Protein AF-0000000073390379 (afdb_homodimer)

Nearest PDB structures (foldseek):
  3oio-assembly1_A  TM=9.315E-01  e=4.883E-08  Chromobacterium violaceum
  3w6v-assembly1_A  TM=8.983E-01  e=2.174E-06  Streptomyces griseus
  3lsg-assembly1_A  TM=8.656E-01  e=1.221E-05  Fusobacterium nucleatum subsp. nucleatum
  6swi-assembly1_A  TM=8.340E-01  e=1.724E-05  Geobacillus stearothermophilus
  4fe7-assembly1_A-2  TM=6.493E-01  e=3.064E-05  Es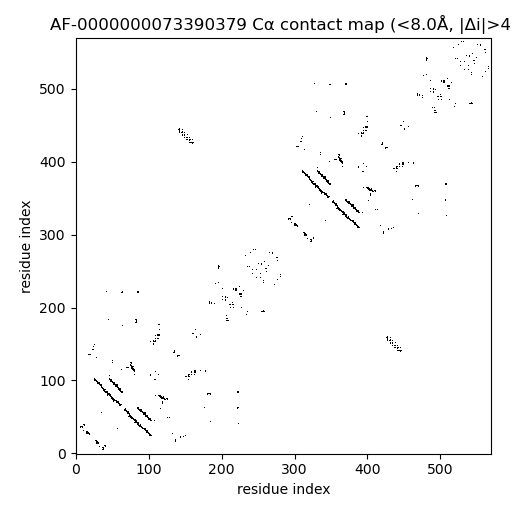cherichia coli

Secondary structure (DSSP, 8-state):
----------TTS---B---TT--S--EEEEEEPSEEEE--EE--SEEEEEEEES-EEEEEEETTEEEEEEE-TT-EEEE-TT-EEEEEEEEES-EEEEEEEE-GGG-SGGG-PPPEEEE--HHHHHHHHHHHHHHHHT-TT-HHHHHHHHHHHHHHHHHHHSTT-TTS---S-THHHHHHHHHHHHHHHHHHTTTS---HHHHHHHHTS-HHHHHHHHHHHHSS-HHHHHHHHHHHHHHHHHTSTTS-HHHHHHHHT-SSHHHHHHHHHHHHSS-HHHHHHH--/----------TTS---B---TT--S--EEEEEEPSEEEE--EE-SSEEEEEEEES-EEEEEEETTEEEEEEE-TT-EEEE-TT-EEEEEEEEES-EEEEEEEE-GGG-SGGG-PPPEEEE--HHHHHHHHHHHHHHHHT-TT-HHHHHHHHHHHHHHHHHHHSTT-TTS---S-THHHHHHHHHHHHHHHHHHTTTS---HHHHHHHHTS-HHHHHHHHHHHHSS-HHHHHHHHHHHHHHHHHTSTTS-HHHHHHHHT-SSHHHHHHHHHHHHSS-HHHHHHH--

Sequence (570 aa):
MDAPAICSATPCANPVERTPAAWPGPPMGCFRLDRSGTTHIGMVPVDTVTLWTGGACDVEMRCDGQRRSWRRTSGMVDLLPAGTVVSDVRWRGDAMECTWLHLDGALSPGRDGMPARTGVQDPHITDLLQRLQAEALAGMPLGAAYVQALALTLASYLRGRYGNGSGQGRPAASAGVPQLRGQWERLRLYIDEHIGQPISVAEMARTTGYSTHHFARLFRQSFQKSPHQYVIERRIERARQLLLDPGRSVADVAAECGFATQAHLSSAFRRRLGLTPGEFRAGRAMDAPAICSATPCANPVERTPAAWPGPPMGCFRLDRSGTTHIGMVPVDTVTLWTGGACDVEMRCDGQRRSWRRTSGMVDLLPAGTVVSDVRWRGDAMECTWLHLDGALSPGRDGMPARTGVQDPHITDLLQRLQAEALAGMPLGAAYVQALALTLASYLRGRYGNGSGQGRPAASAGVPQLRGQWERLRLYIDEHIGQPISVAEMARTTGYSTHHFARLFRQSFQKSPHQYVIERRIERARQLLLDPGRSVADVAAECGFATQAHLSSAFRRRLGLTPGEFRAGRA

Foldseek 3Di:
DDDPPQCQCQVPPVAPFQFDDPQLAFGKHKDKDDQWHWYFNFFAQFWKKKFKADAKKWKWWAKLLRIDIDIAGHQFMKTHHGLITIGGIIMHGDMMMMMMGGADDPLHLCVQPFDTDGRDHDVLLSVLSVVLVVCRNVVNPVDNVVNVVSSNVNSVCCNACRGPPNPPDDCPPDPCRSLNSVLSNQLVVVLLVQQLDDDDLCNSCVSSPHHSVVSQVSCCSRHVDGPVVVSLVVLLVQLLVVLLDVVDDLQNSCNRRHHPGSVRSQVSNCVVPVHGSVVSSVVVD/DDDPPQCQVQVPPVQPFQFDDPQLAFGKHKDKDDQWHWYFDFFAQFWKKKFKADAKKWKWWAKLLRIDIDIAGHQFMKTHHGLITIGGIIMHGDMMMMMMGGADDPLHLCVQPFDTDGRDHDVLLSVLSVVLVVCRNVVNPVDNVVNVVSSNVNSVCCNACRGPPNPPDDCPDDPCRSLNSVLSNQLVVVLLVQQLHDDDLCNSCVSSPHHSVVSQVSCCSRHVDGPVVVSLVVLLVQLLVVLLDVVDDLQNSCNRRHHPGSVRSQVSNCVVPVHGSVVSSVVVD

InterPro domains:
  IPR009057 Homedomain-like superfamily [SSF46689] (184-232)
  IPR009057 Homedomain-like superfamily [SSF46689] (234-283)
  IPR018060 AraC-like, DNA binding HTH domain [PF12833] (204-282)
  IPR018060 AraC-like, DNA binding HTH domain [PS01124] (185-283)
  IPR018060 AraC-like, DNA binding HTH domain [SM00342] (198-281)
  IPR018062 HTH domain AraC-type, conserved site [PS00041] (235-277)
  IPR037923 Transcription regulator HTH-like [SSF51215] (61-154)
  IPR050204 AraC/XylS family transcriptional regulators [PTHR46796] (50-283)

Radius of gyration: 31.74 Å; Cα contacts (8 Å, |Δi|>4): 1058; chains: 2; bounding box: 49×104×74 Å

pLDDT: mean 85.8, std 16.43, range [23.88, 98.44]

Solvent-accessible surface area (backbone atoms only — not comparable to full-atom values): 29406 Å² total; per-residue (Å²): 136,78,74,75,76,72,59,68,53,57,68,68,49,76,55,56,66,55,57,42,90,84,57,70,46,63,59,33,27,55,49,75,44,66,39,56,52,50,40,70,67,38,61,33,85,43,23,32,40,36,37,32,37,65,44,45,27,41,37,35,30,26,51,63,54,38,79,45,73,50,76,43,43,55,55,23,29,33,42,37,23,41,26,39,21,33,27,68,32,36,38,44,45,41,47,32,36,39,38,38,36,40,31,54,79,95,39,34,38,35,86,60,45,27,65,70,42,73,69,41,78,45,70,68,60,44,49,51,50,51,51,51,49,50,30,31,71,64,63,34,78,47,37,61,63,24,44,38,17,46,46,41,27,51,26,27,43,46,34,26,67,53,14,62,82,26,76,75,64,69,74,68,69,59,90,59,53,60,57,49,19,53,28,46,42,46,36,50,52,51,46,64,76,42,39,42,46,94,78,53,66,57,59,52,12,56,60,51,72,41,52,50,68,58,32,54,52,53,42,29,55,31,60,72,42,54,72,66,59,50,51,52,52,53,25,46,55,51,36,56,60,52,49,69,40,80,88,54,53,66,56,58,44,17,48,57,31,42,33,93,36,46,67,54,38,36,52,52,34,24,72,74,71,72,40,38,61,67,55,52,44,56,70,76,96,135,77,74,74,77,73,58,68,54,54,71,69,47,77,59,54,66,55,58,41,89,82,57,72,45,62,61,31,28,55,50,74,43,67,39,55,50,49,41,71,69,38,64,34,88,42,22,32,40,36,39,32,36,65,44,44,26,42,38,35,31,25,52,63,54,38,78,47,72,50,76,43,43,53,54,22,28,32,40,37,22,42,25,40,19,33,26,68,32,35,38,43,45,43,47,34,34,38,39,38,38,41,30,53,79,95,40,34,38,37,86,61,44,28,64,70,44,73,68,40,78,45,70,68,60,44,49,51,51,51,52,52,48,48,31,30,74,64,61,34,78,46,36,61,63,23,42,38,18,45,46,42,27,52,26,27,42,47,34,26,68,52,16,64,83,26,77,76,64,70,73,68,68,58,90,59,53,61,57,49,18,51,30,44,43,47,36,51,52,50,46,64,76,43,40,42,46,94,77,52,66,57,58,52,12,54,62,52,72,39,52,53,68,58,32,53,51,52,40,32,56,31,58,71,44,53,72,65,59,50,51,52,52,52,26,48,54,51,36,56,60,53,49,70,41,80,87,55,54,67,55,57,44,16,48,58,30,42,34,93,35,47,66,54,38,36,52,53,32,24,72,75,71,71,38,37,62,66,56,52,44,55,70,75,98

Organism: Paracidovorax avenae (strain ATCC 19860 / DSM 7227 / CCUG 15838 / JCM 20985 / LMG 2117 / NCPPB 1011) (NCBI:txid643561)

Structure (mmCIF, N/CA/C/O backbone):
data_AF-0000000073390379-model_v1
#
loop_
_entity.id
_entity.type
_entity.pdbx_description
1 polymer 'Transcriptional regulator, AraC family'
#
loop_
_atom_site.group_PDB
_atom_site.id
_atom_site.type_symbol
_atom_site.label_atom_id
_atom_site.label_alt_id
_atom_site.label_comp_id
_atom_site.label_asym_id
_atom_site.label_entity_id
_atom_site.label_seq_id
_atom_site.pdbx_PDB_ins_code
_atom_site.Cartn_x
_atom_site.Cartn_y
_atom_site.Cartn_z
_atom_site.occupancy
_atom_site.B_iso_or_equiv
_atom_site.auth_seq_id
_atom_site.auth_comp_id
_atom_site.auth_asym_id
_atom_site.auth_atom_id
_atom_site.pdbx_PDB_model_num
ATOM 1 N N . MET A 1 1 ? 11.898 35.719 39.75 1 23.88 1 MET A N 1
ATOM 2 C CA . MET A 1 1 ? 10.781 34.938 39.219 1 23.88 1 MET A CA 1
ATOM 3 C C . MET A 1 1 ? 10.875 34.812 37.688 1 23.88 1 MET A C 1
ATOM 5 O O . MET A 1 1 ? 10.617 35.781 36.969 1 23.88 1 MET A O 1
ATOM 9 N N . ASP A 1 2 ? 11.867 34.125 37.125 1 25.31 2 ASP A N 1
ATOM 10 C CA . ASP A 1 2 ? 12.438 34 35.781 1 25.31 2 ASP A CA 1
ATOM 11 C C . ASP A 1 2 ? 11.383 33.5 34.781 1 25.31 2 ASP A C 1
ATOM 13 O O . ASP A 1 2 ? 10.68 32.531 35.062 1 25.31 2 ASP A O 1
ATOM 17 N N . ALA A 1 3 ? 10.867 34.406 34.062 1 31.5 3 ALA A N 1
ATOM 18 C CA . ALA A 1 3 ? 9.859 34.125 33.031 1 31.5 3 ALA A CA 1
ATOM 19 C C . ALA A 1 3 ? 10.211 32.875 32.219 1 31.5 3 ALA A C 1
ATOM 21 O O . ALA A 1 3 ? 11.336 32.75 31.734 1 31.5 3 ALA A O 1
ATOM 22 N N . PRO A 1 4 ? 9.523 31.766 32.469 1 29.2 4 PRO A N 1
ATOM 23 C CA . PRO A 1 4 ? 9.883 30.547 31.75 1 29.2 4 PRO A CA 1
ATOM 24 C C . PRO A 1 4 ? 10.016 30.781 30.25 1 29.2 4 PRO A C 1
ATOM 26 O O . PRO A 1 4 ? 9.398 31.688 29.703 1 29.2 4 PRO A O 1
ATOM 29 N N . ALA A 1 5 ? 11.141 30.594 29.719 1 29.89 5 ALA A N 1
ATOM 30 C CA . ALA A 1 5 ? 11.453 30.641 28.297 1 29.89 5 ALA A CA 1
ATOM 31 C C . ALA A 1 5 ? 10.336 30 27.469 1 29.89 5 ALA A C 1
ATOM 33 O O . ALA A 1 5 ? 9.984 28.844 27.672 1 29.89 5 ALA A O 1
ATOM 34 N N . ILE A 1 6 ? 9.344 30.766 27.078 1 29.86 6 ILE A N 1
ATOM 35 C CA . ILE A 1 6 ? 8.398 30.375 26.031 1 29.86 6 ILE A CA 1
ATOM 36 C C . ILE A 1 6 ? 9.148 29.688 24.891 1 29.86 6 ILE A C 1
ATOM 38 O O . ILE A 1 6 ? 9.93 30.344 24.188 1 29.86 6 ILE A O 1
ATOM 42 N N . CYS A 1 7 ? 9.789 28.594 25.172 1 30.34 7 CYS A N 1
ATOM 43 C CA . CYS A 1 7 ? 10.266 27.891 23.984 1 30.34 7 CYS A CA 1
ATOM 44 C C . CYS A 1 7 ? 9.25 27.984 22.844 1 30.34 7 CYS A C 1
ATOM 46 O O . CYS A 1 7 ? 8.172 27.375 22.922 1 30.34 7 CYS A O 1
ATOM 48 N N . SER A 1 8 ? 9.055 29.172 22.344 1 31.66 8 SER A N 1
ATOM 49 C CA . SER A 1 8 ? 8.32 29.281 21.094 1 31.66 8 SER A CA 1
ATOM 50 C C . SER A 1 8 ? 8.727 28.203 20.109 1 31.66 8 SER A C 1
ATOM 52 O O . SER A 1 8 ? 9.508 28.438 19.188 1 31.66 8 SER A O 1
ATOM 54 N N . ALA A 1 9 ? 9.188 27.125 20.562 1 34.06 9 ALA A N 1
ATOM 55 C CA . ALA A 1 9 ? 9.328 26.109 19.531 1 34.06 9 ALA A CA 1
ATOM 56 C C . ALA A 1 9 ? 8.109 26.094 18.609 1 34.06 9 ALA A C 1
ATOM 58 O O . ALA A 1 9 ? 7.016 25.703 19.031 1 34.06 9 ALA A O 1
ATOM 59 N N . THR A 1 10 ? 7.93 27.156 17.906 1 36.16 10 THR A N 1
ATOM 60 C CA . THR A 1 10 ? 6.98 27.031 16.797 1 36.16 10 THR A CA 1
ATOM 61 C C . THR A 1 10 ? 7.047 25.641 16.188 1 36.16 10 THR A C 1
ATOM 63 O O . THR A 1 10 ? 8.055 25.281 15.578 1 36.16 10 THR A O 1
ATOM 66 N N . PRO A 1 11 ? 6.699 24.703 16.844 1 38.75 11 PRO A N 1
ATOM 67 C CA . PRO A 1 11 ? 6.668 23.406 16.188 1 38.75 11 PRO A CA 1
ATOM 68 C C . PRO A 1 11 ? 6.426 23.516 14.68 1 38.75 11 PRO A C 1
ATOM 70 O O . PRO A 1 11 ? 6.688 22.562 13.938 1 38.75 11 PRO A O 1
ATOM 73 N N . CYS A 1 12 ? 5.445 24.344 14.359 1 40.03 12 CYS A N 1
ATOM 74 C CA . CYS A 1 12 ? 5.074 24.391 12.953 1 40.03 12 CYS A CA 1
ATOM 75 C C . CYS A 1 12 ? 6.227 24.922 12.102 1 40.03 12 CYS A C 1
ATOM 77 O O . CYS A 1 12 ? 6.008 25.453 11.016 1 40.03 12 CYS A O 1
ATOM 79 N N . ALA A 1 13 ? 7.262 25.469 12.719 1 39.88 13 ALA A N 1
ATOM 80 C CA . ALA A 1 13 ? 8.234 25.688 11.656 1 39.88 13 ALA A CA 1
ATOM 81 C C . ALA A 1 13 ? 8.25 24.516 10.672 1 39.88 13 ALA A C 1
ATOM 83 O O . ALA A 1 13 ? 7.891 23.391 11.023 1 39.88 13 ALA A O 1
ATOM 84 N N . ASN A 1 14 ? 8.219 24.859 9.461 1 46.84 14 ASN A N 1
ATOM 85 C CA . ASN A 1 14 ? 8.234 23.891 8.375 1 46.84 14 ASN A CA 1
ATOM 86 C C . ASN A 1 14 ? 9.164 22.719 8.68 1 46.84 14 ASN A C 1
ATOM 88 O O . ASN A 1 14 ? 10.391 22.859 8.57 1 46.84 14 ASN A O 1
ATOM 92 N N . PRO A 1 15 ? 8.688 21.891 9.75 1 55.28 15 PRO A N 1
ATOM 93 C CA . PRO A 1 15 ? 9.633 20.781 9.961 1 55.28 15 PRO A CA 1
ATOM 94 C C . PRO A 1 15 ? 10.352 20.375 8.68 1 55.28 15 PRO A C 1
ATOM 96 O O . PRO A 1 15 ? 9.766 20.438 7.59 1 55.28 15 PRO A O 1
ATOM 99 N N . VAL A 1 16 ? 11.609 20.453 8.797 1 62.81 16 VAL A N 1
ATOM 100 C CA . VAL A 1 16 ? 12.531 20.156 7.707 1 62.81 16 VAL A CA 1
ATOM 101 C C . VAL A 1 16 ? 12.07 18.922 6.957 1 62.81 16 VAL A C 1
ATOM 103 O O . VAL A 1 16 ? 11.906 17.844 7.559 1 62.81 16 VAL A O 1
ATOM 106 N N . GLU A 1 17 ? 11.438 19.281 5.918 1 73.94 17 GLU A N 1
ATOM 107 C CA . GLU A 1 17 ? 11.211 18.156 5.008 1 73.94 17 GLU A CA 1
ATOM 108 C C . GLU A 1 17 ? 12.469 17.297 4.859 1 73.94 17 GLU A C 1
ATOM 110 O O . GLU A 1 17 ? 13.578 17.828 4.758 1 73.94 17 GLU A O 1
ATOM 115 N N . ARG A 1 18 ? 12.367 16.094 5.203 1 79.31 18 ARG A N 1
ATOM 116 C CA . ARG A 1 18 ? 13.469 15.141 5.066 1 79.31 18 ARG A CA 1
ATOM 117 C C . ARG A 1 18 ? 13.156 14.086 4.008 1 79.31 18 ARG A C 1
ATOM 119 O O . ARG A 1 18 ? 12.711 12.984 4.332 1 79.31 18 ARG A O 1
ATOM 126 N N . THR A 1 19 ? 13.211 14.539 2.752 1 82.69 19 THR A N 1
ATOM 127 C CA . THR A 1 19 ? 13.008 13.617 1.637 1 82.69 19 THR A CA 1
ATOM 128 C C . THR A 1 19 ? 14.133 13.75 0.612 1 82.69 19 THR A C 1
ATOM 130 O O . THR A 1 19 ? 14.766 14.805 0.516 1 82.69 19 THR A O 1
ATOM 133 N N . PRO A 1 20 ? 14.453 12.68 0.03 1 84.25 20 PRO A N 1
ATOM 134 C CA . PRO A 1 20 ? 15.492 12.766 -1 1 84.25 20 PRO A CA 1
ATOM 135 C C . PRO A 1 20 ? 15.062 13.617 -2.197 1 84.25 20 PRO A C 1
ATOM 137 O O . PRO A 1 20 ? 13.891 13.984 -2.314 1 84.25 20 PRO A O 1
ATOM 140 N N . ALA A 1 21 ? 16.141 13.875 -2.975 1 80.69 21 ALA A N 1
ATOM 141 C CA . ALA A 1 21 ? 15.859 14.578 -4.227 1 80.69 21 ALA A CA 1
ATOM 142 C C . ALA A 1 21 ? 14.922 13.766 -5.109 1 80.69 21 ALA A C 1
ATOM 144 O O . ALA A 1 21 ? 15 12.531 -5.145 1 80.69 21 ALA A O 1
ATOM 145 N N . ALA A 1 22 ? 13.961 14.219 -5.715 1 87.81 22 ALA A N 1
ATOM 146 C CA . ALA A 1 22 ? 13.023 13.594 -6.648 1 87.81 22 ALA A CA 1
ATOM 147 C C . ALA A 1 22 ? 12.047 12.688 -5.914 1 87.81 22 ALA A C 1
ATOM 149 O O . ALA A 1 22 ? 11.594 11.68 -6.465 1 87.81 22 ALA A O 1
ATOM 150 N N . TRP A 1 23 ? 11.938 12.906 -4.664 1 92.25 23 TRP A N 1
ATOM 151 C CA . TRP A 1 23 ? 10.969 12.164 -3.865 1 92.25 23 TRP A CA 1
ATOM 152 C C . TRP A 1 23 ? 9.602 12.164 -4.527 1 92.25 23 TRP A C 1
ATOM 154 O O . TRP A 1 23 ? 9 13.227 -4.727 1 92.25 23 TRP A O 1
ATOM 164 N N . PRO A 1 24 ? 9.117 10.953 -4.93 1 93.06 24 PRO A N 1
ATOM 165 C CA . PRO A 1 24 ? 7.824 10.891 -5.617 1 93.06 24 PRO A CA 1
ATOM 166 C C . PRO A 1 24 ? 6.648 10.758 -4.652 1 93.06 24 PRO A C 1
ATOM 168 O O . PRO A 1 24 ? 5.492 10.695 -5.086 1 93.06 24 PRO A O 1
ATOM 171 N N . GLY A 1 25 ? 6.934 10.648 -3.371 1 93.81 25 GLY A N 1
ATOM 172 C CA . GLY A 1 25 ? 5.895 10.523 -2.365 1 93.81 25 GLY A CA 1
ATOM 173 C C . GLY A 1 25 ? 5.445 11.852 -1.797 1 93.81 25 GLY A C 1
ATOM 174 O O . GLY A 1 25 ? 5.875 12.906 -2.268 1 93.81 25 GLY A O 1
ATOM 175 N N . PRO A 1 26 ? 4.547 11.773 -0.846 1 94.81 26 PRO A N 1
ATOM 176 C CA . PRO A 1 26 ? 4.102 13.016 -0.214 1 94.81 26 PRO A CA 1
ATOM 177 C C . PRO A 1 26 ? 5.199 13.688 0.608 1 94.81 26 PRO A C 1
ATOM 179 O O . PRO A 1 26 ? 6.031 13 1.208 1 94.81 26 PRO A O 1
ATOM 182 N N . PRO A 1 27 ? 5.199 15.078 0.583 1 92.31 27 PRO A N 1
ATOM 183 C CA . PRO A 1 27 ? 6.121 15.75 1.498 1 92.31 27 PRO A CA 1
ATOM 184 C C . PRO A 1 27 ? 6.02 15.227 2.93 1 92.31 27 PRO A C 1
ATOM 186 O O . PRO A 1 27 ? 4.914 14.984 3.422 1 92.31 27 PRO A O 1
ATOM 189 N N . MET A 1 28 ? 7.195 14.984 3.523 1 94.5 28 MET A N 1
ATOM 190 C CA . MET A 1 28 ? 7.211 14.453 4.883 1 94.5 28 MET A CA 1
ATOM 191 C C . MET A 1 28 ? 8.477 14.867 5.621 1 94.5 28 MET A C 1
ATOM 193 O O . MET A 1 28 ? 9.453 15.281 4.996 1 94.5 28 MET A O 1
ATOM 197 N N . GLY A 1 29 ? 8.383 14.781 6.906 1 92.19 29 GLY A N 1
ATOM 198 C CA . GLY A 1 29 ? 9.508 15.094 7.77 1 92.19 29 GLY A CA 1
ATOM 199 C C . GLY A 1 29 ? 9.312 14.609 9.195 1 92.19 29 GLY A C 1
ATOM 200 O O . GLY A 1 29 ? 8.391 13.844 9.477 1 92.19 29 GLY A O 1
ATOM 201 N N . CYS A 1 30 ? 10.297 14.844 9.977 1 91.5 30 CYS A N 1
ATOM 202 C CA . CYS A 1 30 ? 10.227 14.438 11.375 1 91.5 30 CYS A CA 1
ATOM 203 C C . CYS A 1 30 ? 10.883 15.484 12.273 1 91.5 30 CYS A C 1
ATOM 205 O O . CYS A 1 30 ? 11.711 16.281 11.812 1 91.5 30 CYS A O 1
ATOM 207 N N . PHE A 1 31 ? 10.422 15.578 13.492 1 87.81 31 PHE A N 1
ATOM 208 C CA . PHE A 1 31 ? 11.039 16.438 14.484 1 87.81 31 PHE A CA 1
ATOM 209 C C . PHE A 1 31 ? 10.852 15.875 15.891 1 87.81 31 PHE A C 1
ATOM 211 O O . PHE A 1 31 ? 10.008 15 16.094 1 87.81 31 PHE A O 1
ATOM 218 N N . ARG A 1 32 ? 11.648 16.312 16.766 1 89.12 32 ARG A N 1
ATOM 219 C CA . ARG A 1 32 ? 11.555 15.93 18.172 1 89.12 32 ARG A CA 1
ATOM 220 C C . ARG A 1 32 ? 10.852 17.016 18.984 1 89.12 32 ARG A C 1
ATOM 222 O O . ARG A 1 32 ? 11.078 18.203 18.766 1 89.12 32 ARG A O 1
ATOM 229 N N . LEU A 1 33 ? 9.984 16.562 19.797 1 87.06 33 LEU A N 1
ATOM 230 C CA . LEU A 1 33 ? 9.297 17.484 20.703 1 87.06 33 LEU A CA 1
ATOM 231 C C . LEU A 1 33 ? 9.945 17.469 22.078 1 87.06 33 LEU A C 1
ATOM 233 O O . LEU A 1 33 ? 10.305 16.422 22.594 1 87.06 33 LEU A O 1
ATOM 237 N N . ASP A 1 34 ? 10 18.656 22.609 1 86.56 34 ASP A N 1
ATOM 238 C CA . ASP A 1 34 ? 10.445 18.766 24 1 86.56 34 ASP A CA 1
ATOM 239 C C . ASP A 1 34 ? 9.453 18.094 24.938 1 86.56 34 ASP A C 1
ATOM 241 O O . ASP A 1 34 ? 8.336 17.766 24.547 1 86.56 34 ASP A O 1
ATOM 245 N N . ARG A 1 35 ? 9.844 17.906 26.172 1 92.12 35 ARG A N 1
ATOM 246 C CA . ARG A 1 35 ? 9.055 17.188 27.172 1 92.12 35 ARG A CA 1
ATOM 247 C C . ARG A 1 35 ? 7.781 17.969 27.516 1 92.12 35 ARG A C 1
ATOM 249 O O . ARG A 1 35 ? 6.809 17.375 28 1 92.12 35 ARG A O 1
ATOM 256 N N . SER A 1 36 ? 7.863 19.297 27.438 1 92.56 36 SER A N 1
ATOM 257 C CA . SER A 1 36 ? 6.684 20.125 27.641 1 92.56 36 SER A CA 1
ATOM 258 C C . SER A 1 36 ? 6.742 21.375 26.766 1 92.56 36 SER A C 1
ATOM 260 O O . SER A 1 36 ? 7.812 21.766 26.281 1 92.56 36 SER A O 1
ATOM 262 N N . GLY A 1 37 ? 5.574 21.938 26.453 1 90.38 37 GLY A N 1
ATOM 263 C CA . GLY A 1 37 ? 5.551 23.172 25.672 1 90.38 37 GLY A CA 1
ATOM 264 C C . GLY A 1 37 ? 4.152 23.578 25.234 1 90.38 37 GLY A C 1
ATOM 265 O O . GLY A 1 37 ? 3.168 22.969 25.656 1 90.38 37 GLY A O 1
ATOM 266 N N . THR A 1 38 ? 4.027 24.688 24.641 1 89.06 38 THR A N 1
ATOM 267 C CA . THR A 1 38 ? 2.809 25.203 24.047 1 89.06 38 THR A CA 1
ATOM 268 C C . THR A 1 38 ? 3.08 25.703 22.625 1 89.06 38 THR A C 1
ATOM 270 O O . THR A 1 38 ? 4.211 26.078 22.297 1 89.06 38 THR A O 1
ATOM 273 N N . THR A 1 39 ? 2.092 25.531 21.797 1 83 39 THR A N 1
ATOM 274 C CA . THR A 1 39 ? 2.24 26.062 20.438 1 83 39 THR A CA 1
ATOM 275 C C . THR A 1 39 ? 0.876 26.359 19.828 1 83 39 THR A C 1
ATOM 277 O O . THR A 1 39 ? -0.159 26.016 20.391 1 83 39 THR A O 1
ATOM 280 N N . HIS A 1 40 ? 0.913 27.219 18.797 1 80.75 40 HIS A N 1
ATOM 281 C CA . HIS A 1 40 ? -0.239 27.484 17.938 1 80.75 40 HIS A CA 1
ATOM 282 C C . HIS A 1 40 ? 0.041 27.094 16.5 1 80.75 40 HIS A C 1
ATOM 284 O O . HIS A 1 40 ? 0.91 27.688 15.844 1 80.75 40 HIS A O 1
ATOM 290 N N . ILE A 1 41 ? -0.699 26.141 15.977 1 81.25 41 ILE A N 1
ATOM 291 C CA . ILE A 1 41 ? -0.451 25.625 14.633 1 81.25 41 ILE A CA 1
ATOM 292 C C . ILE A 1 41 ? -1.249 26.438 13.617 1 81.25 41 ILE A C 1
ATOM 294 O O . ILE A 1 41 ? -0.759 26.734 12.523 1 81.25 41 ILE A O 1
ATOM 298 N N . GLY A 1 42 ? -2.404 26.891 14.039 1 85.44 42 GLY A N 1
ATOM 299 C CA . GLY A 1 42 ? -3.277 27.578 13.102 1 85.44 42 GLY A CA 1
ATOM 300 C C . GLY A 1 42 ? -3.973 26.625 12.133 1 85.44 42 GLY A C 1
ATOM 301 O O . GLY A 1 42 ? -4.32 25.5 12.492 1 85.44 42 GLY A O 1
ATOM 302 N N . MET A 1 43 ? -4.254 27.125 10.945 1 85.69 43 MET A N 1
ATOM 303 C CA . MET A 1 43 ? -4.977 26.328 9.969 1 85.69 43 MET A CA 1
ATOM 304 C C . MET A 1 43 ? -4.023 25.406 9.211 1 85.69 43 MET A C 1
ATOM 306 O O . MET A 1 43 ? -2.996 25.844 8.703 1 85.69 43 MET A O 1
ATOM 310 N N . VAL A 1 44 ? -4.359 24.172 9.148 1 87.06 44 VAL A N 1
ATOM 311 C CA . VAL A 1 44 ? -3.613 23.203 8.344 1 87.06 44 VAL A CA 1
ATOM 312 C C . VAL A 1 44 ? -3.977 23.375 6.871 1 87.06 44 VAL A C 1
ATOM 314 O O . VAL A 1 44 ? -5.133 23.188 6.488 1 87.06 44 VAL A O 1
ATOM 317 N N . PRO A 1 45 ? -3.043 23.688 6.023 1 83.06 45 PRO A N 1
ATOM 318 C CA . PRO A 1 45 ? -3.375 24.031 4.637 1 83.06 45 PRO A CA 1
ATOM 319 C C . PRO A 1 45 ? -3.588 22.797 3.76 1 83.06 45 PRO A C 1
ATOM 321 O O . PRO A 1 45 ? -4.148 22.906 2.664 1 83.06 45 PRO A O 1
ATOM 324 N N . VAL A 1 46 ? -3.078 21.672 4.141 1 87.44 46 VAL A N 1
ATOM 325 C CA . VAL A 1 46 ? -3.178 20.422 3.4 1 87.44 46 VAL A CA 1
ATOM 326 C C . VAL A 1 46 ? -3.502 19.281 4.363 1 87.44 46 VAL A C 1
ATOM 328 O O . VAL A 1 46 ? -3.25 19.375 5.566 1 87.44 46 VAL A O 1
ATOM 331 N N . ASP A 1 47 ? -4.109 18.266 3.773 1 92.44 47 ASP A N 1
ATOM 332 C CA . ASP A 1 47 ? -4.34 17.094 4.621 1 92.44 47 ASP A CA 1
ATOM 333 C C . ASP A 1 47 ? -3.039 16.625 5.27 1 92.44 47 ASP A C 1
ATOM 335 O O . ASP A 1 47 ? -2.053 16.359 4.574 1 92.44 47 ASP A O 1
ATOM 339 N N . THR A 1 48 ? -3.076 16.547 6.582 1 94 48 THR A N 1
ATOM 340 C CA . THR A 1 48 ? -1.855 16.25 7.324 1 94 48 THR A CA 1
ATOM 341 C C . THR A 1 48 ? -2.062 15.055 8.25 1 94 48 THR A C 1
ATOM 343 O O . THR A 1 48 ? -3.068 14.977 8.961 1 94 48 THR A O 1
ATOM 346 N N . VAL A 1 49 ? -1.152 14.141 8.188 1 96.69 49 VAL A N 1
ATOM 347 C CA . VAL A 1 49 ? -1.107 13.008 9.102 1 96.69 49 VAL A CA 1
ATOM 348 C C . VAL A 1 49 ? 0.154 13.078 9.961 1 96.69 49 VAL A C 1
ATOM 350 O O . VAL A 1 49 ? 1.243 13.352 9.445 1 96.69 49 VAL A O 1
ATOM 353 N N . THR A 1 50 ? 0.043 12.93 11.25 1 96.38 50 THR A N 1
ATOM 354 C CA . THR A 1 50 ? 1.203 12.906 12.133 1 96.38 50 THR A CA 1
ATOM 355 C C . THR A 1 50 ? 1.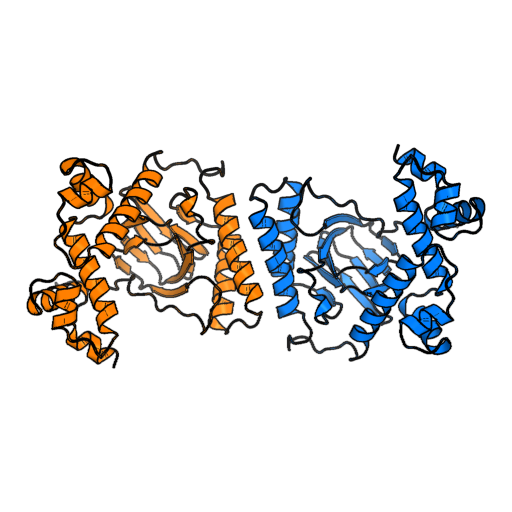259 11.594 12.914 1 96.38 50 THR A C 1
ATOM 357 O O . THR A 1 50 ? 0.227 11.086 13.352 1 96.38 50 THR A O 1
ATOM 360 N N . LEU A 1 51 ? 2.365 11.023 12.992 1 97.44 51 LEU A N 1
ATOM 361 C CA . LEU A 1 51 ? 2.65 9.852 13.805 1 97.44 51 LEU A CA 1
ATOM 362 C C . LEU A 1 51 ? 3.562 10.211 14.977 1 97.44 51 LEU A C 1
ATOM 364 O O . LEU A 1 51 ? 4.617 10.82 14.781 1 97.44 51 LEU A O 1
ATOM 368 N N . TRP A 1 52 ? 3.17 9.789 16.156 1 96.31 52 TRP A N 1
ATOM 369 C CA . TRP A 1 52 ? 3.938 10.094 17.359 1 96.31 52 TRP A CA 1
ATOM 370 C C . TRP A 1 52 ? 4.582 8.836 17.922 1 96.31 52 TRP A C 1
ATOM 372 O O . TRP A 1 52 ? 3.908 7.82 18.109 1 96.31 52 TRP A O 1
ATOM 382 N N . THR A 1 53 ? 5.848 8.898 18.078 1 95.12 53 THR A N 1
ATOM 383 C CA . THR A 1 53 ? 6.586 7.797 18.688 1 95.12 53 THR A CA 1
ATOM 384 C C . THR A 1 53 ? 7.426 8.281 19.859 1 95.12 53 THR A C 1
ATOM 386 O O . THR A 1 53 ? 7.781 9.461 19.938 1 95.12 53 THR A O 1
ATOM 389 N N . GLY A 1 54 ? 7.816 7.348 20.734 1 91.38 54 GLY A N 1
ATOM 390 C CA . GLY A 1 54 ? 8.547 7.688 21.938 1 91.38 54 GLY A CA 1
ATOM 391 C C . GLY A 1 54 ? 7.777 7.363 23.203 1 91.38 54 GLY A C 1
ATOM 392 O O . GLY A 1 54 ? 7.152 6.305 23.312 1 91.38 54 GLY A O 1
ATOM 393 N N . GLY A 1 55 ? 7.918 8.352 24.219 1 87.75 55 GLY A N 1
ATOM 394 C CA . GLY A 1 55 ? 7.227 8.156 25.484 1 87.75 55 GLY A CA 1
ATOM 395 C C . GLY A 1 55 ? 5.781 8.617 25.453 1 87.75 55 GLY A C 1
ATOM 396 O O . GLY A 1 55 ? 5.152 8.625 24.391 1 87.75 55 GLY A O 1
ATOM 397 N N . ALA A 1 56 ? 5.191 8.875 26.578 1 94.75 56 ALA A N 1
ATOM 398 C CA . ALA A 1 56 ? 3.805 9.32 26.703 1 94.75 56 ALA A CA 1
ATOM 399 C C . ALA A 1 56 ? 3.734 10.766 27.203 1 94.75 56 ALA A C 1
ATOM 401 O O . ALA A 1 56 ? 4.586 11.203 27.984 1 94.75 56 ALA A O 1
ATOM 402 N N . CYS A 1 57 ? 2.775 11.5 26.641 1 94.62 57 CYS A N 1
ATOM 403 C CA . CYS A 1 57 ? 2.58 12.867 27.109 1 94.62 57 CYS A CA 1
ATOM 404 C C . CYS A 1 57 ? 1.1 13.234 27.141 1 94.62 57 CYS A C 1
ATOM 406 O O . CYS A 1 57 ? 0.313 12.695 26.359 1 94.62 57 CYS A O 1
ATOM 408 N N . ASP A 1 58 ? 0.737 14.062 28.016 1 97.38 58 ASP A N 1
ATOM 409 C CA . ASP A 1 58 ? -0.601 14.648 28.047 1 97.38 58 ASP A CA 1
ATOM 410 C C . ASP A 1 58 ? -0.708 15.836 27.109 1 97.38 58 ASP A C 1
ATOM 412 O O . ASP A 1 58 ? 0.157 16.719 27.094 1 97.38 58 ASP A O 1
ATOM 416 N N . VAL A 1 59 ? -1.771 15.812 26.234 1 96.5 59 VAL A N 1
ATOM 417 C CA . VAL A 1 59 ? -1.934 16.859 25.234 1 96.5 59 VAL A CA 1
ATOM 418 C C . VAL A 1 59 ? -3.305 17.516 25.391 1 96.5 59 VAL A C 1
ATOM 420 O O . VAL A 1 59 ? -4.301 16.828 25.625 1 96.5 59 VAL A O 1
ATOM 423 N N . GLU A 1 60 ? -3.316 18.797 25.328 1 96.12 60 GLU A N 1
ATOM 424 C CA . GLU A 1 60 ? -4.535 19.594 25.219 1 96.12 60 GLU A CA 1
ATOM 425 C C . GLU A 1 60 ? -4.469 20.547 24.031 1 96.12 60 GLU A C 1
ATOM 427 O O . GLU A 1 60 ? -3.42 21.141 23.75 1 96.12 60 GLU A O 1
ATOM 432 N N . MET A 1 61 ? -5.582 20.609 23.328 1 93.06 61 MET A N 1
ATOM 433 C CA . MET A 1 61 ? -5.605 21.531 22.203 1 93.06 61 MET A CA 1
ATOM 434 C C . MET A 1 61 ? -7.035 21.922 21.844 1 93.06 61 MET A C 1
ATOM 436 O O . MET A 1 61 ? -7.988 21.344 22.375 1 93.06 61 MET A O 1
ATOM 440 N N . ARG A 1 62 ? -7.195 22.875 21.047 1 89.94 62 ARG A N 1
ATOM 441 C CA . ARG A 1 62 ? -8.461 23.188 20.391 1 89.94 62 ARG A CA 1
ATOM 442 C C . ARG A 1 62 ? -8.398 22.828 18.906 1 89.94 62 ARG A C 1
ATOM 444 O O . ARG A 1 62 ? -7.461 23.219 18.219 1 89.94 62 ARG A O 1
ATOM 451 N N . CYS A 1 63 ? -9.281 22.031 18.516 1 89.12 63 CYS A N 1
ATOM 452 C CA . CYS A 1 63 ? -9.414 21.641 17.109 1 89.12 63 CYS A CA 1
ATOM 453 C C . CYS A 1 63 ? -10.766 22.078 16.547 1 89.12 63 CYS A C 1
ATOM 455 O O . CYS A 1 63 ? -11.805 21.578 16.969 1 89.12 63 CYS A O 1
ATOM 457 N N . ASP A 1 64 ? -10.688 23 15.594 1 84.06 64 ASP A N 1
ATOM 458 C CA . ASP A 1 64 ? -11.914 23.562 15.039 1 84.06 64 ASP A CA 1
ATOM 459 C C . ASP A 1 64 ? -12.828 24.094 16.141 1 84.06 64 ASP A C 1
ATOM 461 O O . ASP A 1 64 ? -14.023 23.797 16.156 1 84.06 64 ASP A O 1
ATOM 465 N N . GLY A 1 65 ? -12.211 24.75 17 1 81.69 65 GLY A N 1
ATOM 466 C CA . GLY A 1 65 ? -12.938 25.422 18.062 1 81.69 65 GLY A CA 1
ATOM 467 C C . GLY A 1 65 ? -13.305 24.5 19.203 1 81.69 65 GLY A C 1
ATOM 468 O O . GLY A 1 65 ? -13.797 24.953 20.234 1 81.69 65 GLY A O 1
ATOM 469 N N . GLN A 1 66 ? -13.102 23.234 19.047 1 85.75 66 GLN A N 1
ATOM 470 C CA . GLN A 1 66 ? -13.469 22.266 20.078 1 85.75 66 GLN A CA 1
ATOM 471 C C . GLN A 1 66 ? -12.25 21.828 20.891 1 85.75 66 GLN A C 1
ATOM 473 O O . GLN A 1 66 ? -11.211 21.484 20.312 1 85.75 66 GLN A O 1
ATOM 478 N N . ARG A 1 67 ? -12.461 21.922 22.203 1 90.12 67 ARG A N 1
ATOM 479 C CA . ARG A 1 67 ? -11.375 21.516 23.078 1 90.12 67 ARG A CA 1
ATOM 480 C C . ARG A 1 67 ? -11.227 20 23.109 1 90.12 67 ARG A C 1
ATOM 482 O O . ARG A 1 67 ? -12.227 19.266 23.125 1 90.12 67 ARG A O 1
ATOM 489 N N . ARG A 1 68 ? -10.023 19.547 23.062 1 92.12 68 ARG A N 1
ATOM 490 C CA . ARG A 1 68 ? -9.672 18.125 23.125 1 92.12 68 ARG A CA 1
ATOM 491 C C . ARG A 1 68 ? -8.516 17.906 24.094 1 92.12 68 ARG A C 1
ATOM 493 O O . ARG A 1 68 ? -7.609 18.734 24.203 1 92.12 68 ARG A O 1
ATOM 500 N N . SER A 1 69 ? -8.625 16.859 24.859 1 95.5 69 SER A N 1
ATOM 501 C CA . SER A 1 69 ? -7.551 16.453 25.766 1 95.5 69 SER A CA 1
ATOM 502 C C . SER A 1 69 ? -7.395 14.93 25.781 1 95.5 69 SER A C 1
ATOM 504 O O . SER A 1 69 ? -8.391 14.203 25.797 1 95.5 69 SER A O 1
ATOM 506 N N . TRP A 1 70 ? -6.184 14.422 25.75 1 95 70 TRP A N 1
ATOM 507 C CA . TRP A 1 70 ? -5.93 12.984 25.781 1 95 70 TRP A CA 1
ATOM 508 C C . TRP A 1 70 ? -4.473 12.695 26.125 1 95 70 TRP A C 1
ATOM 510 O O . TRP A 1 70 ? -3.635 13.602 26.109 1 95 70 TRP A O 1
ATOM 520 N N . ARG A 1 71 ? -4.238 11.516 26.516 1 96.75 71 ARG A N 1
ATOM 521 C CA . ARG A 1 71 ? -2.871 11.031 26.703 1 96.75 71 ARG A CA 1
ATOM 522 C C . ARG A 1 71 ? -2.332 10.414 25.406 1 96.75 71 ARG A C 1
ATOM 524 O O . ARG A 1 71 ? -2.848 9.406 24.938 1 96.75 71 ARG A O 1
ATOM 531 N N . ARG A 1 72 ? -1.384 11.086 24.875 1 96.31 72 ARG A N 1
ATOM 532 C CA . ARG A 1 72 ? -0.755 10.609 23.641 1 96.31 72 ARG A CA 1
ATOM 533 C C . ARG A 1 72 ? 0.323 9.57 23.938 1 96.31 72 ARG A C 1
ATOM 535 O O . ARG A 1 72 ? 1.208 9.812 24.766 1 96.31 72 ARG A O 1
ATOM 542 N N . THR A 1 73 ? 0.226 8.43 23.375 1 96.94 73 THR A N 1
ATOM 543 C CA . THR A 1 73 ? 1.224 7.375 23.531 1 96.94 73 THR A CA 1
ATOM 544 C C . THR A 1 73 ? 1.828 7.008 22.172 1 96.94 73 THR A C 1
ATOM 546 O O . THR A 1 73 ? 1.328 7.43 21.125 1 96.94 73 THR A O 1
ATOM 549 N N . SER A 1 74 ? 2.928 6.176 22.266 1 96.81 74 SER A N 1
ATOM 550 C CA . SER A 1 74 ? 3.652 5.797 21.062 1 96.81 74 SER A CA 1
ATOM 551 C C . SER A 1 74 ? 2.738 5.078 20.062 1 96.81 74 SER A C 1
ATOM 553 O O . SER A 1 74 ? 1.974 4.191 20.453 1 96.81 74 SER A O 1
ATOM 555 N N . GLY A 1 75 ? 2.838 5.527 18.797 1 96.75 75 GLY A N 1
ATOM 556 C CA . GLY A 1 75 ? 2.074 4.871 17.75 1 96.75 75 GLY A CA 1
ATOM 557 C C . GLY A 1 75 ? 0.781 5.59 17.422 1 96.75 75 GLY A C 1
ATOM 558 O O . GLY A 1 75 ? 0.123 5.266 16.422 1 96.75 75 GLY A O 1
ATOM 559 N N . MET A 1 76 ? 0.424 6.566 18.188 1 97.19 76 MET A N 1
ATOM 560 C CA . MET A 1 76 ? -0.805 7.305 17.906 1 97.19 76 MET A CA 1
ATOM 561 C C . MET A 1 76 ? -0.628 8.234 16.719 1 97.19 76 MET A C 1
ATOM 563 O O . MET A 1 76 ? 0.458 8.773 16.5 1 97.19 76 MET A O 1
ATOM 567 N N . VAL A 1 77 ? -1.75 8.391 15.977 1 97.56 77 VAL A N 1
ATOM 568 C CA . VAL A 1 77 ? -1.754 9.234 14.781 1 97.56 77 VAL A CA 1
ATOM 569 C C . VAL A 1 77 ? -2.838 10.297 14.898 1 97.56 77 VAL A C 1
ATOM 571 O O . VAL A 1 77 ? -3.883 10.062 15.516 1 97.56 77 VAL A O 1
ATOM 574 N N . ASP A 1 78 ? -2.529 11.477 14.414 1 95.88 78 ASP A N 1
ATOM 575 C CA . ASP A 1 78 ? -3.547 12.508 14.227 1 95.88 78 ASP A CA 1
ATOM 576 C C . ASP A 1 78 ? -3.859 12.703 12.742 1 95.88 78 ASP A C 1
ATOM 578 O O . ASP A 1 78 ? -2.949 12.742 11.906 1 95.88 78 ASP A O 1
ATOM 582 N N . LEU A 1 79 ? -5.102 12.711 12.43 1 95.12 79 LEU A N 1
ATOM 583 C CA . LEU A 1 79 ? -5.605 12.984 11.086 1 95.12 79 LEU A CA 1
ATOM 584 C C . LEU A 1 79 ? -6.219 14.383 11.008 1 95.12 79 LEU A C 1
ATOM 586 O O . LEU A 1 79 ? -7.273 14.633 11.594 1 95.12 79 LEU A O 1
ATOM 590 N N . LEU A 1 80 ? -5.555 15.25 10.289 1 93.06 80 LEU A N 1
ATOM 591 C CA . LEU A 1 80 ? -5.992 16.641 10.211 1 93.06 80 LEU A CA 1
ATOM 592 C C . LEU A 1 80 ? -6.27 17.031 8.758 1 93.06 80 LEU A C 1
ATOM 594 O O . LEU A 1 80 ? -5.348 17.406 8.023 1 93.06 80 LEU A O 1
ATOM 598 N N . PRO A 1 81 ? -7.527 17 8.375 1 91.56 81 PRO A N 1
ATOM 599 C CA . PRO A 1 81 ? -7.855 17.438 7.016 1 91.56 81 PRO A CA 1
ATOM 600 C C . PRO A 1 81 ? -7.5 18.906 6.77 1 91.56 81 PRO A C 1
ATOM 602 O O . PRO A 1 81 ? -7.434 19.703 7.715 1 91.56 81 PRO A O 1
ATOM 605 N N . ALA A 1 82 ? -7.316 19.203 5.496 1 88.81 82 ALA A N 1
ATOM 606 C CA . ALA A 1 82 ? -7.082 20.594 5.105 1 88.81 82 ALA A CA 1
ATOM 607 C C . ALA A 1 82 ? -8.188 21.5 5.633 1 88.81 82 ALA A C 1
ATOM 609 O O . ALA A 1 82 ? -9.367 21.141 5.602 1 88.81 82 ALA A O 1
ATOM 610 N N . GLY A 1 83 ? -7.75 22.672 6.172 1 86.12 83 GLY A N 1
ATOM 611 C CA . GLY A 1 83 ? -8.711 23.641 6.684 1 86.12 83 GLY A CA 1
ATOM 612 C C . GLY A 1 83 ? -8.953 23.5 8.18 1 86.12 83 GLY A C 1
ATOM 613 O O . GLY A 1 83 ? -9.578 24.375 8.789 1 86.12 83 GLY A O 1
ATOM 614 N N . THR A 1 84 ? -8.492 22.391 8.719 1 88.69 84 THR A N 1
ATOM 615 C CA . THR A 1 84 ? -8.609 22.219 10.164 1 88.69 84 THR A CA 1
ATOM 616 C C . THR A 1 84 ? -7.832 23.297 10.906 1 88.69 84 THR A C 1
ATOM 618 O O . THR A 1 84 ? -6.684 23.594 10.555 1 88.69 84 THR A O 1
ATOM 621 N N . VAL A 1 85 ? -8.477 23.922 11.883 1 88.94 85 VAL A N 1
ATOM 622 C CA . VAL A 1 85 ? -7.812 24.938 12.695 1 88.94 85 VAL A CA 1
ATOM 623 C C . VAL A 1 85 ? -7.41 24.328 14.047 1 88.94 85 VAL A C 1
ATOM 625 O O . VAL A 1 85 ? -8.266 23.859 14.797 1 88.94 85 VAL A O 1
ATOM 628 N N . VAL A 1 86 ? -6.113 24.375 14.266 1 90.5 86 VAL A N 1
ATOM 629 C CA . VAL A 1 86 ? -5.566 23.844 15.508 1 90.5 86 VAL A CA 1
ATOM 630 C C . VAL A 1 86 ? -4.926 24.969 16.312 1 90.5 86 VAL A C 1
ATOM 632 O O . VAL A 1 86 ? -4.02 25.641 15.836 1 90.5 86 VAL A O 1
ATOM 635 N N . SER A 1 87 ? -5.422 25.188 17.531 1 87.31 87 SER A N 1
ATOM 636 C CA . SER A 1 87 ? -4.914 26.266 18.391 1 87.31 87 SER A CA 1
ATOM 637 C C . SER A 1 87 ? -4.781 25.797 19.828 1 87.31 87 SER A C 1
ATOM 639 O O . SER A 1 87 ? -5.297 24.75 20.203 1 87.31 87 SER A O 1
ATOM 641 N N . ASP A 1 88 ? -3.982 26.562 20.641 1 88.69 88 ASP A N 1
ATOM 642 C CA . ASP A 1 88 ? -3.852 26.391 22.078 1 88.69 88 ASP A CA 1
ATOM 643 C C . ASP A 1 88 ? -3.346 24.984 22.422 1 88.69 88 ASP A C 1
ATOM 645 O O . ASP A 1 88 ? -3.906 24.312 23.281 1 88.69 88 ASP A O 1
ATOM 649 N N . VAL A 1 89 ? -2.355 24.547 21.703 1 92.25 89 VAL A N 1
ATOM 650 C CA . VAL A 1 89 ? -1.788 23.234 21.953 1 92.25 89 VAL A CA 1
ATOM 651 C C . VAL A 1 89 ? -0.855 23.281 23.172 1 92.25 89 VAL A C 1
ATOM 653 O O . VAL A 1 89 ? 0.035 24.141 23.234 1 92.25 89 VAL A O 1
ATOM 656 N N . ARG A 1 90 ? -1.045 22.469 24.109 1 94.06 90 ARG A N 1
ATOM 657 C CA . ARG A 1 90 ? -0.198 22.281 25.281 1 94.06 90 ARG A CA 1
ATOM 658 C C . ARG A 1 90 ? 0.095 20.812 25.531 1 94.06 90 ARG A C 1
ATOM 660 O O . ARG A 1 90 ? -0.778 19.953 25.344 1 94.06 90 ARG A O 1
ATOM 667 N N . TRP A 1 91 ? 1.336 20.547 25.891 1 94.69 91 TRP A N 1
ATOM 668 C CA . TRP A 1 91 ? 1.674 19.172 26.188 1 94.69 91 TRP A CA 1
ATOM 669 C C . TRP A 1 91 ? 2.664 19.078 27.344 1 94.69 91 TRP A C 1
ATOM 671 O O . TRP A 1 91 ? 3.365 20.047 27.641 1 94.69 91 TRP A O 1
ATOM 681 N N . ARG A 1 92 ? 2.596 17.969 28 1 96 92 ARG A N 1
ATOM 682 C CA . ARG A 1 92 ? 3.512 17.672 29.094 1 96 92 ARG A CA 1
ATOM 683 C C . ARG A 1 92 ? 3.699 16.172 29.25 1 96 92 ARG A C 1
ATOM 685 O O . ARG A 1 92 ? 2.723 15.414 29.281 1 96 92 ARG A O 1
ATOM 692 N N . GLY A 1 93 ? 4.957 15.797 29.312 1 95.5 93 GLY A N 1
ATOM 693 C CA . GLY A 1 93 ? 5.258 14.383 29.5 1 95.5 93 GLY A CA 1
ATOM 694 C C . GLY A 1 93 ? 6.625 13.992 28.984 1 95.5 93 GLY A C 1
ATOM 695 O O . GLY A 1 93 ? 7.578 14.766 29.062 1 95.5 93 GLY A O 1
ATOM 696 N N . ASP A 1 94 ? 6.777 12.812 28.531 1 93.75 94 ASP A N 1
ATOM 697 C CA . ASP A 1 94 ? 8.047 12.312 28 1 93.75 94 ASP A CA 1
ATOM 698 C C . ASP A 1 94 ? 8.32 12.875 26.609 1 93.75 94 ASP A C 1
ATOM 700 O O . ASP A 1 94 ? 7.398 13.289 25.906 1 93.75 94 ASP A O 1
ATOM 704 N N . ALA A 1 95 ? 9.547 12.859 26.266 1 91.06 95 ALA A N 1
ATOM 705 C CA . ALA A 1 95 ? 9.945 13.305 24.938 1 91.06 95 ALA A CA 1
ATOM 706 C C . ALA A 1 95 ? 9.359 12.398 23.859 1 91.06 95 ALA A C 1
ATOM 708 O O . ALA A 1 95 ? 9.32 11.18 24.016 1 91.06 95 ALA A O 1
ATOM 709 N N . MET A 1 96 ? 8.914 13.086 22.734 1 92.75 96 MET A N 1
ATOM 710 C CA . MET A 1 96 ? 8.359 12.32 21.625 1 92.75 96 MET A CA 1
ATOM 711 C C . MET A 1 96 ? 8.914 12.812 20.297 1 92.75 96 MET A C 1
ATOM 713 O O . MET A 1 96 ? 9.445 13.922 20.203 1 92.75 96 MET A O 1
ATOM 717 N N . GLU A 1 97 ? 8.867 11.93 19.359 1 92.75 97 GLU A N 1
ATOM 718 C CA . GLU A 1 97 ? 9.18 12.266 17.984 1 92.75 97 GLU A CA 1
ATOM 719 C C . GLU A 1 97 ? 7.922 12.258 17.109 1 92.75 97 GLU A C 1
ATOM 721 O O . GLU A 1 97 ? 7.07 11.375 17.25 1 92.75 97 GLU A O 1
ATOM 726 N N . CYS A 1 98 ? 7.836 13.289 16.266 1 94.56 98 CYS A N 1
ATOM 727 C CA . CYS A 1 98 ? 6.707 13.398 15.352 1 94.56 98 CYS A CA 1
ATOM 728 C C . CYS A 1 98 ? 7.152 13.195 13.906 1 94.56 98 CYS A C 1
ATOM 730 O O . CYS A 1 98 ? 8.055 13.883 13.43 1 94.56 98 CYS A O 1
ATOM 732 N N . THR A 1 99 ? 6.605 12.203 13.266 1 95.19 99 THR A N 1
ATOM 733 C CA . THR A 1 99 ? 6.688 12.102 11.812 1 95.19 99 THR A CA 1
ATOM 734 C C . THR A 1 99 ? 5.426 12.656 11.164 1 95.19 99 THR A C 1
ATOM 736 O O . THR A 1 99 ? 4.312 12.242 11.5 1 95.19 99 THR A O 1
ATOM 739 N N . TRP A 1 100 ? 5.582 13.633 10.281 1 95.06 100 TRP A N 1
ATOM 740 C CA . TRP A 1 100 ? 4.422 14.227 9.625 1 95.06 100 TRP A CA 1
ATOM 741 C C . TRP A 1 100 ? 4.457 13.984 8.117 1 95.06 100 TRP A C 1
ATOM 743 O O . TRP A 1 100 ? 5.531 13.781 7.543 1 95.06 100 TRP A O 1
ATOM 753 N N . LEU A 1 101 ? 3.27 13.914 7.551 1 95.62 101 LEU A N 1
ATOM 754 C CA . LEU A 1 101 ? 3.102 13.734 6.113 1 95.62 101 LEU A CA 1
ATOM 755 C C . LEU A 1 101 ? 1.929 14.555 5.594 1 95.62 101 LEU A C 1
ATOM 757 O O . LEU A 1 101 ? 0.87 14.602 6.223 1 95.62 101 LEU A O 1
ATOM 761 N N . HIS A 1 102 ? 2.141 15.211 4.398 1 94.06 102 HIS A N 1
ATOM 762 C CA . HIS A 1 102 ? 1.104 16.016 3.76 1 94.06 102 HIS A CA 1
ATOM 763 C C . HIS A 1 102 ? 0.51 15.297 2.555 1 94.06 102 HIS A C 1
ATOM 765 O O . HIS A 1 102 ? 1.244 14.844 1.674 1 94.06 102 HIS A O 1
ATOM 771 N N . LEU A 1 103 ? -0.739 15.148 2.531 1 94 103 LEU A N 1
ATOM 772 C CA . LEU A 1 103 ? -1.447 14.578 1.39 1 94 103 LEU A CA 1
ATOM 773 C C . LEU A 1 103 ? -2.176 15.672 0.607 1 94 103 LEU A C 1
ATOM 775 O O . LEU A 1 103 ? -3.076 16.328 1.137 1 94 103 LEU A O 1
ATOM 779 N N . ASP A 1 104 ? -1.771 15.789 -0.615 1 87.5 104 ASP A N 1
ATOM 780 C CA . ASP A 1 104 ? -2.371 16.828 -1.436 1 87.5 104 ASP A CA 1
ATOM 781 C C . ASP A 1 104 ? -2.785 16.297 -2.801 1 87.5 104 ASP A C 1
ATOM 783 O O . ASP A 1 104 ? -2.543 15.125 -3.111 1 87.5 104 ASP A O 1
ATOM 787 N N . GLY A 1 105 ? -3.539 17.109 -3.533 1 83.94 105 GLY A N 1
ATOM 788 C CA . GLY A 1 105 ? -3.951 16.734 -4.875 1 83.94 105 GLY A CA 1
ATOM 789 C C . GLY A 1 105 ? -4.73 15.438 -4.918 1 83.94 105 GLY A C 1
ATOM 790 O O . GLY A 1 105 ? -5.715 15.273 -4.191 1 83.94 105 GLY A O 1
ATOM 791 N N . ALA A 1 106 ? -4.215 14.492 -5.711 1 81.06 106 ALA A N 1
ATOM 792 C CA . ALA A 1 106 ? -4.902 13.219 -5.914 1 81.06 106 ALA A CA 1
ATOM 793 C C . ALA A 1 106 ? -4.855 12.359 -4.652 1 81.06 106 ALA A C 1
ATOM 795 O O . ALA A 1 106 ? -5.664 11.445 -4.488 1 81.06 106 ALA A O 1
ATOM 796 N N . LEU A 1 107 ? -4.012 12.68 -3.781 1 89.94 107 LEU A N 1
ATOM 797 C CA . LEU A 1 107 ? -3.836 11.867 -2.582 1 89.94 107 LEU A CA 1
ATOM 798 C C . LEU A 1 107 ? -4.672 12.414 -1.43 1 89.94 107 LEU A C 1
ATOM 800 O O . LEU A 1 107 ? -4.73 11.805 -0.356 1 89.94 107 LEU A O 1
ATOM 804 N N . SER A 1 108 ? -5.332 13.508 -1.592 1 87.5 108 SER A N 1
ATOM 805 C CA . SER A 1 108 ? -6.051 14.164 -0.508 1 87.5 108 SER A CA 1
ATOM 806 C C . SER A 1 108 ? -7.352 13.438 -0.179 1 87.5 108 SER A C 1
ATOM 808 O O . SER A 1 108 ? -8.289 13.438 -0.98 1 87.5 108 SER A O 1
ATOM 810 N N . PRO A 1 109 ? -7.438 12.867 1.004 1 75.19 109 PRO A N 1
ATOM 811 C CA . PRO A 1 109 ? -8.711 12.266 1.422 1 75.19 109 PRO A CA 1
ATOM 812 C C . PRO A 1 109 ? -9.727 13.312 1.878 1 75.19 109 PRO A C 1
ATOM 814 O O . PRO A 1 109 ? -10.93 13.039 1.888 1 75.19 109 PRO A O 1
ATOM 817 N N . GLY A 1 110 ? -9.352 14.398 2.355 1 65 110 GLY A N 1
ATOM 818 C CA . GLY A 1 110 ? -10.156 15.43 2.99 1 65 110 GLY A CA 1
ATOM 819 C C . GLY A 1 110 ? -11.188 16.047 2.057 1 65 110 GLY A C 1
ATOM 820 O O . GLY A 1 110 ? -12.242 16.5 2.504 1 65 110 GLY A O 1
ATOM 821 N N . ARG A 1 111 ? -10.852 15.93 0.823 1 61.59 111 ARG A N 1
ATOM 822 C CA . ARG A 1 111 ? -11.828 16.484 -0.11 1 61.59 111 ARG A CA 1
ATOM 823 C C . ARG A 1 111 ? -13.148 15.727 -0.042 1 61.59 111 ARG A C 1
ATOM 825 O O . ARG A 1 111 ? -14.195 16.266 -0.405 1 61.59 111 ARG A O 1
ATOM 832 N N . ASP A 1 112 ? -13.016 14.648 0.758 1 62.16 112 ASP A N 1
ATOM 833 C CA . ASP A 1 112 ? -14.195 13.797 0.831 1 62.16 112 ASP A CA 1
ATOM 834 C C . ASP A 1 112 ? -14.922 13.977 2.164 1 62.16 112 ASP A C 1
ATOM 836 O O . ASP A 1 112 ? -15.891 13.266 2.447 1 62.16 112 ASP A O 1
ATOM 840 N N . GLY A 1 113 ? -14.406 14.969 2.934 1 74.25 113 GLY A N 1
ATOM 841 C CA . GLY A 1 113 ? -15.109 15.25 4.172 1 74.25 113 GLY A CA 1
ATOM 842 C C . GLY A 1 113 ? -14.609 14.438 5.348 1 74.25 113 GLY A C 1
ATOM 843 O O . GLY A 1 113 ? -15.375 14.094 6.25 1 74.25 113 GLY A O 1
ATOM 844 N N . MET A 1 114 ? -13.406 14.031 5.383 1 81 114 MET A N 1
ATOM 845 C CA . MET A 1 114 ? -12.852 13.289 6.512 1 81 114 MET A CA 1
ATOM 846 C C . MET A 1 114 ? -12.781 14.172 7.754 1 81 114 MET A C 1
ATOM 848 O O . MET A 1 114 ? -12.219 15.266 7.715 1 81 114 MET A O 1
ATOM 852 N N . PRO A 1 115 ? -13.344 13.742 8.812 1 87 115 PRO A N 1
ATOM 853 C CA . PRO A 1 115 ? -13.242 14.523 10.047 1 87 115 PRO A CA 1
ATOM 854 C C . PRO A 1 115 ? -11.844 14.5 10.656 1 87 115 PRO A C 1
ATOM 856 O O . PRO A 1 115 ? -11.086 13.547 10.43 1 87 115 PRO A O 1
ATOM 859 N N . ALA A 1 116 ? -11.586 15.586 11.352 1 90.88 116 ALA A N 1
ATOM 860 C CA . ALA A 1 116 ? -10.344 15.586 12.125 1 90.88 116 ALA A CA 1
ATOM 861 C C . ALA A 1 116 ? -10.398 14.562 13.25 1 90.88 116 ALA A C 1
ATOM 863 O O . ALA A 1 116 ? -11.43 14.406 13.906 1 90.88 116 ALA A O 1
ATOM 864 N N . ARG A 1 117 ? -9.367 13.812 13.438 1 92.69 117 ARG A N 1
ATOM 865 C CA . ARG A 1 117 ? -9.25 12.836 14.508 1 92.69 117 ARG A CA 1
ATOM 866 C C . ARG A 1 117 ? -7.883 12.906 15.18 1 92.69 117 ARG A C 1
ATOM 868 O O . ARG A 1 117 ? -6.863 13.086 14.508 1 92.69 117 ARG A O 1
ATOM 875 N N . THR A 1 118 ? -7.895 12.922 16.5 1 93.75 118 THR A N 1
ATOM 876 C CA . THR A 1 118 ? -6.652 12.922 17.25 1 93.75 118 THR A CA 1
ATOM 877 C C . THR A 1 118 ? -6.516 11.648 18.078 1 93.75 118 THR A C 1
ATOM 879 O O . THR A 1 118 ? -7.52 11.086 18.531 1 93.75 118 THR A O 1
ATOM 882 N N . GLY A 1 119 ? -5.277 11.203 18.234 1 94.56 119 GLY A N 1
ATOM 883 C CA . GLY A 1 119 ? -5.016 10.07 19.109 1 94.56 119 GLY A CA 1
ATOM 884 C C . GLY A 1 119 ? -5.508 8.75 18.531 1 94.56 119 GLY A C 1
ATOM 885 O O . GLY A 1 119 ? -5.934 7.867 19.281 1 94.56 119 GLY A O 1
ATOM 886 N N . VAL A 1 120 ? -5.574 8.648 17.266 1 95.44 120 VAL A N 1
ATOM 887 C CA . VAL A 1 120 ? -6.027 7.43 16.609 1 95.44 120 VAL A CA 1
ATOM 888 C C . VAL A 1 120 ? -4.953 6.352 16.719 1 95.44 120 VAL A C 1
ATOM 890 O O . VAL A 1 120 ? -3.766 6.629 16.531 1 95.44 120 VAL A O 1
ATOM 893 N N . GLN A 1 121 ? -5.375 5.203 17.125 1 96.69 121 GLN A N 1
ATOM 894 C CA . GLN A 1 121 ? -4.5 4.035 17.078 1 96.69 121 GLN A CA 1
ATOM 895 C C . GLN A 1 121 ? -4.891 3.104 15.93 1 96.69 121 GLN A C 1
ATOM 897 O O . GLN A 1 121 ? -5.922 2.432 16 1 96.69 121 GLN A O 1
ATOM 902 N N . ASP A 1 122 ? -4.102 3.086 14.984 1 97.25 122 ASP A N 1
ATOM 903 C CA . ASP A 1 122 ? -4.32 2.275 13.789 1 97.25 122 ASP A CA 1
ATOM 904 C C . ASP A 1 122 ? -3.004 1.712 13.258 1 97.25 122 ASP A C 1
ATOM 906 O O . ASP A 1 122 ? -2.246 2.416 12.586 1 97.25 122 ASP A O 1
ATOM 910 N N . PRO A 1 123 ? -2.758 0.452 13.516 1 96.62 123 PRO A N 1
ATOM 911 C CA . PRO A 1 123 ? -1.461 -0.139 13.18 1 96.62 123 PRO A CA 1
ATOM 912 C C . PRO A 1 123 ? -1.161 -0.082 11.68 1 96.62 123 PRO A C 1
ATOM 914 O O . PRO A 1 123 ? 0.006 -0.033 11.281 1 96.62 123 PRO A O 1
ATOM 917 N N . HIS A 1 124 ? -2.209 -0.138 10.844 1 97.88 124 HIS A N 1
ATOM 918 C CA . HIS A 1 124 ? -1.993 -0.082 9.398 1 97.88 124 HIS A CA 1
ATOM 919 C C . HIS A 1 124 ? -1.455 1.281 8.977 1 97.88 124 HIS A C 1
ATOM 921 O O . HIS A 1 124 ? -0.519 1.362 8.18 1 97.88 124 HIS A O 1
ATOM 927 N N . ILE A 1 125 ? -2.014 2.371 9.508 1 98.06 125 ILE A N 1
ATOM 928 C CA . ILE A 1 125 ? -1.524 3.715 9.219 1 98.06 125 ILE A CA 1
ATOM 929 C C . ILE A 1 125 ? -0.09 3.861 9.727 1 98.06 125 ILE A C 1
ATOM 931 O O . ILE A 1 125 ? 0.778 4.363 9.008 1 98.06 125 ILE A O 1
ATOM 935 N N . THR A 1 126 ? 0.106 3.389 10.938 1 97.75 126 THR A N 1
ATOM 936 C CA . THR A 1 126 ? 1.435 3.461 11.539 1 97.75 126 THR A CA 1
ATOM 937 C C . THR A 1 126 ? 2.463 2.75 10.664 1 97.75 126 THR A C 1
ATOM 939 O O . THR A 1 126 ? 3.531 3.297 10.383 1 97.75 126 THR A O 1
ATOM 942 N N . ASP A 1 127 ? 2.117 1.618 10.227 1 97.81 127 ASP A N 1
ATOM 943 C CA . ASP A 1 127 ? 3.025 0.827 9.398 1 97.81 127 ASP A CA 1
ATOM 944 C C . ASP A 1 127 ? 3.33 1.536 8.086 1 97.81 127 ASP A C 1
ATOM 946 O O . ASP A 1 127 ? 4.488 1.608 7.664 1 97.81 127 ASP A O 1
ATOM 950 N N . LEU A 1 128 ? 2.328 2.033 7.418 1 98.31 128 LEU A N 1
ATOM 951 C CA . LEU A 1 128 ? 2.508 2.729 6.148 1 98.31 128 LEU A CA 1
ATOM 952 C C . LEU A 1 128 ? 3.398 3.953 6.32 1 98.31 128 LEU A C 1
ATOM 954 O O . LEU A 1 128 ? 4.301 4.188 5.516 1 98.31 128 LEU A O 1
ATOM 958 N N . LEU A 1 129 ? 3.178 4.688 7.371 1 97.88 129 LEU A N 1
ATOM 959 C CA . LEU A 1 129 ? 3.975 5.883 7.629 1 97.88 129 LEU A CA 1
ATOM 960 C C . LEU A 1 129 ? 5.43 5.516 7.906 1 97.88 129 LEU A C 1
ATOM 962 O O . LEU A 1 129 ? 6.344 6.18 7.418 1 97.88 129 LEU A O 1
ATOM 966 N N . GLN A 1 130 ? 5.617 4.543 8.672 1 97.19 130 GLN A N 1
ATOM 967 C CA . GLN A 1 130 ? 6.973 4.121 9.016 1 97.19 130 GLN A CA 1
ATOM 968 C C . GLN A 1 130 ? 7.723 3.633 7.781 1 97.19 130 GLN A C 1
ATOM 970 O O . GLN A 1 130 ? 8.922 3.885 7.637 1 97.19 130 GLN A O 1
ATOM 975 N N . ARG A 1 131 ? 7.051 2.924 6.941 1 98 131 ARG A N 1
ATOM 976 C CA . ARG A 1 131 ? 7.684 2.447 5.719 1 98 131 ARG A CA 1
ATOM 977 C C . ARG A 1 131 ? 8.016 3.607 4.785 1 98 131 ARG A C 1
ATOM 979 O O . ARG A 1 131 ? 9.086 3.633 4.172 1 98 131 ARG A O 1
ATOM 986 N N . LEU A 1 132 ? 7.117 4.566 4.645 1 97.88 132 LEU A N 1
ATOM 987 C CA . LEU A 1 132 ? 7.395 5.758 3.852 1 97.88 132 LEU A CA 1
ATOM 988 C C . LEU A 1 132 ? 8.602 6.512 4.406 1 97.88 132 LEU A C 1
ATOM 990 O O . LEU A 1 132 ? 9.477 6.934 3.648 1 97.88 132 LEU A O 1
ATOM 994 N N . GLN A 1 133 ? 8.617 6.633 5.688 1 96.19 133 GLN A N 1
ATOM 995 C CA . GLN A 1 133 ? 9.742 7.309 6.328 1 96.19 133 GLN A CA 1
ATOM 996 C C . GLN A 1 133 ? 11.055 6.582 6.055 1 96.19 133 GLN A C 1
ATOM 998 O O . GLN A 1 133 ? 12.07 7.211 5.762 1 96.19 133 GLN A O 1
ATOM 1003 N N . ALA A 1 134 ? 11.023 5.316 6.184 1 96.38 134 ALA A N 1
ATOM 1004 C CA . ALA A 1 134 ? 12.219 4.52 5.941 1 96.38 134 ALA A CA 1
ATOM 1005 C C . ALA A 1 134 ? 12.734 4.719 4.52 1 96.38 134 ALA A C 1
ATOM 1007 O O . ALA A 1 134 ? 13.938 4.859 4.305 1 96.38 134 ALA A O 1
ATOM 1008 N N . GLU A 1 135 ? 11.836 4.684 3.543 1 96.69 135 GLU A N 1
ATOM 1009 C CA . GLU A 1 135 ? 12.219 4.922 2.154 1 96.69 135 GLU A CA 1
ATOM 1010 C C . GLU A 1 135 ? 12.812 6.316 1.979 1 96.69 135 GLU A C 1
ATOM 1012 O O . GLU A 1 135 ? 13.812 6.488 1.274 1 96.69 135 GLU A O 1
ATOM 1017 N N . ALA A 1 136 ? 12.203 7.281 2.602 1 94.56 136 ALA A N 1
ATOM 1018 C CA . ALA A 1 136 ? 12.68 8.656 2.492 1 94.56 136 ALA A CA 1
ATOM 1019 C C . ALA A 1 136 ? 14.086 8.797 3.062 1 94.56 136 ALA A C 1
ATOM 1021 O O . ALA A 1 136 ? 14.945 9.445 2.457 1 94.56 136 ALA A O 1
ATOM 1022 N N . LEU A 1 137 ? 14.312 8.219 4.156 1 92.44 137 LEU A N 1
ATOM 1023 C CA . LEU A 1 137 ? 15.578 8.359 4.859 1 92.44 137 LEU A CA 1
ATOM 1024 C C . LEU A 1 137 ? 16.688 7.582 4.145 1 92.44 137 LEU A C 1
ATOM 1026 O O . LEU A 1 137 ? 17.844 8.008 4.133 1 92.44 137 LEU A O 1
ATOM 1030 N N . ALA A 1 138 ? 16.312 6.473 3.502 1 93.5 138 ALA A N 1
ATOM 1031 C CA . ALA A 1 138 ? 17.312 5.586 2.922 1 93.5 138 ALA A CA 1
ATOM 1032 C C . ALA A 1 138 ? 17.5 5.863 1.435 1 93.5 138 ALA A C 1
ATOM 1034 O O . ALA A 1 138 ? 18.281 5.191 0.763 1 93.5 138 ALA A O 1
ATOM 1035 N N . GLY A 1 139 ? 16.781 6.785 0.885 1 92.62 139 GLY A N 1
ATOM 1036 C CA . GLY A 1 139 ? 16.938 7.129 -0.519 1 92.62 139 GLY A CA 1
ATOM 1037 C C . GLY A 1 139 ? 16.172 6.215 -1.451 1 92.62 139 GLY A C 1
ATOM 1038 O O . GLY A 1 139 ? 16.656 5.859 -2.527 1 92.62 139 GLY A O 1
ATOM 1039 N N . MET A 1 140 ? 15.078 5.637 -0.997 1 94.31 140 MET A N 1
ATOM 1040 C CA . MET A 1 140 ? 14.133 4.836 -1.765 1 94.31 140 MET A CA 1
ATOM 1041 C C . MET A 1 140 ? 14.781 3.553 -2.27 1 94.31 140 MET A C 1
ATOM 1043 O O . MET A 1 140 ? 14.727 3.252 -3.463 1 94.31 140 MET A O 1
ATOM 1047 N N . PRO A 1 141 ? 15.344 2.771 -1.448 1 93.75 141 PRO A N 1
ATOM 1048 C CA . PRO A 1 141 ? 16.031 1.549 -1.865 1 93.75 141 PRO A CA 1
ATOM 1049 C C . PRO A 1 141 ? 15.125 0.586 -2.623 1 93.75 141 PRO A C 1
ATOM 1051 O O . PRO A 1 141 ? 15.602 -0.219 -3.426 1 93.75 141 PRO A O 1
ATOM 1054 N N . LEU A 1 142 ? 13.781 0.7 -2.396 1 94.81 142 LEU A N 1
ATOM 1055 C CA . LEU A 1 142 ? 12.859 -0.224 -3.055 1 94.81 142 LEU A CA 1
ATOM 1056 C C . LEU A 1 142 ? 12.211 0.428 -4.27 1 94.81 142 LEU A C 1
ATOM 1058 O O . LEU A 1 142 ? 11.344 -0.167 -4.91 1 94.81 142 LEU A O 1
ATOM 1062 N N . GLY A 1 143 ? 12.547 1.708 -4.52 1 93.56 143 GLY A N 1
ATOM 1063 C CA . GLY A 1 143 ? 12.195 2.348 -5.777 1 93.56 143 GLY A CA 1
ATOM 1064 C C . GLY A 1 143 ? 11.039 3.314 -5.652 1 93.56 143 GLY A C 1
ATOM 1065 O O . GLY A 1 143 ? 10.242 3.221 -4.715 1 93.56 143 GLY A O 1
ATOM 1066 N N . ALA A 1 144 ? 10.875 4.148 -6.664 1 95.62 144 ALA A N 1
ATOM 1067 C CA . ALA A 1 144 ? 9.859 5.203 -6.699 1 95.62 144 ALA A CA 1
ATOM 1068 C C . ALA A 1 144 ? 8.453 4.609 -6.742 1 95.62 144 ALA A C 1
ATOM 1070 O O . ALA A 1 144 ? 7.531 5.148 -6.129 1 95.62 144 ALA A O 1
ATOM 1071 N N . ALA A 1 145 ? 8.336 3.539 -7.453 1 94.75 145 ALA A N 1
ATOM 1072 C CA . ALA A 1 145 ? 7.023 2.918 -7.609 1 94.75 145 ALA A CA 1
ATOM 1073 C C . ALA A 1 145 ? 6.484 2.428 -6.27 1 94.75 145 ALA A C 1
ATOM 1075 O O . ALA A 1 145 ? 5.289 2.543 -5.992 1 94.75 145 ALA A O 1
ATOM 1076 N N . TYR A 1 146 ? 7.359 1.87 -5.441 1 96.94 146 TYR A N 1
ATOM 1077 C CA . TYR A 1 146 ? 6.945 1.396 -4.125 1 96.94 146 TYR A CA 1
ATOM 1078 C C . TYR A 1 146 ? 6.508 2.557 -3.24 1 96.94 146 TYR A C 1
ATOM 1080 O O . TYR A 1 146 ? 5.488 2.471 -2.553 1 96.94 146 TYR A O 1
ATOM 1088 N N . VAL A 1 147 ? 7.238 3.646 -3.289 1 97.69 147 VAL A N 1
ATOM 1089 C CA . VAL A 1 147 ? 6.902 4.84 -2.518 1 97.69 147 VAL A CA 1
ATOM 1090 C C . VAL A 1 147 ? 5.531 5.359 -2.939 1 97.69 147 VAL A C 1
ATOM 1092 O O . VAL A 1 147 ? 4.68 5.648 -2.094 1 97.69 147 VAL A O 1
ATOM 1095 N N . GLN A 1 148 ? 5.332 5.445 -4.191 1 97.12 148 GLN A N 1
ATOM 1096 C CA . GLN A 1 148 ? 4.062 5.934 -4.715 1 97.12 148 GLN A CA 1
ATOM 1097 C C . GLN A 1 148 ? 2.912 5.008 -4.328 1 97.12 148 GLN A C 1
ATOM 1099 O O . GLN A 1 148 ? 1.823 5.473 -3.984 1 97.12 148 GLN A O 1
ATOM 1104 N N . ALA A 1 149 ? 3.174 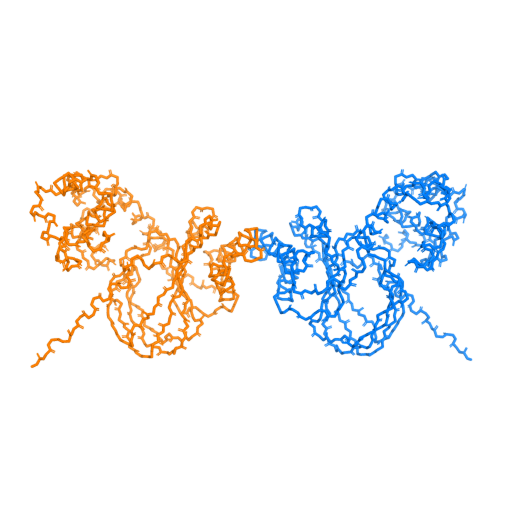3.764 -4.406 1 97.75 149 ALA A N 1
ATOM 1105 C CA . ALA A 1 149 ? 2.15 2.789 -4.039 1 97.75 149 ALA A CA 1
ATOM 1106 C C . ALA A 1 149 ? 1.795 2.896 -2.557 1 97.75 149 ALA A C 1
ATOM 1108 O O . ALA A 1 149 ? 0.62 2.83 -2.188 1 97.75 149 ALA A O 1
ATOM 1109 N N . LEU A 1 150 ? 2.805 3.018 -1.719 1 98.44 150 LEU A N 1
ATOM 1110 C CA . LEU A 1 150 ? 2.566 3.211 -0.292 1 98.44 150 LEU A CA 1
ATOM 1111 C C . LEU A 1 150 ? 1.701 4.445 -0.049 1 98.44 150 LEU A C 1
ATOM 1113 O O . LEU A 1 150 ? 0.756 4.398 0.741 1 98.44 150 LEU A O 1
ATOM 1117 N N . ALA A 1 151 ? 2.02 5.523 -0.746 1 97.81 151 ALA A N 1
ATOM 1118 C CA . ALA A 1 151 ? 1.28 6.777 -0.601 1 97.81 151 ALA A CA 1
ATOM 1119 C C . ALA A 1 151 ? -0.176 6.605 -1.022 1 97.81 151 ALA A C 1
ATOM 1121 O O . ALA A 1 151 ? -1.087 7.066 -0.33 1 97.81 151 ALA A O 1
ATOM 1122 N N . LEU A 1 152 ? -0.354 5.977 -2.076 1 97.25 152 LEU A N 1
ATOM 1123 C CA . LEU A 1 152 ? -1.703 5.738 -2.574 1 97.25 152 LEU A CA 1
ATOM 1124 C C . LEU A 1 152 ? -2.48 4.832 -1.625 1 97.25 152 LEU A C 1
ATOM 1126 O O . LEU A 1 152 ? -3.68 5.035 -1.412 1 97.25 152 LEU A O 1
ATOM 1130 N N . THR A 1 153 ? -1.798 3.816 -1.137 1 98.38 153 THR A N 1
ATOM 1131 C CA . THR A 1 153 ? -2.43 2.924 -0.171 1 98.38 153 THR A CA 1
ATOM 1132 C C . THR A 1 153 ? -2.889 3.697 1.061 1 98.38 153 THR A C 1
ATOM 1134 O O . THR A 1 153 ? -4.027 3.547 1.507 1 98.38 153 THR A O 1
ATOM 1137 N N . LEU A 1 154 ? -2.029 4.543 1.558 1 98.12 154 LEU A N 1
ATOM 1138 C CA . LEU A 1 154 ? -2.375 5.359 2.717 1 98.12 154 LEU A CA 1
ATOM 1139 C C . LEU A 1 154 ? -3.576 6.25 2.416 1 98.12 154 LEU A C 1
ATOM 1141 O O . LEU A 1 154 ? -4.551 6.262 3.172 1 98.12 154 LEU A O 1
ATOM 1145 N N . ALA A 1 155 ? -3.529 6.992 1.312 1 96.19 155 ALA A N 1
ATOM 1146 C CA . ALA A 1 155 ? -4.582 7.93 0.939 1 96.19 155 ALA A CA 1
ATOM 1147 C C . ALA A 1 155 ? -5.922 7.219 0.776 1 96.19 155 ALA A C 1
ATOM 1149 O O . ALA A 1 155 ? -6.941 7.676 1.295 1 96.19 155 ALA A O 1
ATOM 1150 N N . SER A 1 156 ? -5.934 6.105 0.091 1 95.44 156 SER A N 1
ATOM 1151 C CA . SER A 1 156 ? -7.176 5.391 -0.173 1 95.44 156 SER A CA 1
ATOM 1152 C C . SER A 1 156 ? -7.715 4.727 1.092 1 95.44 156 SER A C 1
ATOM 1154 O O . SER A 1 156 ? -8.93 4.656 1.294 1 95.44 156 SER A O 1
ATOM 1156 N N . TYR A 1 157 ? -6.812 4.219 1.939 1 96.75 157 TYR A N 1
ATOM 1157 C CA . TYR A 1 157 ? -7.223 3.641 3.213 1 96.75 157 TYR A CA 1
ATOM 1158 C C . TYR A 1 157 ? -7.906 4.684 4.09 1 96.75 157 TYR A C 1
ATOM 1160 O O . TYR A 1 157 ? -8.961 4.422 4.672 1 96.75 157 TYR A O 1
ATOM 1168 N N . LEU A 1 158 ? -7.281 5.875 4.18 1 95.5 158 LEU A N 1
ATOM 1169 C CA . LEU A 1 158 ? -7.855 6.957 4.973 1 95.5 158 LEU A CA 1
ATOM 1170 C C . LEU A 1 158 ? -9.242 7.336 4.457 1 95.5 158 LEU A C 1
ATOM 1172 O O . LEU A 1 158 ? -10.164 7.555 5.242 1 95.5 158 LEU A O 1
ATOM 1176 N N . ARG A 1 159 ? -9.398 7.391 3.176 1 92.12 159 ARG A N 1
ATOM 1177 C CA . ARG A 1 159 ? -10.688 7.719 2.572 1 92.12 159 ARG A CA 1
ATOM 1178 C C . ARG A 1 159 ? -11.742 6.672 2.926 1 92.12 159 ARG A C 1
ATOM 1180 O O . ARG A 1 159 ? -12.867 7.02 3.277 1 92.12 159 ARG A O 1
ATOM 1187 N N . GLY A 1 160 ? -11.328 5.457 2.771 1 91.81 160 GLY A N 1
ATOM 1188 C CA . GLY A 1 160 ? -12.273 4.375 3.002 1 91.81 160 GLY A CA 1
ATOM 1189 C C . GLY A 1 160 ? -12.617 4.188 4.469 1 91.81 160 GLY A C 1
ATOM 1190 O O . GLY A 1 160 ? -13.789 3.998 4.816 1 91.81 160 GLY A O 1
ATOM 1191 N N . ARG A 1 161 ? -11.656 4.219 5.332 1 93.12 161 ARG A N 1
ATOM 1192 C CA . ARG A 1 161 ? -11.836 3.857 6.734 1 93.12 161 ARG A CA 1
ATOM 1193 C C . ARG A 1 161 ? -12.305 5.055 7.555 1 93.12 161 ARG A C 1
ATOM 1195 O O . ARG A 1 161 ? -13.062 4.895 8.516 1 93.12 161 ARG A O 1
ATOM 1202 N N . TYR A 1 162 ? -11.859 6.305 7.184 1 91.12 162 TYR A N 1
ATOM 1203 C CA . TYR A 1 162 ? -12.086 7.449 8.062 1 91.12 162 TYR A CA 1
ATOM 1204 C C . TYR A 1 162 ? -12.883 8.539 7.348 1 91.12 162 TYR A C 1
ATOM 1206 O O . TYR A 1 162 ? -13.203 9.57 7.938 1 91.12 162 TYR A O 1
ATOM 1214 N N . GLY A 1 163 ? -13.172 8.25 6.098 1 85.44 163 GLY A N 1
ATOM 1215 C CA . GLY A 1 163 ? -13.961 9.227 5.363 1 85.44 163 GLY A CA 1
ATOM 1216 C C . GLY A 1 163 ? -15.414 9.266 5.801 1 85.44 163 GLY A C 1
ATOM 1217 O O . GLY A 1 163 ? -15.836 8.477 6.645 1 85.44 163 GLY A O 1
ATOM 1218 N N . ASN A 1 164 ? -16.281 10.312 5.512 1 71.69 164 ASN A N 1
ATOM 1219 C CA . ASN A 1 164 ? -17.641 10.586 5.953 1 71.69 164 ASN A CA 1
ATOM 1220 C C . ASN A 1 164 ? -18.547 9.367 5.785 1 71.69 164 ASN A C 1
ATOM 1222 O O . ASN A 1 164 ? -19.438 9.133 6.594 1 71.69 164 ASN A O 1
ATOM 1226 N N . GLY A 1 165 ? -18.422 8.625 4.746 1 62.41 165 GLY A N 1
ATOM 1227 C CA . GLY A 1 165 ? -19.328 7.508 4.535 1 62.41 165 GLY A CA 1
ATOM 1228 C C . GLY A 1 165 ? -18.922 6.258 5.297 1 62.41 165 GLY A C 1
ATOM 1229 O O . GLY A 1 165 ? -19.641 5.25 5.262 1 62.41 165 GLY A O 1
ATOM 1230 N N . SER A 1 166 ? -17.875 6.32 5.992 1 61.22 166 SER A N 1
ATOM 1231 C CA . SER A 1 166 ? -17.438 5.098 6.66 1 61.22 166 SER A CA 1
ATOM 1232 C C . SER A 1 166 ? -18.141 4.914 7.996 1 61.22 166 SER A C 1
ATOM 1234 O O . SER A 1 166 ? -18.406 5.887 8.711 1 61.22 166 SER A O 1
ATOM 1236 N N . GLY A 1 167 ? -19.391 4.371 8.047 1 51.91 167 GLY A N 1
ATOM 1237 C CA . GLY A 1 167 ? -20.297 4.066 9.133 1 51.91 167 GLY A CA 1
ATOM 1238 C C . GLY A 1 167 ? -19.625 4.023 10.484 1 51.91 167 GLY A C 1
ATOM 1239 O O . GLY A 1 167 ? -20.281 3.844 11.516 1 51.91 167 GLY A O 1
ATOM 1240 N N . GLN A 1 168 ? -18.484 3.697 10.539 1 47.91 168 GLN A N 1
ATOM 1241 C CA . GLN A 1 168 ? -18.047 3.312 11.875 1 47.91 168 GLN A CA 1
ATOM 1242 C C . GLN A 1 168 ? -18.047 4.512 12.82 1 47.91 168 GLN A C 1
ATOM 1244 O O . GLN A 1 168 ? -18.25 4.367 14.023 1 47.91 168 GLN A O 1
ATOM 1249 N N . GLY A 1 169 ? -17.375 5.547 12.547 1 44.5 169 GLY A N 1
ATOM 1250 C CA . GLY A 1 169 ? -17.312 6.566 13.578 1 44.5 169 GLY A CA 1
ATOM 1251 C C . GLY A 1 169 ? -18.422 7.594 13.477 1 44.5 169 GLY A C 1
ATOM 1252 O O . GLY A 1 169 ? -18.906 7.883 12.375 1 44.5 169 GLY A O 1
ATOM 1253 N N . ARG A 1 170 ? -19.312 7.559 14.469 1 41.84 170 ARG A N 1
ATOM 1254 C CA . ARG A 1 170 ? -20.344 8.578 14.633 1 41.84 170 ARG A CA 1
ATOM 1255 C C . ARG A 1 170 ? -19.844 9.945 14.195 1 41.84 170 ARG A C 1
ATOM 1257 O O . ARG A 1 170 ? -18.766 10.383 14.625 1 41.84 170 ARG A O 1
ATOM 1264 N N . PRO A 1 171 ? -20.297 10.352 13.07 1 43.22 171 PRO A N 1
ATOM 1265 C CA . PRO A 1 171 ? -20 11.766 12.844 1 43.22 171 PRO A CA 1
ATOM 1266 C C . PRO A 1 171 ? -20.031 12.586 14.133 1 43.22 171 PRO A C 1
ATOM 1268 O O . PRO A 1 171 ? -21.078 12.742 14.75 1 43.22 171 PRO A O 1
ATOM 1271 N N . ALA A 1 172 ? -19.281 12.211 14.922 1 40.12 172 ALA A N 1
ATOM 1272 C CA . ALA A 1 172 ? -19.453 13.172 16.016 1 40.12 172 ALA A CA 1
ATOM 1273 C C . ALA A 1 172 ? -19.641 14.586 15.469 1 40.12 172 ALA A C 1
ATOM 1275 O O . ALA A 1 172 ? -20.094 15.477 16.203 1 40.12 172 ALA A O 1
ATOM 1276 N N . ALA A 1 173 ? -18.609 14.977 14.609 1 46.34 173 ALA A N 1
ATOM 1277 C CA . ALA A 1 173 ? -18.625 16.422 14.477 1 46.34 173 ALA A CA 1
ATOM 1278 C C . ALA A 1 173 ? -19.875 16.891 13.719 1 46.34 173 ALA A C 1
ATOM 1280 O O . ALA A 1 173 ? -20.359 16.203 12.82 1 46.34 173 ALA A O 1
ATOM 1281 N N . SER A 1 174 ? -20.562 17.875 14.203 1 47.41 174 SER A N 1
ATOM 1282 C CA . SER A 1 174 ? -21.688 18.656 13.703 1 47.41 174 SER A CA 1
ATOM 1283 C C . SER A 1 174 ? -21.594 18.875 12.203 1 47.41 174 SER A C 1
ATOM 1285 O O . SER A 1 174 ? -20.5 19.094 11.672 1 47.41 174 SER A O 1
ATOM 1287 N N . ALA A 1 175 ? -22.5 18.297 11.391 1 49.47 175 ALA A N 1
ATOM 1288 C CA . ALA A 1 175 ? -22.75 18.547 9.969 1 49.47 175 ALA A CA 1
ATOM 1289 C C . ALA A 1 175 ? -22.062 19.844 9.516 1 49.47 175 ALA A C 1
ATOM 1291 O O . ALA A 1 175 ? -21.672 19.969 8.359 1 49.47 175 ALA A O 1
ATOM 1292 N N . GLY A 1 176 ? -21.656 20.719 10.461 1 59.78 176 GLY A N 1
ATOM 1293 C CA . GLY A 1 176 ? -21.219 22.062 10.133 1 59.78 176 GLY A CA 1
ATOM 1294 C C . GLY A 1 176 ? -19.703 22.172 10.008 1 59.78 176 GLY A C 1
ATOM 1295 O O . GLY A 1 176 ? -19.203 23.109 9.383 1 59.78 176 GLY A O 1
ATOM 1296 N N . VAL A 1 177 ? -18.938 21.125 10.414 1 64.69 177 VAL A N 1
ATOM 1297 C CA . VAL A 1 177 ? -17.5 21.297 10.555 1 64.69 177 VAL A CA 1
ATOM 1298 C C . VAL A 1 177 ? -16.828 21.156 9.195 1 64.69 177 VAL A C 1
ATOM 1300 O O . VAL A 1 177 ? -15.992 21.984 8.82 1 64.69 177 VAL A O 1
ATOM 1303 N N . PRO A 1 178 ? -17.234 20.219 8.32 1 65.06 178 PRO A N 1
ATOM 1304 C CA . PRO A 1 178 ? -16.609 20.125 7.008 1 65.06 178 PRO A CA 1
ATOM 1305 C C . PRO A 1 178 ? -16.859 21.359 6.141 1 65.06 178 PRO A C 1
ATOM 1307 O O . PRO A 1 178 ? -15.977 21.797 5.41 1 65.06 178 PRO A O 1
ATOM 1310 N N . GLN A 1 179 ? -18 21.844 6.289 1 73.88 179 GLN A N 1
ATOM 1311 C CA . GLN A 1 179 ? -18.328 23.047 5.531 1 73.88 179 GLN A CA 1
ATOM 1312 C C . GLN A 1 179 ? -17.469 24.219 5.98 1 73.88 179 GLN A C 1
ATOM 1314 O O . GLN A 1 179 ? -16.969 24.984 5.148 1 73.88 179 GLN A O 1
ATOM 1319 N N . LEU A 1 180 ? -17.328 24.297 7.23 1 81.88 180 LEU A N 1
ATOM 1320 C CA . LEU A 1 180 ? -16.531 25.391 7.793 1 81.88 180 LEU A CA 1
ATOM 1321 C C . LEU A 1 180 ? -15.078 25.281 7.348 1 81.88 180 LEU A C 1
ATOM 1323 O O . LEU A 1 180 ? -14.445 26.297 7.043 1 81.88 180 LEU A O 1
ATOM 1327 N N . ARG A 1 181 ? -14.57 24.109 7.199 1 84 181 ARG A N 1
ATOM 1328 C CA . ARG A 1 181 ? -13.188 23.906 6.77 1 84 181 ARG A CA 1
ATOM 1329 C C . ARG A 1 181 ? -13 24.359 5.324 1 84 181 ARG A C 1
ATOM 1331 O O . ARG A 1 181 ? -11.984 24.969 4.988 1 84 181 ARG A O 1
ATOM 1338 N N . GLY A 1 182 ? -13.984 24 4.594 1 84.06 182 GLY A N 1
ATOM 1339 C CA . GLY A 1 182 ? -13.945 24.469 3.217 1 84.06 182 GLY A CA 1
ATOM 1340 C C . GLY A 1 182 ? -13.938 25.969 3.096 1 84.06 182 GLY A C 1
ATOM 1341 O O . GLY A 1 182 ? -13.25 26.531 2.24 1 84.06 182 GLY A O 1
ATOM 1342 N N . GLN A 1 183 ? -14.664 26.531 3.898 1 87.25 183 GLN A N 1
ATOM 1343 C CA . GLN A 1 183 ? -14.734 27.984 3.912 1 87.25 183 GLN A CA 1
ATOM 1344 C C . GLN A 1 183 ? -13.406 28.594 4.344 1 87.25 183 GLN A C 1
ATOM 1346 O O . GLN A 1 183 ? -12.945 29.578 3.76 1 87.25 183 GLN A O 1
ATOM 1351 N N . TRP A 1 184 ? -12.781 27.984 5.305 1 88.5 184 TRP A N 1
ATOM 1352 C CA . TRP A 1 184 ? -11.484 28.484 5.766 1 88.5 184 TRP A CA 1
ATOM 1353 C C . TRP A 1 184 ? -10.422 28.312 4.684 1 88.5 184 TRP A C 1
ATOM 1355 O O . TRP A 1 184 ? -9.562 29.172 4.516 1 88.5 184 TRP A O 1
ATOM 1365 N N . GLU A 1 185 ? -10.531 27.234 3.967 1 87.25 185 GLU A N 1
ATOM 1366 C CA . GLU A 1 185 ? -9.594 27.031 2.869 1 87.25 185 GLU A CA 1
ATOM 1367 C C . GLU A 1 185 ? -9.758 28.078 1.784 1 87.25 185 GLU A C 1
ATOM 1369 O O . GLU A 1 185 ? -8.773 28.594 1.249 1 87.25 185 GLU A O 1
ATOM 1374 N N . ARG A 1 186 ? -10.961 28.359 1.505 1 89.06 186 ARG A N 1
ATOM 1375 C CA . ARG A 1 186 ? -11.242 29.406 0.529 1 89.06 186 ARG A CA 1
ATOM 1376 C C . ARG A 1 186 ? -10.695 30.75 1 1 89.06 186 ARG A C 1
ATOM 1378 O O . ARG A 1 186 ? -10.148 31.516 0.207 1 89.06 186 ARG A O 1
ATOM 1385 N N . LEU A 1 187 ? -10.93 30.969 2.229 1 93 187 LEU A N 1
ATOM 1386 C CA . LEU A 1 187 ? -10.438 32.219 2.816 1 93 187 LEU A CA 1
ATOM 1387 C C . LEU A 1 187 ? -8.914 32.281 2.699 1 93 187 LEU A C 1
ATOM 1389 O O . LEU A 1 187 ? -8.383 33.344 2.291 1 93 187 LEU A O 1
ATOM 1393 N N . ARG A 1 188 ? -8.273 31.25 3.047 1 90.69 188 ARG A N 1
ATOM 1394 C CA . ARG A 1 188 ? -6.812 31.219 2.965 1 90.69 188 ARG A CA 1
ATOM 1395 C C . ARG A 1 188 ? -6.34 31.5 1.541 1 90.69 188 ARG A C 1
ATOM 1397 O O . ARG A 1 188 ? -5.426 32.281 1.33 1 90.69 188 ARG A O 1
ATOM 1404 N N . LEU A 1 189 ? -6.922 30.828 0.585 1 89.88 189 LEU A N 1
ATOM 1405 C CA . LEU A 1 189 ? -6.555 31.016 -0.814 1 89.88 189 LEU A CA 1
ATOM 1406 C C . LEU A 1 189 ? -6.758 32.469 -1.244 1 89.88 189 LEU A C 1
ATOM 1408 O O . LEU A 1 189 ? -5.918 33.031 -1.946 1 89.88 189 LEU A O 1
ATOM 1412 N N . TYR A 1 190 ? -7.84 33 -0.801 1 94.19 190 TYR A N 1
ATOM 1413 C CA . TYR A 1 190 ? -8.133 34.406 -1.114 1 94.19 190 TYR A CA 1
ATOM 1414 C C . TYR A 1 190 ? -7.062 35.344 -0.546 1 94.19 190 TYR A C 1
ATOM 1416 O O . TYR A 1 190 ? -6.559 36.219 -1.247 1 94.19 190 TYR A O 1
ATOM 1424 N N . ILE A 1 191 ? -6.734 35.125 0.681 1 94.44 191 ILE A N 1
ATOM 1425 C CA . ILE A 1 191 ? -5.746 35.938 1.356 1 94.44 191 ILE A CA 1
ATOM 1426 C C . ILE A 1 191 ? -4.395 35.812 0.653 1 94.44 191 ILE A C 1
ATOM 1428 O O . ILE A 1 191 ? -3.73 36.812 0.381 1 94.44 191 ILE A O 1
ATOM 1432 N N . ASP A 1 192 ? -4.055 34.625 0.307 1 92.31 192 ASP A N 1
ATOM 1433 C CA . ASP A 1 192 ? -2.773 34.375 -0.347 1 92.31 192 ASP A CA 1
ATOM 1434 C C . ASP A 1 192 ? -2.723 35.062 -1.716 1 92.31 192 ASP A C 1
ATOM 1436 O O . ASP A 1 192 ? -1.692 35.594 -2.104 1 92.31 192 ASP A O 1
ATOM 1440 N N . GLU A 1 193 ? -3.811 35 -2.412 1 93.81 193 GLU A N 1
ATOM 1441 C CA . GLU A 1 193 ? -3.902 35.594 -3.738 1 93.81 193 GLU A CA 1
ATOM 1442 C C . GLU A 1 193 ? -3.822 37.125 -3.656 1 93.81 193 GLU A C 1
ATOM 1444 O O . GLU A 1 193 ? -3.375 37.781 -4.598 1 93.81 193 GLU A O 1
ATOM 1449 N N . HIS A 1 194 ? -4.199 37.719 -2.564 1 95.69 194 HIS A N 1
ATOM 1450 C CA . HIS A 1 194 ? -4.281 39.156 -2.428 1 95.69 194 HIS A CA 1
ATOM 1451 C C . HIS A 1 194 ? -3.355 39.656 -1.323 1 95.69 194 HIS A C 1
ATOM 1453 O O . HIS A 1 194 ? -3.627 40.688 -0.699 1 95.69 194 HIS A O 1
ATOM 1459 N N . ILE A 1 195 ? -2.346 38.906 -1.043 1 94.62 195 ILE A N 1
ATOM 1460 C CA . ILE A 1 195 ? -1.521 39.062 0.147 1 94.62 195 ILE A CA 1
ATOM 1461 C C . ILE A 1 195 ? -0.875 40.469 0.126 1 94.62 195 ILE A C 1
ATOM 1463 O O . ILE A 1 195 ? -0.63 41.062 1.18 1 94.62 195 ILE A O 1
ATOM 1467 N N . GLY A 1 196 ? -0.648 41.031 -1.018 1 94.62 196 GLY A N 1
ATOM 1468 C CA . GLY A 1 196 ? 0.036 42.281 -1.167 1 94.62 196 GLY A CA 1
ATOM 1469 C C . GLY A 1 196 ? -0.903 43.469 -1.121 1 94.62 196 GLY A C 1
ATOM 1470 O O . GLY A 1 196 ? -0.46 44.625 -1.18 1 94.62 196 GLY A O 1
ATOM 1471 N N . GLN A 1 197 ? -2.164 43.312 -1.036 1 94.25 197 GLN A N 1
ATOM 1472 C CA . GLN A 1 197 ? -3.188 44.344 -1.07 1 94.25 197 GLN A CA 1
ATOM 1473 C C . GLN A 1 197 ? -3.889 44.469 0.279 1 94.25 197 GLN A C 1
ATOM 1475 O O . GLN A 1 197 ? -3.785 43.562 1.125 1 94.25 197 GLN A O 1
ATOM 1480 N N . PRO A 1 198 ? -4.461 45.656 0.478 1 94 198 PRO A N 1
ATOM 1481 C CA . PRO A 1 198 ? -5.316 45.719 1.666 1 94 198 PRO A CA 1
ATOM 1482 C C . PRO A 1 198 ? -6.477 44.719 1.622 1 94 198 PRO A C 1
ATOM 1484 O O . PRO A 1 198 ? -7.105 44.562 0.575 1 94 198 PRO A O 1
ATOM 1487 N N . ILE A 1 199 ? -6.676 44 2.699 1 95.56 199 ILE A N 1
ATOM 1488 C CA . ILE A 1 199 ? -7.754 43.031 2.824 1 95.56 199 ILE A CA 1
ATOM 1489 C C . ILE A 1 199 ? -8.633 43.375 4.02 1 95.56 199 ILE A C 1
ATOM 1491 O O . ILE A 1 199 ? -8.172 43.344 5.164 1 95.56 199 ILE A O 1
ATOM 1495 N N . SER A 1 200 ? -9.891 43.656 3.807 1 95.44 200 SER A N 1
ATOM 1496 C CA . SER A 1 200 ? -10.797 44.031 4.891 1 95.44 200 SER A CA 1
ATOM 1497 C C . SER A 1 200 ? -11.516 42.812 5.457 1 95.44 200 SER A C 1
ATOM 1499 O O . SER A 1 200 ? -11.609 41.781 4.789 1 95.44 200 SER A O 1
ATOM 1501 N N . VAL A 1 201 ? -11.984 42.969 6.648 1 96.12 201 VAL A N 1
ATOM 1502 C CA . VAL A 1 201 ? -12.75 41.906 7.293 1 96.12 201 VAL A CA 1
ATOM 1503 C C . VAL A 1 201 ? -14.023 41.625 6.496 1 96.12 201 VAL A C 1
ATOM 1505 O O . VAL A 1 201 ? -14.453 40.469 6.387 1 96.12 201 VAL A O 1
ATOM 1508 N N . ALA A 1 202 ? -14.531 42.688 5.949 1 95.81 202 ALA A N 1
ATOM 1509 C CA . ALA A 1 202 ? -15.742 42.531 5.152 1 95.81 202 ALA A CA 1
ATOM 1510 C C . ALA A 1 202 ? -15.5 41.656 3.922 1 95.81 202 ALA A C 1
ATOM 1512 O O . ALA A 1 202 ? -16.328 40.844 3.564 1 95.81 202 ALA A O 1
ATOM 1513 N N . GLU A 1 203 ? -14.422 41.938 3.273 1 95.44 203 GLU A N 1
ATOM 1514 C CA . GLU A 1 203 ? -14.055 41.125 2.119 1 95.44 203 GLU A CA 1
ATOM 1515 C C . GLU A 1 203 ? -13.828 39.656 2.518 1 95.44 203 GLU A C 1
ATOM 1517 O O . GLU A 1 203 ? -14.266 38.75 1.818 1 95.44 203 GLU A O 1
ATOM 1522 N N . MET A 1 204 ? -13.156 39.469 3.609 1 96.31 204 MET A N 1
ATOM 1523 C CA . MET A 1 204 ? -12.906 38.125 4.121 1 96.31 204 MET A CA 1
ATOM 1524 C C . MET A 1 204 ? -14.219 37.406 4.445 1 96.31 204 MET A C 1
ATOM 1526 O O . MET A 1 204 ? -14.391 36.219 4.113 1 96.31 204 MET A O 1
ATOM 1530 N N . ALA A 1 205 ? -15.117 38.125 5.031 1 95.62 205 ALA A N 1
ATOM 1531 C CA . ALA A 1 205 ? -16.422 37.594 5.367 1 95.62 205 ALA A CA 1
ATOM 1532 C C . ALA A 1 205 ? -17.172 37.125 4.117 1 95.62 205 ALA A C 1
ATOM 1534 O O . ALA A 1 205 ? -17.766 36.062 4.086 1 95.62 205 ALA A O 1
ATOM 1535 N N . ARG A 1 206 ? -17.094 37.938 3.111 1 94.69 206 ARG A N 1
ATOM 1536 C CA . ARG A 1 206 ? -17.766 37.625 1.853 1 94.69 206 ARG A CA 1
ATOM 1537 C C . ARG A 1 206 ? -17.219 36.344 1.242 1 94.69 206 ARG A C 1
ATOM 1539 O O . ARG A 1 206 ? -17.984 35.531 0.694 1 94.69 206 ARG A O 1
ATOM 1546 N N . THR A 1 207 ? -15.969 36.156 1.379 1 93.06 207 THR A N 1
ATOM 1547 C CA . THR A 1 207 ? -15.32 34.969 0.815 1 93.06 207 THR A CA 1
ATOM 1548 C C . THR A 1 207 ? -15.836 33.719 1.477 1 93.06 207 THR A C 1
ATOM 1550 O O . THR A 1 207 ? -15.867 32.656 0.853 1 93.06 207 THR A O 1
ATOM 1553 N N . THR A 1 208 ? -16.281 33.812 2.711 1 92.12 208 THR A N 1
ATOM 1554 C CA . THR A 1 208 ? -16.719 32.625 3.459 1 92.12 208 THR A CA 1
ATOM 1555 C C . THR A 1 208 ? -18.234 32.531 3.475 1 92.12 208 THR A C 1
ATOM 1557 O O . THR A 1 208 ? -18.797 31.578 4.004 1 92.12 208 THR A O 1
ATOM 1560 N N . GLY A 1 209 ? -18.922 33.531 2.986 1 91.38 209 GLY A N 1
ATOM 1561 C CA . GLY A 1 209 ? -20.375 33.531 2.885 1 91.38 209 GLY A CA 1
ATOM 1562 C C . GLY A 1 209 ? -21.062 33.938 4.172 1 91.38 209 GLY A C 1
ATOM 1563 O O . GLY A 1 209 ? -22.234 33.594 4.391 1 91.38 209 GLY A O 1
ATOM 1564 N N . TYR A 1 210 ? -20.406 34.562 5.031 1 91.19 210 TYR A N 1
ATOM 1565 C CA . TYR A 1 210 ? -20.969 35 6.309 1 91.19 210 TYR A CA 1
ATOM 1566 C C . TYR A 1 210 ? -21.078 36.5 6.379 1 91.19 210 TYR A C 1
ATOM 1568 O O . TYR A 1 210 ? -20.453 37.219 5.586 1 91.19 210 TYR A O 1
ATOM 1576 N N . SER A 1 211 ? -21.922 36.969 7.309 1 94.56 211 SER A N 1
ATOM 1577 C CA . SER A 1 211 ? -21.875 38.375 7.664 1 94.56 211 SER A CA 1
ATOM 1578 C C . SER A 1 211 ? -20.578 38.75 8.367 1 94.56 211 SER A C 1
ATOM 1580 O O . SER A 1 211 ? -19.906 37.875 8.922 1 94.56 211 SER A O 1
ATOM 1582 N N . THR A 1 212 ? -20.234 40.031 8.297 1 94.81 212 THR A N 1
ATOM 1583 C CA . THR A 1 212 ? -18.984 40.469 8.898 1 94.81 212 THR A CA 1
ATOM 1584 C C . THR A 1 212 ? -18.938 40.156 10.383 1 94.81 212 THR A C 1
ATOM 1586 O O . THR A 1 212 ? -17.922 39.688 10.898 1 94.81 212 THR A O 1
ATOM 1589 N N . HIS A 1 213 ? -20.094 40.312 11.047 1 93.5 213 HIS A N 1
ATOM 1590 C CA . HIS A 1 213 ? -20.172 40.031 12.477 1 93.5 213 HIS A CA 1
ATOM 1591 C C . HIS A 1 213 ? -20.031 38.562 12.773 1 93.5 213 HIS A C 1
ATOM 1593 O O . HIS A 1 213 ? -19.266 38.156 13.648 1 93.5 213 HIS A O 1
ATOM 1599 N N . HIS A 1 214 ? -20.781 37.781 12.039 1 93.25 214 HIS A N 1
ATOM 1600 C CA . HIS A 1 214 ? -20.734 36.312 12.234 1 93.25 214 HIS A CA 1
ATOM 1601 C C . HIS A 1 214 ? -19.359 35.781 11.883 1 93.25 214 HIS A C 1
ATOM 1603 O O . HIS A 1 214 ? -18.828 34.906 12.594 1 93.25 214 HIS A O 1
ATOM 1609 N N . PHE A 1 215 ? -18.781 36.281 10.852 1 94.06 215 PHE A N 1
ATOM 1610 C CA . PHE A 1 215 ? -17.438 35.875 10.43 1 94.06 215 PHE A CA 1
ATOM 1611 C C . PHE A 1 215 ? -16.422 36.156 11.523 1 94.06 215 PHE A C 1
ATOM 1613 O O . PHE A 1 215 ? -15.656 35.281 11.914 1 94.06 215 PHE A O 1
ATOM 1620 N N . ALA A 1 216 ? -16.391 37.312 12.023 1 93.06 216 ALA A N 1
ATOM 1621 C CA . ALA A 1 216 ? -15.406 37.719 13.031 1 93.06 216 ALA A CA 1
ATOM 1622 C C . ALA A 1 216 ? -15.5 36.844 14.273 1 93.06 216 ALA A C 1
ATOM 1624 O O . ALA A 1 216 ? -14.477 36.438 14.836 1 93.06 216 ALA A O 1
ATOM 1625 N N . ARG A 1 217 ? -16.734 36.562 14.656 1 91 217 ARG A N 1
ATOM 1626 C CA . ARG A 1 217 ? -16.953 35.75 15.836 1 91 217 ARG A CA 1
ATOM 1627 C C . ARG A 1 217 ? -16.438 34.312 15.609 1 91 217 ARG A C 1
ATOM 1629 O O . ARG A 1 217 ? -15.672 33.781 16.422 1 91 217 ARG A O 1
ATOM 1636 N N . LEU A 1 218 ? -16.891 33.781 14.516 1 88.56 218 LEU A N 1
ATOM 1637 C CA . LEU A 1 218 ? -16.516 32.406 14.188 1 88.56 218 LEU A CA 1
ATOM 1638 C C . LEU A 1 218 ? -15.008 32.281 14.016 1 88.56 218 LEU A C 1
ATOM 1640 O O . LEU A 1 218 ? -14.406 31.281 14.414 1 88.56 218 LEU A O 1
ATOM 1644 N N . PHE A 1 219 ? -14.469 33.312 13.383 1 91.38 219 PHE A N 1
ATOM 1645 C CA . PHE A 1 219 ? -13.031 33.312 13.141 1 91.38 219 PHE A CA 1
ATOM 1646 C C . PHE A 1 219 ? -12.266 33.312 14.461 1 91.38 219 PHE A C 1
ATOM 1648 O O . PHE A 1 219 ? -11.352 32.5 14.648 1 91.38 219 PHE A O 1
ATOM 1655 N N . ARG A 1 220 ? -12.625 34.156 15.32 1 89.62 220 ARG A N 1
ATOM 1656 C CA . ARG A 1 220 ? -11.961 34.219 16.625 1 89.62 220 ARG A CA 1
ATOM 1657 C C . ARG A 1 220 ? -12.109 32.906 17.391 1 89.62 220 ARG A C 1
ATOM 1659 O O . ARG A 1 220 ? -11.18 32.469 18.047 1 89.62 220 ARG A O 1
ATOM 1666 N N . GLN A 1 221 ? -13.258 32.375 17.297 1 85.12 221 GLN A N 1
ATOM 1667 C CA . GLN A 1 221 ? -13.508 31.125 17.969 1 85.12 221 GLN A CA 1
ATOM 1668 C C . GLN A 1 221 ? -12.609 30.016 17.406 1 85.12 221 GLN A C 1
ATOM 1670 O O . GLN A 1 221 ? -12.109 29.188 18.172 1 85.12 221 GLN A O 1
ATOM 1675 N N . SER A 1 222 ? -12.414 30.047 16.156 1 84.88 222 SER A N 1
ATOM 1676 C CA . SER A 1 222 ? -11.695 28.969 15.477 1 84.88 222 SER A CA 1
ATOM 1677 C C . SER A 1 222 ? -10.188 29.203 15.539 1 84.88 222 SER A C 1
ATOM 1679 O O . SER A 1 222 ? -9.43 28.266 15.797 1 84.88 222 SER A O 1
ATOM 1681 N N . PHE A 1 223 ? -9.766 30.438 15.305 1 87.44 223 PHE A N 1
ATOM 1682 C CA . PHE A 1 223 ? -8.352 30.719 15.102 1 87.44 223 PHE A CA 1
ATOM 1683 C C . PHE A 1 223 ? -7.73 31.297 16.359 1 87.44 223 PHE A C 1
ATOM 1685 O O . PHE A 1 223 ? -6.504 31.375 16.484 1 87.44 223 PHE A O 1
ATOM 1692 N N . GLN A 1 224 ? -8.531 31.781 17.281 1 85.56 224 GLN A N 1
ATOM 1693 C CA . GLN A 1 224 ? -8.102 32.375 18.531 1 85.56 224 GLN A CA 1
ATOM 1694 C C . GLN A 1 224 ? -7.262 33.625 18.297 1 85.56 224 GLN A C 1
ATOM 1696 O O . GLN A 1 224 ? -6.301 33.875 19.031 1 85.56 224 GLN A O 1
ATOM 1701 N N . LYS A 1 225 ? -7.512 34.281 17.266 1 87.81 225 LYS A N 1
ATOM 1702 C CA . LYS A 1 225 ? -6.926 35.562 16.875 1 87.81 225 LYS A CA 1
ATOM 1703 C C . LYS A 1 225 ? -7.844 36.312 15.938 1 87.81 225 LYS A C 1
ATOM 1705 O O . LYS A 1 225 ? -8.844 35.781 15.461 1 87.81 225 LYS A O 1
ATOM 1710 N N . SER A 1 226 ? -7.484 37.562 15.742 1 92.62 226 SER A N 1
ATOM 1711 C CA . SER A 1 226 ? -8.312 38.344 14.844 1 92.62 226 SER A CA 1
ATOM 1712 C C . SER A 1 226 ? -7.969 38.094 13.383 1 92.62 226 SER A C 1
ATOM 1714 O O . SER A 1 226 ? -6.859 37.656 13.078 1 92.62 226 SER A O 1
ATOM 1716 N N . PRO A 1 227 ? -8.914 38.375 12.477 1 94.25 227 PRO A N 1
ATOM 1717 C CA . PRO A 1 227 ? -8.625 38.25 11.047 1 94.25 227 PRO A CA 1
ATOM 1718 C C . PRO A 1 227 ? -7.41 39.062 10.609 1 94.25 227 PRO A C 1
ATOM 1720 O O . PRO A 1 227 ? -6.594 38.562 9.82 1 94.25 227 PRO A O 1
ATOM 1723 N N . HIS A 1 228 ? -7.285 40.188 11.164 1 93 228 HIS A N 1
ATOM 1724 C CA . HIS A 1 228 ? -6.16 41.031 10.812 1 93 228 HIS A CA 1
ATOM 1725 C C . HIS A 1 228 ? -4.836 40.406 11.227 1 93 228 HIS A C 1
ATOM 1727 O O . HIS A 1 228 ? -3.873 40.406 10.453 1 93 228 HIS A O 1
ATOM 1733 N N . GLN A 1 229 ? -4.824 39.969 12.438 1 92.12 229 GLN A N 1
ATOM 1734 C CA . GLN A 1 229 ? -3.619 39.281 12.914 1 92.12 229 GLN A CA 1
ATOM 1735 C C . GLN A 1 229 ? -3.264 38.094 12.039 1 92.12 229 GLN A C 1
ATOM 1737 O O . GLN A 1 229 ? -2.086 37.844 11.766 1 92.12 229 GLN A O 1
ATOM 1742 N N . TYR A 1 230 ? -4.277 37.375 11.641 1 92.75 230 TYR A N 1
ATOM 1743 C CA . TYR A 1 230 ? -4.066 36.25 10.766 1 92.75 230 TYR A CA 1
ATOM 1744 C C . TYR A 1 230 ? -3.434 36.688 9.445 1 92.75 230 TYR A C 1
ATOM 1746 O O . TYR A 1 230 ? -2.492 36.031 8.961 1 92.75 230 TYR A O 1
ATOM 1754 N N . VAL A 1 231 ? -3.865 37.688 8.812 1 94.94 231 VAL A N 1
ATOM 1755 C CA . VAL A 1 231 ? -3.338 38.188 7.555 1 94.94 231 VAL A CA 1
ATOM 1756 C C . VAL A 1 231 ? -1.874 38.594 7.73 1 94.94 231 VAL A C 1
ATOM 1758 O O . VAL A 1 231 ? -1.036 38.281 6.879 1 94.94 231 VAL A O 1
ATOM 1761 N N . ILE A 1 232 ? -1.576 39.25 8.805 1 93.38 232 ILE A N 1
ATOM 1762 C CA . ILE A 1 232 ? -0.205 39.656 9.07 1 93.38 232 ILE A CA 1
ATOM 1763 C C . ILE A 1 232 ? 0.705 38.438 9.148 1 93.38 232 ILE A C 1
ATOM 1765 O O . ILE A 1 232 ? 1.802 38.438 8.586 1 93.38 232 ILE A O 1
ATOM 1769 N N . GLU A 1 233 ? 0.229 37.469 9.836 1 90.56 233 GLU A N 1
ATOM 1770 C CA . GLU A 1 233 ? 1.011 36.25 9.953 1 90.56 233 GLU A CA 1
ATOM 1771 C C . GLU A 1 233 ? 1.245 35.594 8.594 1 90.56 233 GLU A C 1
ATOM 1773 O O . GLU A 1 233 ? 2.338 35.094 8.312 1 90.56 233 GLU A O 1
ATOM 1778 N N . ARG A 1 234 ? 0.215 35.594 7.77 1 91.81 234 ARG A N 1
ATOM 1779 C CA . ARG A 1 234 ? 0.357 35.062 6.414 1 91.81 234 ARG A CA 1
ATOM 1780 C C . ARG A 1 234 ? 1.37 35.875 5.617 1 91.81 234 ARG A C 1
ATOM 1782 O O . ARG A 1 234 ? 2.152 35.312 4.844 1 91.81 234 ARG A O 1
ATOM 1789 N N . ARG A 1 235 ? 1.374 37.156 5.793 1 94.69 235 ARG A N 1
ATOM 1790 C CA . ARG A 1 235 ? 2.314 38.031 5.117 1 94.69 235 ARG A CA 1
ATOM 1791 C C . ARG A 1 235 ? 3.748 37.75 5.547 1 94.69 235 ARG A C 1
ATOM 1793 O O . ARG A 1 235 ? 4.66 37.719 4.719 1 94.69 235 ARG A O 1
ATOM 1800 N N . ILE A 1 236 ? 3.887 37.5 6.801 1 91.06 236 ILE A N 1
ATOM 1801 C CA . ILE A 1 236 ? 5.211 37.188 7.332 1 91.06 236 ILE A CA 1
ATOM 1802 C C . ILE A 1 236 ? 5.711 35.875 6.738 1 91.06 236 ILE A C 1
ATOM 1804 O O . ILE A 1 236 ? 6.879 35.75 6.359 1 91.06 236 ILE A O 1
ATOM 1808 N N . GLU A 1 237 ? 4.824 34.938 6.691 1 87.69 237 GLU A N 1
ATOM 1809 C CA . GLU A 1 237 ? 5.203 33.625 6.109 1 87.69 237 GLU A CA 1
ATOM 1810 C C . GLU A 1 237 ? 5.613 33.781 4.648 1 87.69 237 GLU A C 1
ATOM 1812 O O . GLU A 1 237 ? 6.59 33.188 4.207 1 87.69 237 GLU A O 1
ATOM 1817 N N . ARG A 1 238 ? 4.938 34.531 3.939 1 91.31 238 ARG A N 1
ATOM 1818 C CA . ARG A 1 238 ? 5.285 34.812 2.551 1 91.31 238 ARG A CA 1
ATOM 1819 C C . ARG A 1 238 ? 6.621 35.531 2.459 1 91.31 238 ARG A C 1
ATOM 1821 O O . ARG A 1 238 ? 7.438 35.25 1.585 1 91.31 238 ARG A O 1
ATOM 1828 N N . ALA A 1 239 ? 6.801 36.406 3.312 1 92.44 239 ALA A N 1
ATOM 1829 C CA . ALA A 1 239 ? 8.062 37.156 3.344 1 92.44 239 ALA A CA 1
ATOM 1830 C C . ALA A 1 239 ? 9.242 36.219 3.592 1 92.44 239 ALA A C 1
ATOM 1832 O O . ALA A 1 239 ? 10.281 36.312 2.943 1 92.44 239 ALA A O 1
ATOM 1833 N N . ARG A 1 240 ? 9.023 35.375 4.469 1 87.5 240 ARG A N 1
ATOM 1834 C CA . ARG A 1 240 ? 10.055 34.375 4.77 1 87.5 240 ARG A CA 1
ATOM 1835 C C . ARG A 1 240 ? 10.461 33.625 3.514 1 87.5 240 ARG A C 1
ATOM 1837 O O . ARG A 1 240 ? 11.648 33.406 3.271 1 87.5 240 ARG A O 1
ATOM 1844 N N . GLN A 1 241 ? 9.516 33.25 2.76 1 85.75 241 GLN A N 1
ATOM 1845 C CA . GLN A 1 241 ? 9.758 32.5 1.535 1 85.75 241 GLN A CA 1
ATOM 1846 C C . GLN A 1 241 ? 10.523 33.344 0.514 1 85.75 241 GLN A C 1
ATOM 1848 O O . GLN A 1 241 ? 11.461 32.844 -0.118 1 85.75 241 GLN A O 1
ATOM 1853 N N . LEU A 1 242 ? 10.125 34.469 0.441 1 90.25 242 LEU A N 1
ATOM 1854 C CA . LEU A 1 242 ? 10.711 35.375 -0.557 1 90.25 242 LEU A CA 1
ATOM 1855 C C . LEU A 1 242 ? 12.133 35.75 -0.167 1 90.25 242 LEU A C 1
ATOM 1857 O O . LEU A 1 242 ? 12.977 36 -1.034 1 90.25 242 LEU A O 1
ATOM 1861 N N . LEU A 1 243 ? 12.383 35.75 1.068 1 89.62 243 LEU A N 1
ATOM 1862 C CA . LEU A 1 243 ? 13.68 36.188 1.573 1 89.62 243 LEU A CA 1
ATOM 1863 C C . LEU A 1 243 ? 14.742 35.125 1.327 1 89.62 243 LEU A C 1
ATOM 1865 O O . LEU A 1 243 ? 15.938 35.406 1.429 1 89.62 243 LEU A O 1
ATOM 1869 N N . LEU A 1 244 ? 14.25 34 1.001 1 83.38 244 LEU A N 1
ATOM 1870 C CA . LEU A 1 244 ? 15.188 32.938 0.663 1 83.38 244 LEU A CA 1
ATOM 1871 C C . LEU A 1 244 ? 15.891 33.219 -0.658 1 83.38 244 LEU A C 1
ATOM 1873 O O . LEU A 1 244 ? 16.953 32.688 -0.931 1 83.38 244 LEU A O 1
ATOM 1877 N N . ASP A 1 245 ? 15.289 34 -1.453 1 85.44 245 ASP A N 1
ATOM 1878 C CA . ASP A 1 245 ? 15.914 34.5 -2.672 1 85.44 245 ASP A CA 1
ATOM 1879 C C . ASP A 1 245 ? 16.812 35.688 -2.375 1 85.44 245 ASP A C 1
ATOM 1881 O O . ASP A 1 245 ? 16.312 36.781 -2.076 1 85.44 245 ASP A O 1
ATOM 1885 N N . PRO A 1 246 ? 18.062 35.5 -2.502 1 83.44 246 PRO A N 1
ATOM 1886 C CA . PRO A 1 246 ? 19 36.562 -2.137 1 83.44 246 PRO A CA 1
ATOM 1887 C C . PRO A 1 246 ? 18.891 37.781 -3.066 1 83.44 246 PRO A C 1
ATOM 1889 O O . PRO A 1 246 ? 19.344 38.875 -2.711 1 83.44 246 PRO A O 1
ATOM 1892 N N . GLY A 1 247 ? 18.391 37.625 -4.121 1 88.19 247 GLY A N 1
ATOM 1893 C CA . GLY A 1 247 ? 18.297 38.719 -5.086 1 88.19 247 GLY A CA 1
ATOM 1894 C C . GLY A 1 247 ? 17.203 39.719 -4.758 1 88.19 247 GLY A C 1
ATOM 1895 O O . GLY A 1 247 ? 17.141 40.781 -5.367 1 88.19 247 GLY A O 1
ATOM 1896 N N . ARG A 1 248 ? 16.422 39.469 -3.793 1 91.69 248 ARG A N 1
ATOM 1897 C CA . ARG A 1 248 ? 15.305 40.344 -3.457 1 91.69 248 ARG A CA 1
ATOM 1898 C C . ARG A 1 248 ? 15.648 41.25 -2.258 1 91.69 248 ARG A C 1
ATOM 1900 O O . ARG A 1 248 ? 16.156 40.75 -1.244 1 91.69 248 ARG A O 1
ATOM 1907 N N . SER A 1 249 ? 15.438 42.531 -2.41 1 92.69 249 SER A N 1
ATOM 1908 C CA . SER A 1 249 ? 15.656 43.406 -1.272 1 92.69 249 SER A CA 1
ATOM 1909 C C . SER A 1 249 ? 14.547 43.281 -0.236 1 92.69 249 SER A C 1
ATOM 1911 O O . SER A 1 249 ? 13.43 42.875 -0.567 1 92.69 249 SER A O 1
ATOM 1913 N N . VAL A 1 250 ? 14.828 43.656 0.941 1 93.06 250 VAL A N 1
ATOM 1914 C CA . VAL A 1 250 ? 13.844 43.594 2.016 1 93.06 250 VAL A CA 1
ATOM 1915 C C . VAL A 1 250 ? 12.695 44.562 1.719 1 93.06 250 VAL A C 1
ATOM 1917 O O . VAL A 1 250 ? 11.539 44.25 2.031 1 93.06 250 VAL A O 1
ATOM 1920 N N . ALA A 1 251 ? 13.008 45.625 1.152 1 93.81 251 ALA A N 1
ATOM 1921 C CA . ALA A 1 251 ? 11.992 46.625 0.797 1 93.81 251 ALA A CA 1
ATOM 1922 C C . ALA A 1 251 ? 11.023 46.062 -0.239 1 93.81 251 ALA A C 1
ATOM 1924 O O . ALA A 1 251 ? 9.812 46.281 -0.141 1 93.81 251 ALA A O 1
ATOM 1925 N N . ASP A 1 252 ? 11.555 45.438 -1.191 1 94.69 252 ASP A N 1
ATOM 1926 C CA . ASP A 1 252 ? 10.719 44.812 -2.223 1 94.69 252 ASP A CA 1
ATOM 1927 C C . ASP A 1 252 ? 9.805 43.75 -1.628 1 94.69 252 ASP A C 1
ATOM 1929 O O . ASP A 1 252 ? 8.633 43.656 -1.992 1 94.69 252 ASP A O 1
ATOM 1933 N N . VAL A 1 253 ? 10.383 42.938 -0.764 1 95.81 253 VAL A N 1
ATOM 1934 C CA . VAL A 1 253 ? 9.625 41.875 -0.109 1 95.81 253 VAL A CA 1
ATOM 1935 C C . VAL A 1 253 ? 8.5 42.5 0.728 1 95.81 253 VAL A C 1
ATOM 1937 O O . VAL A 1 253 ? 7.375 42 0.722 1 95.81 253 VAL A O 1
ATOM 1940 N N . ALA A 1 254 ? 8.805 43.562 1.405 1 95.69 254 ALA A N 1
ATOM 1941 C CA . ALA A 1 254 ? 7.793 44.25 2.211 1 95.69 254 ALA A CA 1
ATOM 1942 C C . ALA A 1 254 ? 6.617 44.688 1.351 1 95.69 254 ALA A C 1
ATOM 1944 O O . ALA A 1 254 ? 5.457 44.438 1.688 1 95.69 254 ALA A O 1
ATOM 1945 N N . ALA A 1 255 ? 6.953 45.312 0.263 1 94.5 255 ALA A N 1
ATOM 1946 C CA . ALA A 1 255 ? 5.93 45.844 -0.644 1 94.5 255 ALA A CA 1
ATOM 1947 C C . ALA A 1 255 ? 5.094 44.719 -1.227 1 94.5 255 ALA A C 1
ATOM 1949 O O . ALA A 1 255 ? 3.865 44.812 -1.285 1 94.5 255 ALA A O 1
ATOM 1950 N N . GLU A 1 256 ? 5.707 43.719 -1.576 1 95.25 256 GLU A N 1
ATOM 1951 C CA . GLU A 1 256 ? 5.027 42.562 -2.197 1 95.25 256 GLU A CA 1
ATOM 1952 C C . GLU A 1 256 ? 4.117 41.875 -1.201 1 95.25 256 GLU A C 1
ATOM 1954 O O . GLU A 1 256 ? 3.086 41.312 -1.584 1 95.25 256 GLU A O 1
ATOM 1959 N N . CYS A 1 257 ? 4.516 41.875 0.009 1 96.19 257 CYS A N 1
ATOM 1960 C CA . CYS A 1 257 ? 3.766 41.156 1.029 1 96.19 257 CYS A CA 1
ATOM 1961 C C . CYS A 1 257 ? 2.695 42.062 1.651 1 96.19 257 CYS A C 1
ATOM 1963 O O . CYS A 1 257 ? 1.933 41.625 2.51 1 96.19 257 CYS A O 1
ATOM 1965 N N . GLY A 1 258 ? 2.641 43.312 1.279 1 95.06 258 GLY A N 1
ATOM 1966 C CA . GLY A 1 258 ? 1.551 44.188 1.693 1 95.06 258 GLY A CA 1
ATOM 1967 C C . GLY A 1 258 ? 1.88 45.031 2.924 1 95.06 258 GLY A C 1
ATOM 1968 O O . GLY A 1 258 ? 0.98 45.531 3.596 1 95.06 258 GLY A O 1
ATOM 1969 N N . PHE A 1 259 ? 3.113 45.125 3.27 1 95.56 259 PHE A N 1
ATOM 1970 C CA . PHE A 1 259 ? 3.51 46 4.352 1 95.56 259 PHE A CA 1
ATOM 1971 C C . PHE A 1 259 ? 3.703 47.438 3.832 1 95.56 259 PHE A C 1
ATOM 1973 O O . PHE A 1 259 ? 4.211 47.625 2.729 1 95.56 259 PHE A O 1
ATOM 1980 N N . ALA A 1 260 ? 3.301 48.344 4.676 1 92.44 260 ALA A N 1
ATOM 1981 C CA . ALA A 1 260 ? 3.395 49.75 4.273 1 92.44 260 ALA A CA 1
ATOM 1982 C C . ALA A 1 260 ? 4.852 50.188 4.145 1 92.44 260 ALA A C 1
ATOM 1984 O O . ALA A 1 260 ? 5.18 51.031 3.316 1 92.44 260 ALA A O 1
ATOM 1985 N N . THR A 1 261 ? 5.73 49.656 5.016 1 93.5 261 THR A N 1
ATOM 1986 C CA . THR A 1 261 ? 7.145 50 5.008 1 93.5 261 THR A CA 1
ATOM 1987 C C . THR A 1 261 ? 8.008 48.812 5.379 1 93.5 261 THR A C 1
ATOM 1989 O O . THR A 1 261 ? 7.508 47.812 5.918 1 93.5 261 THR A O 1
ATOM 1992 N N . GLN A 1 262 ? 9.266 48.906 5.004 1 94.06 262 GLN A N 1
ATOM 1993 C CA . GLN A 1 262 ? 10.234 47.906 5.41 1 94.06 262 GLN A CA 1
ATOM 1994 C C . GLN A 1 262 ? 10.312 47.781 6.93 1 94.06 262 GLN A C 1
ATOM 1996 O O . GLN A 1 262 ? 10.469 46.688 7.469 1 94.06 262 GLN A O 1
ATOM 2001 N N . ALA A 1 263 ? 10.18 48.906 7.551 1 94.25 263 ALA A N 1
ATOM 2002 C CA . ALA A 1 263 ? 10.219 48.938 9.008 1 94.25 263 ALA A CA 1
ATOM 2003 C C . ALA A 1 263 ? 9.078 48.125 9.609 1 94.25 263 ALA A C 1
ATOM 2005 O O . ALA A 1 263 ? 9.258 47.438 10.609 1 94.25 263 ALA A O 1
ATOM 2006 N N . HIS A 1 264 ? 7.977 48.25 9.008 1 94.88 264 HIS A N 1
ATOM 2007 C CA . HIS A 1 264 ? 6.812 47.5 9.484 1 94.88 264 HIS A CA 1
ATOM 2008 C C . HIS A 1 264 ? 7.031 46 9.344 1 94.88 264 HIS A C 1
ATOM 2010 O O . HIS A 1 264 ? 6.703 45.25 10.258 1 94.88 264 HIS A O 1
ATOM 2016 N N . LEU A 1 265 ? 7.527 45.594 8.219 1 95.44 265 LEU A N 1
ATOM 2017 C CA . LEU A 1 265 ? 7.863 44.188 8.039 1 95.44 265 LEU A CA 1
ATOM 2018 C C . LEU A 1 265 ? 8.875 43.75 9.078 1 95.44 265 LEU A C 1
ATOM 2020 O O . LEU A 1 265 ? 8.695 42.688 9.711 1 95.44 265 LEU A O 1
ATOM 2024 N N . SER A 1 266 ? 9.867 44.438 9.242 1 94 266 SER A N 1
ATOM 2025 C CA . SER A 1 266 ? 10.945 44.094 10.156 1 94 266 SER A CA 1
ATOM 2026 C C . SER A 1 266 ? 10.422 43.906 11.578 1 94 266 SER A C 1
ATOM 2028 O O . SER A 1 266 ? 10.789 42.938 12.266 1 94 266 SER A O 1
ATOM 2030 N N . SER A 1 267 ? 9.602 44.812 11.984 1 94.75 267 SER A N 1
ATOM 2031 C CA . SER A 1 267 ? 9.031 44.75 13.328 1 94.75 267 SER A CA 1
ATOM 2032 C C . SER A 1 267 ? 8.141 43.531 13.484 1 94.75 267 SER A C 1
ATOM 2034 O O . SER A 1 267 ? 8.227 42.812 14.484 1 94.75 267 SER A O 1
ATOM 2036 N N . ALA A 1 268 ? 7.289 43.375 12.562 1 92.94 268 ALA A N 1
ATOM 2037 C CA . ALA A 1 268 ? 6.371 42.219 12.609 1 92.94 268 ALA A CA 1
ATOM 2038 C C . ALA A 1 268 ? 7.129 40.906 12.555 1 92.94 268 ALA A C 1
ATOM 2040 O O . ALA A 1 268 ? 6.785 39.969 13.258 1 92.94 268 ALA A O 1
ATOM 2041 N N . PHE A 1 269 ? 8.109 40.875 11.711 1 92.19 269 PHE A N 1
ATOM 2042 C CA . PHE A 1 269 ? 8.961 39.688 11.531 1 92.19 269 PHE A CA 1
ATOM 2043 C C . PHE A 1 269 ? 9.68 39.344 12.828 1 92.19 269 PHE A C 1
ATOM 2045 O O . PHE A 1 269 ? 9.68 38.188 13.25 1 92.19 269 PHE A O 1
ATOM 2052 N N . ARG A 1 270 ? 10.172 40.281 13.453 1 90.38 270 ARG A N 1
ATOM 2053 C CA . ARG A 1 270 ? 10.883 40.062 14.711 1 90.38 270 ARG A CA 1
ATOM 2054 C C . ARG A 1 270 ? 9.922 39.625 15.812 1 90.38 270 ARG A C 1
ATOM 2056 O O . ARG A 1 270 ? 10.258 38.75 16.609 1 90.38 270 ARG A O 1
ATOM 2063 N N . ARG A 1 271 ? 8.859 40.25 15.836 1 88.5 271 ARG A N 1
ATOM 2064 C CA . ARG A 1 271 ? 7.859 39.906 16.844 1 88.5 271 ARG A CA 1
ATOM 2065 C C . ARG A 1 271 ? 7.418 38.438 16.688 1 88.5 271 ARG A C 1
ATOM 2067 O O . ARG A 1 271 ? 7.25 37.75 17.688 1 88.5 271 ARG A O 1
ATOM 2074 N N . ARG A 1 272 ? 7.25 38.031 15.469 1 83.38 272 ARG A N 1
ATOM 2075 C CA . ARG A 1 272 ? 6.715 36.688 15.195 1 83.38 272 ARG A CA 1
ATOM 2076 C C . ARG A 1 272 ? 7.812 35.656 15.242 1 83.38 272 ARG A C 1
ATOM 2078 O O . ARG A 1 272 ? 7.598 34.531 15.727 1 83.38 272 ARG A O 1
ATOM 2085 N N . LEU A 1 273 ? 9.039 35.906 14.711 1 82.12 273 LEU A N 1
ATOM 2086 C CA . LEU A 1 273 ? 10.047 34.906 14.492 1 82.12 273 LEU A CA 1
ATOM 2087 C C . LEU A 1 273 ? 11.258 35.125 15.398 1 82.12 273 LEU A C 1
ATOM 2089 O O . LEU A 1 273 ? 12.141 34.281 15.477 1 82.12 273 LEU A O 1
ATOM 2093 N N . GLY A 1 274 ? 11.344 36.219 16.016 1 82.38 274 GLY A N 1
ATOM 2094 C CA . GLY A 1 274 ? 12.422 36.5 16.953 1 82.38 274 GLY A CA 1
ATOM 2095 C C . GLY A 1 274 ? 13.656 37.062 16.266 1 82.38 274 GLY A C 1
ATOM 2096 O O . GLY A 1 274 ? 14.633 37.406 16.938 1 82.38 274 GLY A O 1
ATOM 2097 N N . LEU A 1 275 ? 13.625 37.094 14.984 1 85.06 275 LEU A N 1
ATOM 2098 C CA . LEU A 1 275 ? 14.75 37.625 14.227 1 85.06 275 LEU A CA 1
ATOM 2099 C C . LEU A 1 275 ? 14.273 38.625 13.172 1 85.06 275 LEU A C 1
ATOM 2101 O O . LEU A 1 275 ? 13.117 38.562 12.742 1 85.06 275 LEU A O 1
ATOM 2105 N N . THR A 1 276 ? 15.195 39.438 12.797 1 88.19 276 THR A N 1
ATOM 2106 C CA . THR A 1 276 ? 14.883 40.344 11.711 1 88.19 276 THR A CA 1
ATOM 2107 C C . THR A 1 276 ? 15.031 39.656 10.359 1 88.19 276 THR A C 1
ATOM 2109 O O . THR A 1 276 ? 15.68 38.625 10.258 1 88.19 276 THR A O 1
ATOM 2112 N N . PRO A 1 277 ? 14.375 40.281 9.336 1 89.25 277 PRO A N 1
ATOM 2113 C CA . PRO A 1 277 ? 14.57 39.719 8 1 89.25 277 PRO A CA 1
ATOM 2114 C C . PRO A 1 277 ? 16.047 39.594 7.609 1 89.25 277 PRO A C 1
ATOM 2116 O O . PRO A 1 277 ? 16.453 38.625 7.012 1 89.25 277 PRO A O 1
ATOM 2119 N N . GLY A 1 278 ? 16.75 40.562 7.93 1 84.44 278 GLY A N 1
ATOM 2120 C CA . GLY A 1 278 ? 18.188 40.531 7.656 1 84.44 278 GLY A CA 1
ATOM 2121 C C . GLY A 1 278 ? 18.906 39.406 8.352 1 84.44 278 GLY A C 1
ATOM 2122 O O . GLY A 1 278 ? 19.719 38.719 7.734 1 84.44 278 GLY A O 1
ATOM 2123 N N . GLU A 1 279 ? 18.672 39.25 9.617 1 83.69 279 GLU A N 1
ATOM 2124 C CA . GLU A 1 279 ? 19.266 38.156 10.391 1 83.69 279 GLU A CA 1
ATOM 2125 C C . GLU A 1 279 ? 18.875 36.812 9.82 1 83.69 279 GLU A C 1
ATOM 2127 O O . GLU A 1 279 ? 19.688 35.875 9.773 1 83.69 279 GLU A O 1
ATOM 2132 N N . PHE A 1 280 ? 17.594 36.75 9.43 1 84.69 280 PHE A N 1
ATOM 2133 C CA . PHE A 1 280 ? 17.094 35.531 8.836 1 84.69 280 PHE A CA 1
ATOM 2134 C C . PHE A 1 280 ? 17.859 35.188 7.566 1 84.69 280 PHE A C 1
ATOM 2136 O O . PHE A 1 280 ? 18.266 34.031 7.367 1 84.69 280 PHE A O 1
ATOM 2143 N N . ARG A 1 281 ? 18.094 36.062 6.754 1 81.44 281 ARG A N 1
ATOM 2144 C CA . ARG A 1 281 ? 18.828 35.875 5.504 1 81.44 281 ARG A CA 1
ATOM 2145 C C . ARG A 1 281 ? 20.281 35.5 5.77 1 81.44 281 ARG A C 1
ATOM 2147 O O . ARG A 1 281 ? 20.859 34.656 5.086 1 81.44 281 ARG A O 1
ATOM 2154 N N . ALA A 1 282 ? 20.781 36.156 6.801 1 75.62 282 ALA A N 1
ATOM 2155 C CA . ALA A 1 282 ? 22.188 35.938 7.125 1 75.62 282 ALA A CA 1
ATOM 2156 C C . ALA A 1 282 ? 22.406 34.531 7.699 1 75.62 282 ALA A C 1
ATOM 2158 O O . ALA A 1 282 ? 23.469 33.938 7.523 1 75.62 282 ALA A O 1
ATOM 2159 N N . GLY A 1 283 ? 21.5 34.062 8.508 1 64.81 283 GLY A N 1
ATOM 2160 C CA . GLY A 1 283 ? 21.625 32.719 9.07 1 64.81 283 GLY A CA 1
ATOM 2161 C C . GLY A 1 283 ? 21.469 31.625 8.039 1 64.81 283 GLY A C 1
ATOM 2162 O O . GLY A 1 283 ? 21.922 30.484 8.258 1 64.81 283 GLY A O 1
ATOM 2163 N N . ARG A 1 284 ? 20.844 31.766 6.992 1 57.31 284 ARG A N 1
ATOM 2164 C CA . ARG A 1 284 ? 20.656 30.781 5.926 1 57.31 284 ARG A CA 1
ATOM 2165 C C . ARG A 1 284 ? 21.719 30.953 4.844 1 57.31 284 ARG A C 1
ATOM 2167 O O . ARG A 1 284 ? 21.766 30.172 3.883 1 57.31 284 ARG A O 1
ATOM 2174 N N . ALA A 1 285 ? 22.484 32.062 4.977 1 43.5 285 ALA A N 1
ATOM 2175 C CA . ALA A 1 285 ? 23.672 32.125 4.133 1 43.5 285 ALA A CA 1
ATOM 2176 C C . ALA A 1 285 ? 24.766 31.188 4.641 1 43.5 285 ALA A C 1
ATOM 2178 O O . ALA A 1 285 ? 24.906 31 5.852 1 43.5 285 ALA A O 1
ATOM 2179 N N . MET B 1 1 ? -4.184 -54.75 1.632 1 24.53 1 MET B N 1
ATOM 2180 C CA . MET B 1 1 ? -3.176 -53.719 1.486 1 24.53 1 MET B CA 1
ATOM 2181 C C . MET B 1 1 ? -3.723 -52.531 0.684 1 24.53 1 MET B C 1
ATOM 2183 O O . MET B 1 1 ? -3.885 -52.625 -0.534 1 24.53 1 MET B O 1
ATOM 2187 N N . ASP B 1 2 ? -4.703 -51.781 1.191 1 25.62 2 ASP B N 1
ATOM 2188 C CA . ASP B 1 2 ? -5.621 -50.781 0.665 1 25.62 2 ASP B CA 1
ATOM 2189 C C . ASP B 1 2 ? -4.855 -49.594 0.069 1 25.62 2 ASP B C 1
ATOM 2191 O O . ASP B 1 2 ? -3.951 -49.062 0.706 1 25.62 2 ASP B O 1
ATOM 2195 N N . ALA B 1 3 ? -4.727 -49.594 -1.205 1 31.72 3 ALA B N 1
ATOM 2196 C CA . ALA B 1 3 ? -4.051 -48.562 -1.962 1 31.72 3 ALA B CA 1
ATOM 2197 C C . ALA B 1 3 ? -4.426 -47.156 -1.434 1 31.72 3 ALA B C 1
ATOM 2199 O O . ALA B 1 3 ? -5.609 -46.875 -1.255 1 31.72 3 ALA B O 1
ATOM 2200 N N . PRO B 1 4 ? -3.508 -46.531 -0.701 1 29.39 4 PRO B N 1
ATOM 2201 C CA . PRO B 1 4 ? -3.859 -45.219 -0.155 1 29.39 4 PRO B CA 1
ATOM 2202 C C . PRO B 1 4 ? -4.477 -44.281 -1.198 1 29.39 4 PRO B C 1
ATOM 2204 O O . PRO B 1 4 ? -4.215 -44.438 -2.395 1 29.39 4 PRO B O 1
ATOM 2207 N N . ALA B 1 5 ? -5.668 -43.938 -1.047 1 30.06 5 ALA B N 1
ATOM 2208 C CA . ALA B 1 5 ? -6.41 -42.969 -1.846 1 30.06 5 ALA B CA 1
ATOM 2209 C C . ALA B 1 5 ? -5.516 -41.812 -2.252 1 30.06 5 ALA B C 1
ATOM 2211 O O . ALA B 1 5 ? -4.941 -41.125 -1.396 1 30.06 5 ALA B O 1
ATOM 2212 N N . ILE B 1 6 ? -4.801 -41.906 -3.357 1 30.05 6 ILE B N 1
ATOM 2213 C CA . ILE B 1 6 ? -4.18 -40.75 -4.012 1 30.05 6 ILE B CA 1
ATOM 2214 C C . ILE B 1 6 ? -5.145 -39.594 -4.008 1 30.05 6 ILE B C 1
ATOM 2216 O O . ILE B 1 6 ? -6.184 -39.625 -4.672 1 30.05 6 ILE B O 1
ATOM 2220 N N . CYS B 1 7 ? -5.516 -39.125 -2.857 1 30.66 7 CYS B N 1
ATOM 2221 C CA . CYS B 1 7 ? -6.23 -37.875 -2.945 1 30.66 7 CYS B CA 1
ATOM 2222 C C . CYS B 1 7 ? -5.605 -36.969 -3.998 1 30.66 7 CYS B C 1
ATOM 2224 O O . CYS B 1 7 ? -4.496 -36.469 -3.812 1 30.66 7 CYS B O 1
ATOM 2226 N N . SER B 1 8 ? -5.727 -37.375 -5.242 1 31.8 8 SER B N 1
ATOM 2227 C CA . SER B 1 8 ? -5.398 -36.438 -6.312 1 31.8 8 SER B CA 1
ATOM 2228 C C . SER B 1 8 ? -5.938 -35.031 -6.016 1 31.8 8 SER B C 1
ATOM 2230 O O . SER B 1 8 ? -6.969 -34.625 -6.559 1 31.8 8 SER B O 1
ATOM 2232 N N . ALA B 1 9 ? -6.09 -34.719 -4.82 1 34.41 9 ALA B N 1
ATOM 2233 C CA . ALA B 1 9 ? -6.398 -33.281 -4.699 1 34.41 9 ALA B CA 1
ATOM 2234 C C . ALA B 1 9 ? -5.496 -32.438 -5.602 1 34.41 9 ALA B C 1
ATOM 2236 O O . ALA B 1 9 ? -4.293 -32.344 -5.359 1 34.41 9 ALA B O 1
ATOM 2237 N N . THR B 1 10 ? -5.664 -32.625 -6.887 1 36.22 10 THR B N 1
ATOM 2238 C CA . THR B 1 10 ? -5.039 -31.625 -7.754 1 36.22 10 THR B CA 1
ATOM 2239 C C . THR B 1 10 ? -5.082 -30.25 -7.105 1 36.22 10 THR B C 1
ATOM 2241 O O . THR B 1 10 ? -6.156 -29.672 -6.938 1 36.22 10 THR B O 1
ATOM 2244 N N . PRO B 1 11 ? -4.395 -30.047 -6.133 1 38.72 11 PRO B N 1
ATOM 2245 C CA . PRO B 1 11 ? -4.375 -28.672 -5.625 1 38.72 11 PRO B CA 1
ATOM 2246 C C . PRO B 1 11 ? -4.637 -27.641 -6.719 1 38.72 11 PRO B C 1
ATOM 2248 O O . PRO B 1 11 ? -4.906 -26.469 -6.418 1 38.72 11 PRO B O 1
ATOM 2251 N N . CYS B 1 12 ? -4.016 -27.875 -7.871 1 39.53 12 CYS B N 1
ATOM 2252 C CA . CYS B 1 12 ? -4.188 -26.906 -8.945 1 39.53 12 CYS B CA 1
ATOM 2253 C C . CYS B 1 12 ? -5.641 -26.844 -9.398 1 39.53 12 CYS B C 1
ATOM 2255 O O . CYS B 1 12 ? -5.926 -26.469 -10.539 1 39.53 12 CYS B O 1
ATOM 2257 N N . ALA B 1 13 ? -6.473 -27.781 -8.969 1 39.75 13 ALA B N 1
ATOM 2258 C CA . ALA B 1 13 ? -7.777 -27.344 -9.445 1 39.75 13 ALA B CA 1
ATOM 2259 C C . ALA B 1 13 ? -7.926 -25.828 -9.32 1 39.75 13 ALA B C 1
ATOM 2261 O O . ALA B 1 13 ? -7.234 -25.188 -8.516 1 39.75 13 ALA B O 1
ATOM 2262 N N . ASN B 1 14 ? -8.469 -25.25 -10.344 1 46.34 14 ASN B N 1
ATOM 2263 C CA . ASN B 1 14 ? -8.664 -23.797 -10.43 1 46.34 14 ASN B CA 1
ATOM 2264 C C . ASN B 1 14 ? -9.102 -23.219 -9.094 1 46.34 14 ASN B C 1
ATOM 2266 O O . ASN B 1 14 ? -10.258 -23.375 -8.695 1 46.34 14 ASN B O 1
ATOM 2270 N N . PRO B 1 15 ? -8.07 -23.281 -8.07 1 54.84 15 PRO B N 1
ATOM 2271 C CA . PRO B 1 15 ? -8.578 -22.688 -6.824 1 54.84 15 PRO B CA 1
ATOM 2272 C C . PRO B 1 15 ? -9.609 -21.594 -7.066 1 54.84 15 PRO B C 1
ATOM 2274 O O . PRO B 1 15 ? -9.453 -20.781 -7.988 1 54.84 15 PRO B O 1
ATOM 2277 N N . VAL B 1 16 ? -10.766 -21.938 -6.637 1 63.31 16 VAL B N 1
ATOM 2278 C CA . VAL B 1 16 ? -11.922 -21.062 -6.793 1 63.31 16 VAL B CA 1
ATOM 2279 C C . VAL B 1 16 ? -11.531 -19.625 -6.477 1 63.31 16 VAL B C 1
ATOM 2281 O O . VAL B 1 16 ? -11.047 -19.328 -5.383 1 63.31 16 VAL B O 1
ATOM 2284 N N . GLU B 1 17 ? -11.281 -19.016 -7.559 1 74 17 GLU B N 1
ATOM 2285 C CA . GLU B 1 17 ? -11.18 -17.578 -7.367 1 74 17 GLU B CA 1
ATOM 2286 C C . GLU B 1 17 ? -12.305 -17.047 -6.477 1 74 17 GLU B C 1
ATOM 2288 O O . GLU B 1 17 ? -13.453 -17.469 -6.617 1 74 17 GLU B O 1
ATOM 2293 N N . ARG B 1 18 ? -11.953 -16.484 -5.395 1 79.62 18 ARG B N 1
ATOM 2294 C CA . ARG B 1 18 ? -12.922 -15.898 -4.473 1 79.62 18 ARG B CA 1
ATOM 2295 C C . ARG B 1 18 ? -12.789 -14.383 -4.445 1 79.62 18 ARG B C 1
ATOM 2297 O O . ARG B 1 18 ? -12.125 -13.82 -3.572 1 79.62 18 ARG B O 1
ATOM 2304 N N . THR B 1 19 ? -13.25 -13.766 -5.551 1 83 19 THR B N 1
ATOM 2305 C CA . THR B 1 19 ? -13.25 -12.305 -5.625 1 83 19 THR B CA 1
ATOM 2306 C C . THR B 1 19 ? -14.617 -11.789 -6.039 1 83 19 THR B C 1
ATOM 2308 O O . THR B 1 19 ? -15.391 -12.5 -6.688 1 83 19 THR B O 1
ATOM 2311 N N . PRO B 1 20 ? -14.961 -10.68 -5.523 1 84.5 20 PRO B N 1
ATOM 2312 C CA . PRO B 1 20 ? -16.25 -10.117 -5.926 1 84.5 20 PRO B CA 1
ATOM 2313 C C . PRO B 1 20 ? -16.297 -9.742 -7.402 1 84.5 20 PRO B C 1
ATOM 2315 O O . PRO B 1 20 ? -15.266 -9.75 -8.078 1 84.5 20 PRO B O 1
ATOM 2318 N N . ALA B 1 21 ? -17.578 -9.469 -7.77 1 80.81 21 ALA B N 1
ATOM 2319 C CA . ALA B 1 21 ? -17.75 -8.969 -9.133 1 80.81 21 ALA B CA 1
ATOM 2320 C C . ALA B 1 21 ? -17 -7.66 -9.344 1 80.81 21 ALA B C 1
ATOM 2322 O O . ALA B 1 21 ? -16.922 -6.828 -8.438 1 80.81 21 ALA B O 1
ATOM 2323 N N . ALA B 1 22 ? -16.312 -7.398 -10.312 1 87.94 22 ALA B N 1
ATOM 2324 C CA . ALA B 1 22 ? -15.609 -6.18 -10.695 1 87.94 22 ALA B CA 1
ATOM 2325 C C . ALA B 1 22 ? -14.352 -5.992 -9.852 1 87.94 22 ALA B C 1
ATOM 2327 O O . ALA B 1 22 ? -13.945 -4.859 -9.562 1 87.94 22 ALA B O 1
ATOM 2328 N N . TRP B 1 23 ? -13.914 -7.039 -9.281 1 92.38 23 TRP B N 1
ATOM 2329 C CA . TRP B 1 23 ? -12.68 -7.012 -8.516 1 92.38 23 TRP B CA 1
ATOM 2330 C C . TRP B 1 23 ? -11.555 -6.355 -9.312 1 92.38 23 TRP B C 1
ATOM 2332 O O . TRP B 1 23 ? -11.188 -6.836 -10.383 1 92.38 23 TRP B O 1
ATOM 2342 N N . PRO B 1 24 ? -11.047 -5.199 -8.805 1 93 24 PRO B N 1
ATOM 2343 C CA . PRO B 1 24 ? -10 -4.488 -9.547 1 93 24 PRO B CA 1
ATOM 2344 C C . PRO B 1 24 ? -8.594 -4.965 -9.188 1 93 24 PRO B C 1
ATOM 2346 O O . PRO B 1 24 ? -7.609 -4.457 -9.727 1 93 24 PRO B O 1
ATOM 2349 N N . GLY B 1 25 ? -8.5 -5.879 -8.227 1 93.88 25 GLY B N 1
ATOM 2350 C CA . GLY B 1 25 ? -7.215 -6.402 -7.805 1 93.88 25 GLY B CA 1
ATOM 2351 C C . GLY B 1 25 ? -6.801 -7.652 -8.562 1 93.88 25 GLY B C 1
ATOM 2352 O O . GLY B 1 25 ? -7.48 -8.07 -9.5 1 93.88 25 GLY B O 1
ATOM 2353 N N . PRO B 1 26 ? -5.668 -8.18 -8.172 1 94.81 26 PRO B N 1
ATOM 2354 C CA . PRO B 1 26 ? -5.227 -9.414 -8.82 1 94.81 26 PRO B CA 1
ATOM 2355 C C . PRO B 1 26 ? -6.129 -10.602 -8.5 1 94.81 26 PRO B C 1
ATOM 2357 O O . PRO B 1 26 ? -6.668 -10.695 -7.391 1 94.81 26 PRO B O 1
ATOM 2360 N N . PRO B 1 27 ? -6.316 -11.5 -9.531 1 92.5 27 PRO B N 1
ATOM 2361 C CA . PRO B 1 27 ? -7.031 -12.742 -9.203 1 92.5 27 PRO B CA 1
ATOM 2362 C C . PRO B 1 27 ? -6.465 -13.438 -7.965 1 92.5 27 PRO B C 1
ATOM 2364 O O . PRO B 1 27 ? -5.246 -13.5 -7.789 1 92.5 27 PRO B O 1
ATOM 2367 N N . MET B 1 28 ? -7.383 -13.867 -7.09 1 94.62 28 MET B N 1
ATOM 2368 C CA . MET B 1 28 ? -6.945 -14.516 -5.855 1 94.62 28 MET B CA 1
ATOM 2369 C C . MET B 1 28 ? -8 -15.492 -5.348 1 94.62 28 MET B C 1
ATOM 2371 O O . MET B 1 28 ? -9.156 -15.43 -5.762 1 94.62 28 MET B O 1
ATOM 2375 N N . GLY B 1 29 ? -7.543 -16.359 -4.52 1 92.38 29 GLY B N 1
ATOM 2376 C CA . GLY B 1 29 ? -8.414 -17.344 -3.9 1 92.38 29 GLY B CA 1
ATOM 2377 C C . GLY B 1 29 ? -7.77 -18.062 -2.721 1 92.38 29 GLY B C 1
ATOM 2378 O O . GLY B 1 29 ? -6.703 -17.641 -2.25 1 92.38 29 GLY B O 1
ATOM 2379 N N . CYS B 1 30 ? -8.523 -18.891 -2.125 1 91.62 30 CYS B N 1
ATOM 2380 C CA . CYS B 1 30 ? -8.016 -19.656 -0.986 1 91.62 30 CYS B CA 1
ATOM 2381 C C . CYS B 1 30 ? -8.531 -21.094 -1.011 1 91.62 30 CYS B C 1
ATOM 2383 O O . CYS B 1 30 ? -9.555 -21.375 -1.63 1 91.62 30 CYS B O 1
ATOM 2385 N N . PHE B 1 31 ? -7.754 -22 -0.47 1 88 31 PHE B N 1
ATOM 2386 C CA . PHE B 1 31 ? -8.18 -23.375 -0.313 1 88 31 PHE B CA 1
ATOM 2387 C C . PHE B 1 31 ? -7.535 -24.016 0.914 1 88 31 PHE B C 1
ATOM 2389 O O . PHE B 1 31 ? -6.562 -23.484 1.452 1 88 31 PHE B O 1
ATOM 2396 N N . ARG B 1 32 ? -8.094 -25.047 1.358 1 89.5 32 ARG B N 1
ATOM 2397 C CA . ARG B 1 32 ? -7.559 -25.812 2.479 1 89.5 32 ARG B CA 1
ATOM 2398 C C . ARG B 1 32 ? -6.809 -27.047 1.987 1 89.5 32 ARG B C 1
ATOM 2400 O O . ARG B 1 32 ? -7.242 -27.703 1.043 1 89.5 32 ARG B O 1
ATOM 2407 N N . LEU B 1 33 ? -5.703 -27.234 2.592 1 87.19 33 LEU B N 1
ATOM 2408 C CA . LEU B 1 33 ? -4.918 -28.422 2.273 1 87.19 33 LEU B CA 1
ATOM 2409 C C . LEU B 1 33 ? -5.145 -29.516 3.309 1 87.19 33 LEU B C 1
ATOM 2411 O O . LEU B 1 33 ? -5.211 -29.234 4.508 1 87.19 33 LEU B O 1
ATOM 2415 N N . ASP B 1 34 ? -5.199 -30.703 2.777 1 86.81 34 ASP B N 1
ATOM 2416 C CA . ASP B 1 34 ? -5.25 -31.844 3.684 1 86.81 34 ASP B CA 1
ATOM 2417 C C . ASP B 1 34 ? -3.953 -31.984 4.48 1 86.81 34 ASP B C 1
ATOM 2419 O O . ASP B 1 34 ? -2.961 -31.312 4.172 1 86.81 34 ASP B O 1
ATOM 2423 N N . ARG B 1 35 ? -3.961 -32.812 5.504 1 92.31 35 ARG B N 1
ATOM 2424 C CA . ARG B 1 35 ? -2.836 -32.969 6.422 1 92.31 35 ARG B CA 1
ATOM 2425 C C . ARG B 1 35 ? -1.629 -33.562 5.715 1 92.31 35 ARG B C 1
ATOM 2427 O O . ARG B 1 35 ? -0.493 -33.406 6.168 1 92.31 35 ARG B O 1
ATOM 2434 N N . SER B 1 36 ? -1.885 -34.406 4.699 1 92.75 36 SER B N 1
ATOM 2435 C CA . SER B 1 36 ? -0.816 -34.969 3.871 1 92.75 36 SER B CA 1
ATOM 2436 C C . SER B 1 36 ? -1.28 -35.156 2.432 1 92.75 36 SER B C 1
ATOM 2438 O O . SER B 1 36 ? -2.482 -35.188 2.162 1 92.75 36 SER B O 1
ATOM 2440 N N . GLY B 1 37 ? -0.332 -35.156 1.499 1 90.56 37 GLY B N 1
ATOM 2441 C CA . GLY B 1 37 ? -0.69 -35.375 0.11 1 90.56 37 GLY B CA 1
ATOM 2442 C C . GLY B 1 37 ? 0.465 -35.156 -0.85 1 90.56 37 GLY B C 1
ATOM 2443 O O . GLY B 1 37 ? 1.598 -34.938 -0.423 1 90.56 37 GLY B O 1
ATOM 2444 N N . THR B 1 38 ? 0.276 -35.438 -2.07 1 89.38 38 THR B N 1
ATOM 2445 C CA . THR B 1 38 ? 1.197 -35.188 -3.174 1 89.38 38 THR B CA 1
ATOM 2446 C C . THR B 1 38 ? 0.478 -34.531 -4.336 1 89.38 38 THR B C 1
ATOM 2448 O O . THR B 1 38 ? -0.736 -34.656 -4.492 1 89.38 38 THR B O 1
ATOM 2451 N N . THR B 1 39 ? 1.202 -33.656 -5 1 83.25 39 THR B N 1
ATOM 2452 C CA . THR B 1 39 ? 0.616 -33.031 -6.18 1 83.25 39 THR B CA 1
ATOM 2453 C C . THR B 1 39 ? 1.702 -32.625 -7.164 1 83.25 39 THR B C 1
ATOM 2455 O O . THR B 1 39 ? 2.891 -32.688 -6.844 1 83.25 39 THR B O 1
ATOM 2458 N N . HIS B 1 40 ? 1.286 -32.438 -8.422 1 81.12 40 HIS B N 1
ATOM 2459 C CA . HIS B 1 40 ? 2.107 -31.844 -9.469 1 81.12 40 HIS B CA 1
ATOM 2460 C C . HIS B 1 40 ? 1.489 -30.547 -10 1 81.12 40 HIS B C 1
ATOM 2462 O O . HIS B 1 40 ? 0.402 -30.578 -10.586 1 81.12 40 HIS B O 1
ATOM 2468 N N . ILE B 1 41 ? 2.168 -29.453 -9.836 1 81.56 41 ILE B N 1
ATOM 2469 C CA . ILE B 1 41 ? 1.623 -28.156 -10.219 1 81.56 41 ILE B CA 1
ATOM 2470 C C . ILE B 1 41 ? 1.997 -27.844 -11.664 1 81.56 41 ILE B C 1
ATOM 2472 O O . ILE B 1 41 ? 1.188 -27.297 -12.414 1 81.56 41 ILE B O 1
ATOM 2476 N N . GLY B 1 42 ? 3.145 -28.297 -12.055 1 85.88 42 GLY B N 1
ATOM 2477 C CA . GLY B 1 42 ? 3.631 -27.953 -13.383 1 85.88 42 GLY B CA 1
ATOM 2478 C C . GLY B 1 42 ? 4.141 -26.531 -13.484 1 85.88 42 GLY B C 1
ATOM 2479 O O . GLY B 1 42 ? 4.719 -26 -12.531 1 85.88 42 GLY B O 1
ATOM 2480 N N . MET B 1 43 ? 4.027 -25.953 -14.672 1 86 43 MET B N 1
ATOM 2481 C CA . MET B 1 43 ? 4.547 -24.594 -14.883 1 86 43 MET B CA 1
ATOM 2482 C C . MET B 1 43 ? 3.549 -23.547 -14.406 1 86 43 MET B C 1
ATOM 2484 O O . MET B 1 43 ? 2.369 -23.594 -14.758 1 86 43 MET B O 1
ATOM 2488 N N . VAL B 1 44 ? 3.996 -22.656 -13.625 1 87.38 44 VAL B N 1
ATOM 2489 C CA . VAL B 1 44 ? 3.182 -21.516 -13.211 1 87.38 44 VAL B CA 1
ATOM 2490 C C . VAL B 1 44 ? 3.096 -20.5 -14.344 1 87.38 44 VAL B C 1
ATOM 2492 O O . VAL B 1 44 ? 4.113 -19.938 -14.766 1 87.38 44 VAL B O 1
ATOM 2495 N N . PRO B 1 45 ? 1.93 -20.203 -14.836 1 83.31 45 PRO B N 1
ATOM 2496 C CA . PRO B 1 45 ? 1.815 -19.359 -16.031 1 83.31 45 PRO B CA 1
ATOM 2497 C C . PRO B 1 45 ? 1.934 -17.875 -15.734 1 83.31 45 PRO B C 1
ATOM 2499 O O . PRO B 1 45 ? 2.148 -17.062 -16.641 1 83.31 45 PRO B O 1
ATOM 2502 N N . VAL B 1 46 ? 1.697 -17.453 -14.523 1 87.62 46 VAL B N 1
ATOM 2503 C CA . VAL B 1 46 ? 1.751 -16.078 -14.078 1 87.62 46 VAL B CA 1
ATOM 2504 C C . VAL B 1 46 ? 2.475 -15.984 -12.734 1 87.62 46 VAL B C 1
ATOM 2506 O O . VAL B 1 46 ? 2.561 -16.969 -12 1 87.62 46 VAL B O 1
ATOM 2509 N N . ASP B 1 47 ? 3.016 -14.805 -12.516 1 92.56 47 ASP B N 1
ATOM 2510 C CA . ASP B 1 47 ? 3.623 -14.633 -11.203 1 92.56 47 ASP B CA 1
ATOM 2511 C C . ASP B 1 47 ? 2.627 -14.953 -10.094 1 92.56 47 ASP B C 1
ATOM 2513 O O . ASP B 1 47 ? 1.526 -14.398 -10.055 1 92.56 47 ASP B O 1
ATOM 2517 N N . THR B 1 48 ? 3.043 -15.859 -9.234 1 94.19 48 THR B N 1
ATOM 2518 C CA . THR B 1 48 ? 2.125 -16.359 -8.219 1 94.19 48 THR B CA 1
ATOM 2519 C C . THR B 1 48 ? 2.734 -16.219 -6.824 1 94.19 48 THR B C 1
ATOM 2521 O O . THR B 1 48 ? 3.9 -16.562 -6.613 1 94.19 48 THR B O 1
ATOM 2524 N N . VAL B 1 49 ? 1.968 -15.688 -5.941 1 96.75 49 VAL B N 1
ATOM 2525 C CA . VAL B 1 49 ? 2.326 -15.609 -4.531 1 96.75 49 VAL B CA 1
ATOM 2526 C C . VAL B 1 49 ? 1.355 -16.453 -3.703 1 96.75 49 VAL B C 1
ATOM 2528 O O . VAL B 1 49 ? 0.142 -16.391 -3.912 1 96.75 49 VAL B O 1
ATOM 2531 N N . THR B 1 50 ? 1.838 -17.266 -2.824 1 96.5 50 THR B N 1
ATOM 2532 C CA . THR B 1 50 ? 0.985 -18.047 -1.934 1 96.5 50 THR B CA 1
ATOM 2533 C C . THR B 1 50 ? 1.318 -17.766 -0.473 1 96.5 50 THR B C 1
ATOM 2535 O O . THR B 1 50 ? 2.49 -17.609 -0.115 1 96.5 50 THR B O 1
ATOM 2538 N N . LEU B 1 51 ? 0.362 -17.578 0.302 1 97.56 51 LEU B N 1
ATOM 2539 C CA . LEU B 1 51 ? 0.47 -17.438 1.75 1 97.56 51 LEU B CA 1
ATOM 2540 C C . LEU B 1 51 ? -0.116 -18.656 2.461 1 97.56 51 LEU B C 1
ATOM 2542 O O . LEU B 1 51 ? -1.251 -19.062 2.188 1 97.56 51 LEU B O 1
ATOM 2546 N N . TRP B 1 52 ? 0.644 -19.188 3.391 1 96.44 52 TRP B N 1
ATOM 2547 C CA . TRP B 1 52 ? 0.213 -20.375 4.129 1 96.44 52 TRP B CA 1
ATOM 2548 C C . TRP B 1 52 ? -0.084 -20.031 5.582 1 96.44 52 TRP B C 1
ATOM 2550 O O . TRP B 1 52 ? 0.735 -19.406 6.258 1 96.44 52 TRP B O 1
ATOM 2560 N N . THR B 1 53 ? -1.257 -20.344 5.996 1 95.19 53 THR B N 1
ATOM 2561 C CA . THR B 1 53 ? -1.649 -20.141 7.383 1 95.19 53 THR B CA 1
ATOM 2562 C C . THR B 1 53 ? -2.191 -21.422 7.996 1 95.19 53 THR B C 1
ATOM 2564 O O . THR B 1 53 ? -2.676 -22.297 7.281 1 95.19 53 THR B O 1
ATOM 2567 N N . GLY B 1 54 ? -2.176 -21.453 9.352 1 91.19 54 GLY B N 1
ATOM 2568 C CA . GLY B 1 54 ? -2.588 -22.656 10.062 1 91.19 54 GLY B CA 1
ATOM 2569 C C . GLY B 1 54 ? -1.476 -23.25 10.898 1 91.19 54 GLY B C 1
ATOM 2570 O O . GLY B 1 54 ? -0.784 -22.547 11.633 1 91.19 54 GLY B O 1
ATOM 2571 N N . GLY B 1 55 ? -1.398 -24.672 10.758 1 88.56 55 GLY B N 1
ATOM 2572 C CA . GLY B 1 55 ? -0.374 -25.391 11.508 1 88.56 55 GLY B CA 1
ATOM 2573 C C . GLY B 1 55 ? 0.965 -25.438 10.797 1 88.56 55 GLY B C 1
ATOM 2574 O O . GLY B 1 55 ? 1.39 -24.438 10.203 1 88.56 55 GLY B O 1
ATOM 2575 N N . ALA B 1 56 ? 1.706 -26.484 11 1 95 56 ALA B N 1
ATOM 2576 C CA . ALA B 1 56 ? 3.01 -26.688 10.375 1 95 56 ALA B CA 1
ATOM 2577 C C . ALA B 1 56 ? 3.051 -28.016 9.617 1 95 56 ALA B C 1
ATOM 2579 O O . ALA B 1 56 ? 2.406 -28.984 10.016 1 95 56 ALA B O 1
ATOM 2580 N N . CYS B 1 57 ? 3.721 -27.984 8.469 1 94.75 57 CYS B N 1
ATOM 2581 C CA . CYS B 1 57 ? 3.869 -29.219 7.719 1 94.75 57 CYS B CA 1
ATOM 2582 C C . CYS B 1 57 ? 5.234 -29.297 7.043 1 94.75 57 CYS B C 1
ATOM 2584 O O . CYS B 1 57 ? 5.832 -28.25 6.738 1 94.75 57 CYS B O 1
ATOM 2586 N N . ASP B 1 58 ? 5.73 -30.453 6.859 1 97.38 58 ASP B N 1
ATOM 2587 C CA . ASP B 1 58 ? 6.938 -30.703 6.078 1 97.38 58 ASP B CA 1
ATOM 2588 C C . ASP B 1 58 ? 6.613 -30.781 4.586 1 97.38 58 ASP B C 1
ATOM 2590 O O . ASP B 1 58 ? 5.68 -31.469 4.184 1 97.38 58 ASP B O 1
ATOM 2594 N N . VAL B 1 59 ? 7.383 -29.984 3.771 1 96.62 59 VAL B N 1
ATOM 2595 C CA . VAL B 1 59 ? 7.121 -29.938 2.338 1 96.62 59 VAL B CA 1
ATOM 2596 C C . VAL B 1 59 ? 8.383 -30.312 1.565 1 96.62 59 VAL B C 1
ATOM 2598 O O . VAL B 1 59 ? 9.484 -29.906 1.928 1 96.62 59 VAL B O 1
ATOM 2601 N N . GLU B 1 60 ? 8.227 -31.125 0.597 1 96.12 60 GLU B N 1
ATOM 2602 C CA . GLU B 1 60 ? 9.25 -31.422 -0.401 1 96.12 60 GLU B CA 1
ATOM 2603 C C . GLU B 1 60 ? 8.727 -31.188 -1.814 1 96.12 60 GLU B C 1
ATOM 2605 O O . GLU B 1 60 ? 7.574 -31.5 -2.119 1 96.12 60 GLU B O 1
ATOM 2610 N N . MET B 1 61 ? 9.578 -30.578 -2.605 1 93.19 61 MET B N 1
ATOM 2611 C CA . MET B 1 61 ? 9.164 -30.359 -3.988 1 93.19 61 MET B CA 1
ATOM 2612 C C . MET B 1 61 ? 10.375 -30.172 -4.895 1 93.19 61 MET B C 1
ATOM 2614 O O . MET B 1 61 ? 11.5 -30.047 -4.414 1 93.19 61 MET B O 1
ATOM 2618 N N . ARG B 1 62 ? 10.188 -30.188 -6.125 1 90.19 62 ARG B N 1
ATOM 2619 C CA . ARG B 1 62 ? 11.164 -29.75 -7.117 1 90.19 62 ARG B CA 1
ATOM 2620 C C . ARG B 1 62 ? 10.742 -28.438 -7.762 1 90.19 62 ARG B C 1
ATOM 2622 O O . ARG B 1 62 ? 9.602 -28.297 -8.203 1 90.19 62 ARG B O 1
ATOM 2629 N N . CYS B 1 63 ? 11.57 -27.5 -7.66 1 89.19 63 CYS B N 1
ATOM 2630 C CA . CYS B 1 63 ? 11.352 -26.203 -8.281 1 89.19 63 CYS B CA 1
ATOM 2631 C C . CYS B 1 63 ? 12.43 -25.906 -9.32 1 89.19 63 CYS B C 1
ATOM 2633 O O . CYS B 1 63 ? 13.602 -25.75 -8.977 1 89.19 63 CYS B O 1
ATOM 2635 N N . ASP B 1 64 ? 11.969 -25.828 -10.57 1 84.12 64 ASP B N 1
ATOM 2636 C CA . ASP B 1 64 ? 12.914 -25.641 -11.672 1 84.12 64 ASP B CA 1
ATOM 2637 C C . ASP B 1 64 ? 14.016 -26.688 -11.641 1 84.12 64 ASP B C 1
ATOM 2639 O O . ASP B 1 64 ? 15.203 -26.359 -11.75 1 84.12 64 ASP B O 1
ATOM 2643 N N . GLY B 1 65 ? 13.578 -27.828 -11.414 1 81.88 65 GLY B N 1
ATOM 2644 C CA . GLY B 1 65 ? 14.477 -28.969 -11.469 1 81.88 65 GLY B CA 1
ATOM 2645 C C . GLY B 1 65 ? 15.266 -29.156 -10.188 1 81.88 65 GLY B C 1
ATOM 2646 O O . GLY B 1 65 ? 15.961 -30.172 -10.023 1 81.88 65 GLY B O 1
ATOM 2647 N N . GLN B 1 66 ? 15.195 -28.219 -9.289 1 85.94 66 GLN B N 1
ATOM 2648 C CA . GLN B 1 66 ? 15.961 -28.281 -8.047 1 85.94 66 GLN B CA 1
ATOM 2649 C C . GLN B 1 66 ? 15.078 -28.75 -6.891 1 85.94 66 GLN B C 1
ATOM 2651 O O . GLN B 1 66 ? 13.984 -28.234 -6.688 1 85.94 66 GLN B O 1
ATOM 2656 N N . ARG B 1 67 ? 15.633 -29.75 -6.207 1 90.12 67 ARG B N 1
ATOM 2657 C CA . ARG B 1 67 ? 14.891 -30.266 -5.055 1 90.12 67 ARG B CA 1
ATOM 2658 C C . ARG B 1 67 ? 14.961 -29.297 -3.883 1 90.12 67 ARG B C 1
ATOM 2660 O O . ARG B 1 67 ? 16.016 -28.703 -3.615 1 90.12 67 ARG B O 1
ATOM 2667 N N . ARG B 1 68 ? 13.852 -29.109 -3.242 1 92.06 68 ARG B N 1
ATOM 2668 C CA . ARG B 1 68 ? 13.727 -28.266 -2.057 1 92.06 68 ARG B CA 1
ATOM 2669 C C . ARG B 1 68 ? 12.93 -28.969 -0.967 1 92.06 68 ARG B C 1
ATOM 2671 O O . ARG B 1 68 ? 11.992 -29.703 -1.262 1 92.06 68 ARG B O 1
ATOM 2678 N N . SER B 1 69 ? 13.375 -28.828 0.244 1 95.5 69 SER B N 1
ATOM 2679 C CA . SER B 1 69 ? 12.664 -29.359 1.401 1 95.5 69 SER B CA 1
ATOM 2680 C C . SER B 1 69 ? 12.719 -28.391 2.578 1 95.5 69 SER B C 1
ATOM 2682 O O . SER B 1 69 ? 13.766 -27.781 2.848 1 95.5 69 SER B O 1
ATOM 2684 N N . TRP B 1 70 ? 11.625 -28.156 3.268 1 95 70 TRP B N 1
ATOM 2685 C CA . TRP B 1 70 ? 11.578 -27.266 4.418 1 95 70 TRP B CA 1
ATOM 2686 C C . TRP B 1 70 ? 10.32 -27.5 5.25 1 95 70 TRP B C 1
ATOM 2688 O O . TRP B 1 70 ? 9.406 -28.203 4.809 1 95 70 TRP B O 1
ATOM 2698 N N . ARG B 1 71 ? 10.359 -27.031 6.438 1 96.81 71 ARG B N 1
ATOM 2699 C CA . ARG B 1 71 ? 9.172 -27.016 7.285 1 96.81 71 ARG B CA 1
ATOM 2700 C C . ARG B 1 71 ? 8.383 -25.734 7.09 1 96.81 71 ARG B C 1
ATOM 2702 O O . ARG B 1 71 ? 8.867 -24.641 7.398 1 96.81 71 ARG B O 1
ATOM 2709 N N . ARG B 1 72 ? 7.242 -25.891 6.52 1 96.44 72 ARG B N 1
ATOM 2710 C CA . ARG B 1 72 ? 6.359 -24.75 6.289 1 96.44 72 ARG B CA 1
ATOM 2711 C C . ARG B 1 72 ? 5.551 -24.422 7.539 1 96.44 72 ARG B C 1
ATOM 2713 O O . ARG B 1 72 ? 4.918 -25.312 8.125 1 96.44 72 ARG B O 1
ATOM 2720 N N . THR B 1 73 ? 5.629 -23.234 8.016 1 96.94 73 THR B N 1
ATOM 2721 C CA . THR B 1 73 ? 4.855 -22.766 9.164 1 96.94 73 THR B CA 1
ATOM 2722 C C . THR B 1 73 ? 3.951 -21.609 8.766 1 96.94 73 THR B C 1
ATOM 2724 O O . THR B 1 73 ? 4.086 -21.047 7.68 1 96.94 73 THR B O 1
ATOM 2727 N N . SER B 1 74 ? 3.029 -21.266 9.734 1 96.88 74 SER B N 1
ATOM 2728 C CA . SER B 1 74 ? 2.055 -20.219 9.469 1 96.88 74 SER B CA 1
ATOM 2729 C C . SER B 1 74 ? 2.742 -18.891 9.141 1 96.88 74 SER B C 1
ATOM 2731 O O . SER B 1 74 ? 3.689 -18.5 9.82 1 96.88 74 SER B O 1
ATOM 2733 N N . GLY B 1 75 ? 2.252 -18.266 8.055 1 96.81 75 GLY B N 1
ATOM 2734 C CA . GLY B 1 75 ? 2.775 -16.953 7.68 1 96.81 75 GLY B CA 1
ATOM 2735 C C . GLY B 1 75 ? 3.816 -17.031 6.578 1 96.81 75 GLY B C 1
ATOM 2736 O O . GLY B 1 75 ? 4.211 -16 6.023 1 96.81 75 GLY B O 1
ATOM 2737 N N . MET B 1 76 ? 4.242 -18.203 6.238 1 97.19 76 MET B N 1
ATOM 2738 C CA . MET B 1 76 ? 5.238 -18.328 5.176 1 97.19 76 MET B CA 1
ATOM 2739 C C . MET B 1 76 ? 4.613 -18.094 3.809 1 97.19 76 MET B C 1
ATOM 2741 O O . MET B 1 76 ? 3.447 -18.422 3.586 1 97.19 76 MET B O 1
ATOM 2745 N N . VAL B 1 77 ? 5.449 -17.516 2.92 1 97.56 77 VAL B N 1
ATOM 2746 C CA . VAL B 1 77 ? 5.008 -17.188 1.566 1 97.56 77 VAL B CA 1
ATOM 2747 C C . VAL B 1 77 ? 5.938 -17.859 0.551 1 97.56 77 VAL B C 1
ATOM 2749 O O . VAL B 1 77 ? 7.133 -18.016 0.806 1 97.56 77 VAL B O 1
ATOM 2752 N N . ASP B 1 78 ? 5.363 -18.312 -0.532 1 96 78 ASP B N 1
ATOM 2753 C CA . ASP B 1 78 ? 6.141 -18.734 -1.693 1 96 78 ASP B CA 1
ATOM 2754 C C . ASP B 1 78 ? 6 -17.734 -2.838 1 96 78 ASP B C 1
ATOM 2756 O O . ASP B 1 78 ? 4.898 -17.266 -3.125 1 96 78 ASP B O 1
ATOM 2760 N N . LEU B 1 79 ? 7.09 -17.359 -3.385 1 95.12 79 LEU B N 1
ATOM 2761 C CA . LEU B 1 79 ? 7.16 -16.484 -4.551 1 95.12 79 LEU B CA 1
ATOM 2762 C C . LEU B 1 79 ? 7.547 -17.266 -5.797 1 95.12 79 LEU B C 1
ATOM 2764 O O . LEU B 1 79 ? 8.688 -17.734 -5.922 1 95.12 79 LEU B O 1
ATOM 2768 N N . LEU B 1 80 ? 6.605 -17.406 -6.695 1 93.19 80 LEU B N 1
ATOM 2769 C CA . LEU B 1 80 ? 6.82 -18.219 -7.891 1 93.19 80 LEU B CA 1
ATOM 2770 C C . LEU B 1 80 ? 6.625 -17.391 -9.156 1 93.19 80 LEU B C 1
ATOM 2772 O O . LEU B 1 80 ? 5.5 -17.203 -9.617 1 93.19 80 LEU B O 1
ATOM 2776 N N . PRO B 1 81 ? 7.727 -16.922 -9.719 1 91.56 81 PRO B N 1
ATOM 2777 C CA . PRO B 1 81 ? 7.602 -16.172 -10.969 1 91.56 81 PRO B CA 1
ATOM 2778 C C . PRO B 1 81 ? 7.008 -17.016 -12.102 1 91.56 81 PRO B C 1
ATOM 2780 O O . PRO B 1 81 ? 7.109 -18.234 -12.078 1 91.56 81 PRO B O 1
ATOM 2783 N N . ALA B 1 82 ? 6.43 -16.297 -13.055 1 89 82 ALA B N 1
ATOM 2784 C CA . ALA B 1 82 ? 5.922 -16.969 -14.25 1 89 82 ALA B CA 1
ATOM 2785 C C . ALA B 1 82 ? 7.004 -17.812 -14.906 1 89 82 ALA B C 1
ATOM 2787 O O . ALA B 1 82 ? 8.156 -17.406 -15 1 89 82 ALA B O 1
ATOM 2788 N N . GLY B 1 83 ? 6.586 -19.047 -15.32 1 86.31 83 GLY B N 1
ATOM 2789 C CA . GLY B 1 83 ? 7.516 -19.938 -15.977 1 86.31 83 GLY B CA 1
ATOM 2790 C C . GLY B 1 83 ? 8.188 -20.906 -15.031 1 86.31 83 GLY B C 1
ATOM 2791 O O . GLY B 1 83 ? 8.836 -21.859 -15.461 1 86.31 83 GLY B O 1
ATOM 2792 N N . THR B 1 84 ? 8.047 -20.641 -13.742 1 88.94 84 THR B N 1
ATOM 2793 C CA . THR B 1 84 ? 8.586 -21.578 -12.758 1 88.94 84 THR B CA 1
ATOM 2794 C C . THR B 1 84 ? 7.906 -22.938 -12.883 1 88.94 84 THR B C 1
ATOM 2796 O O . THR B 1 84 ? 6.684 -23.016 -12.992 1 88.94 84 THR B O 1
ATOM 2799 N N . VAL B 1 85 ? 8.711 -23.984 -12.922 1 89.12 85 VAL B N 1
ATOM 2800 C CA . VAL B 1 85 ? 8.172 -25.328 -12.977 1 89.12 85 VAL B CA 1
ATOM 2801 C C . VAL B 1 85 ? 8.25 -25.984 -11.594 1 89.12 85 VAL B C 1
ATOM 2803 O O . VAL B 1 85 ? 9.328 -26.109 -11.023 1 89.12 85 VAL B O 1
ATOM 2806 N N . VAL B 1 86 ? 7.07 -26.328 -11.109 1 90.75 86 VAL B N 1
ATOM 2807 C CA . VAL B 1 86 ? 6.969 -26.969 -9.797 1 90.75 86 VAL B CA 1
ATOM 2808 C C . VAL B 1 86 ? 6.438 -28.391 -9.945 1 90.75 86 VAL B C 1
ATOM 2810 O O . VAL B 1 86 ? 5.352 -28.594 -10.492 1 90.75 86 VAL B O 1
ATOM 2813 N N . SER B 1 87 ? 7.211 -29.359 -9.5 1 87.56 87 SER B N 1
ATOM 2814 C CA . SER B 1 87 ? 6.82 -30.766 -9.617 1 87.56 87 SER B CA 1
ATOM 2815 C C . SER B 1 87 ? 7.16 -31.547 -8.352 1 87.56 87 SER B C 1
ATOM 2817 O O . SER B 1 87 ? 7.891 -31.047 -7.492 1 87.56 87 SER B O 1
ATOM 2819 N N . ASP B 1 88 ? 6.52 -32.75 -8.195 1 88.88 88 ASP B N 1
ATOM 2820 C CA . ASP B 1 88 ? 6.816 -33.719 -7.141 1 88.88 88 ASP B CA 1
ATOM 2821 C C . ASP B 1 88 ? 6.617 -33.094 -5.762 1 88.88 88 ASP B C 1
ATOM 2823 O O . ASP B 1 88 ? 7.477 -33.219 -4.887 1 88.88 88 ASP B O 1
ATOM 2827 N N . VAL B 1 89 ? 5.539 -32.406 -5.594 1 92.38 89 VAL B N 1
ATOM 2828 C CA . VAL B 1 89 ? 5.242 -31.781 -4.309 1 92.38 89 VAL B CA 1
ATOM 2829 C C . VAL B 1 89 ? 4.684 -32.812 -3.342 1 92.38 89 VAL B C 1
ATOM 2831 O O . VAL B 1 89 ? 3.744 -33.531 -3.674 1 92.38 89 VAL B O 1
ATOM 2834 N N . ARG B 1 90 ? 5.234 -32.938 -2.213 1 94.31 90 ARG B N 1
ATOM 2835 C CA . ARG B 1 90 ? 4.777 -33.781 -1.116 1 94.31 90 ARG B CA 1
ATOM 2836 C C . ARG B 1 90 ? 4.762 -33.031 0.201 1 94.31 90 ARG B C 1
ATOM 2838 O O . ARG B 1 90 ? 5.652 -32.219 0.465 1 94.31 90 ARG B O 1
ATOM 2845 N N . TRP B 1 91 ? 3.721 -33.281 0.961 1 94.81 91 TRP B N 1
ATOM 2846 C CA . TRP B 1 91 ? 3.666 -32.625 2.262 1 94.81 91 TRP B CA 1
ATOM 2847 C C . TRP B 1 91 ? 3.055 -33.531 3.312 1 94.81 91 TRP B C 1
ATOM 2849 O O . TRP B 1 91 ? 2.34 -34.469 2.979 1 94.81 91 TRP B O 1
ATOM 2859 N N . ARG B 1 92 ? 3.436 -33.281 4.512 1 96.06 92 ARG B N 1
ATOM 2860 C CA . ARG B 1 92 ? 2.906 -34 5.668 1 96.06 92 ARG B CA 1
ATOM 2861 C C . ARG B 1 92 ? 2.969 -33.156 6.926 1 96.06 92 ARG B C 1
ATOM 2863 O O . ARG B 1 92 ? 4.008 -32.562 7.23 1 96.06 92 ARG B O 1
ATOM 2870 N N . GLY B 1 93 ? 1.843 -33.094 7.586 1 95.75 93 GLY B N 1
ATOM 2871 C CA . GLY B 1 93 ? 1.793 -32.312 8.828 1 95.75 93 GLY B CA 1
ATOM 2872 C C . GLY B 1 93 ? 0.398 -31.844 9.18 1 95.75 93 GLY B C 1
ATOM 2873 O O . GLY B 1 93 ? -0.587 -32.531 8.914 1 95.75 93 GLY B O 1
ATOM 2874 N N . ASP B 1 94 ? 0.277 -30.734 9.812 1 93.94 94 ASP B N 1
ATOM 2875 C CA . ASP B 1 94 ? -1.01 -30.172 10.211 1 93.94 94 ASP B CA 1
ATOM 2876 C C . ASP B 1 94 ? -1.74 -29.562 9.008 1 93.94 94 ASP B C 1
ATOM 2878 O O . ASP B 1 94 ? -1.114 -29.203 8.008 1 93.94 94 ASP B O 1
ATOM 2882 N N . ALA B 1 95 ? -3 -29.484 9.148 1 91.25 95 ALA B N 1
ATOM 2883 C CA . ALA B 1 95 ? -3.807 -28.844 8.109 1 91.25 95 ALA B CA 1
ATOM 2884 C C . ALA B 1 95 ? -3.447 -27.375 7.957 1 91.25 95 ALA B C 1
ATOM 2886 O O . ALA B 1 95 ? -3.211 -26.688 8.945 1 91.25 95 ALA B O 1
ATOM 2887 N N . MET B 1 96 ? -3.404 -26.938 6.645 1 92.94 96 MET B N 1
ATOM 2888 C CA . MET B 1 96 ? -3.092 -25.531 6.379 1 92.94 96 MET B CA 1
ATOM 2889 C C . MET B 1 96 ? -4.043 -24.953 5.34 1 92.94 96 MET B C 1
ATOM 2891 O O . MET B 1 96 ? -4.691 -25.703 4.602 1 92.94 96 MET B O 1
ATOM 2895 N N . GLU B 1 97 ? -4.164 -23.688 5.402 1 92.94 97 GLU B N 1
ATOM 2896 C CA . GLU B 1 97 ? -4.887 -22.938 4.391 1 92.94 97 GLU B CA 1
ATOM 2897 C C . GLU B 1 97 ? -3.932 -22.141 3.506 1 92.94 97 GLU B C 1
ATOM 2899 O O . GLU B 1 97 ? -2.967 -21.547 3.998 1 92.94 97 GLU B O 1
ATOM 2904 N N . CYS B 1 98 ? -4.215 -22.203 2.201 1 94.62 98 CYS B N 1
ATOM 2905 C CA . CYS B 1 98 ? -3.406 -21.453 1.239 1 94.62 98 CYS B CA 1
ATOM 2906 C C . CYS B 1 98 ? -4.207 -20.312 0.619 1 94.62 98 CYS B C 1
ATOM 2908 O O . CYS B 1 98 ? -5.285 -20.547 0.067 1 94.62 98 CYS B O 1
ATOM 2910 N N . THR B 1 99 ? -3.742 -19.125 0.797 1 95.31 99 THR B N 1
ATOM 2911 C CA . THR B 1 99 ? -4.215 -17.984 0.001 1 95.31 99 THR B CA 1
ATOM 2912 C C . THR B 1 99 ? -3.27 -17.719 -1.162 1 95.31 99 THR B C 1
ATOM 2914 O O . THR B 1 99 ? -2.064 -17.547 -0.962 1 95.31 99 THR B O 1
ATOM 2917 N N . TRP B 1 100 ? -3.787 -17.734 -2.389 1 95.19 100 TRP B N 1
ATOM 2918 C CA . TRP B 1 100 ? -2.939 -17.5 -3.555 1 95.19 100 TRP B CA 1
ATOM 2919 C C . TRP B 1 100 ? -3.363 -16.234 -4.289 1 95.19 100 TRP B C 1
ATOM 2921 O O . TRP B 1 100 ? -4.52 -15.82 -4.199 1 95.19 100 TRP B O 1
ATOM 2931 N N . LEU B 1 101 ? -2.385 -15.633 -4.926 1 95.69 101 LEU B N 1
ATOM 2932 C CA . LEU B 1 101 ? -2.604 -14.43 -5.723 1 95.69 101 LEU B CA 1
ATOM 2933 C C . LEU B 1 101 ? -1.738 -14.445 -6.977 1 95.69 101 LEU B C 1
ATOM 2935 O O . LEU B 1 101 ? -0.562 -14.805 -6.922 1 95.69 101 LEU B O 1
ATOM 2939 N N . HIS B 1 102 ? -2.359 -14.023 -8.133 1 94.12 102 HIS B N 1
ATOM 2940 C CA . HIS B 1 102 ? -1.653 -13.961 -9.414 1 94.12 102 HIS B CA 1
ATOM 2941 C C . HIS B 1 102 ? -1.332 -12.523 -9.789 1 94.12 102 HIS B C 1
ATOM 2943 O O . HIS B 1 102 ? -2.217 -11.664 -9.789 1 94.12 102 HIS B O 1
ATOM 2949 N N . LEU B 1 103 ? -0.134 -12.242 -10.047 1 94 103 LEU B N 1
ATOM 2950 C CA . LEU B 1 103 ? 0.294 -10.93 -10.531 1 94 103 LEU B CA 1
ATOM 2951 C C . LEU B 1 103 ? 0.63 -10.992 -12.023 1 94 103 LEU B C 1
ATOM 2953 O O . LEU B 1 103 ? 1.55 -11.703 -12.422 1 94 103 LEU B O 1
ATOM 2957 N N . ASP B 1 104 ? -0.1 -10.219 -12.75 1 87.5 104 ASP B N 1
ATOM 2958 C CA . ASP B 1 104 ? 0.111 -10.234 -14.195 1 87.5 104 ASP B CA 1
ATOM 2959 C C . ASP B 1 104 ? 0.19 -8.82 -14.758 1 87.5 104 ASP B C 1
ATOM 2961 O O . ASP B 1 104 ? 0.018 -7.844 -14.016 1 87.5 104 ASP B O 1
ATOM 2965 N N . GLY B 1 105 ? 0.595 -8.727 -16.016 1 84.12 105 GLY B N 1
ATOM 2966 C CA . GLY B 1 105 ? 0.658 -7.438 -16.672 1 84.12 105 GLY B CA 1
ATOM 2967 C C . GLY B 1 105 ? 1.551 -6.441 -15.961 1 84.12 105 GLY B C 1
ATOM 2968 O O . GLY B 1 105 ? 2.711 -6.738 -15.672 1 84.12 105 GLY B O 1
ATOM 2969 N N . ALA B 1 106 ? 0.958 -5.297 -15.625 1 81.25 106 ALA B N 1
ATOM 2970 C CA . ALA B 1 106 ? 1.715 -4.211 -15.008 1 81.25 106 ALA B CA 1
ATOM 2971 C C . ALA B 1 106 ? 2.133 -4.574 -13.586 1 81.25 106 ALA B C 1
ATOM 2973 O O . ALA B 1 106 ? 3.066 -3.984 -13.031 1 81.25 106 ALA B O 1
ATOM 2974 N N . LEU B 1 107 ? 1.538 -5.543 -13.047 1 90.06 107 LEU B N 1
ATOM 2975 C CA . LEU B 1 107 ? 1.81 -5.91 -11.656 1 90.06 107 LEU B CA 1
ATOM 2976 C C . LEU B 1 107 ? 2.857 -7.016 -11.586 1 90.06 107 LEU B C 1
ATOM 2978 O O . LEU B 1 107 ? 3.291 -7.391 -10.492 1 90.06 107 LEU B O 1
ATOM 2982 N N . SER B 1 108 ? 3.301 -7.531 -12.672 1 87.69 108 SER B N 1
ATOM 2983 C CA . SER B 1 108 ? 4.199 -8.68 -12.688 1 87.69 108 SER B CA 1
ATOM 2984 C C . SER B 1 108 ? 5.621 -8.273 -12.312 1 87.69 108 SER B C 1
ATOM 2986 O O . SER B 1 108 ? 6.293 -7.566 -13.07 1 87.69 108 SER B O 1
ATOM 2988 N N . PRO B 1 109 ? 6.113 -8.75 -11.188 1 75.25 109 PRO B N 1
ATOM 2989 C CA . PRO B 1 109 ? 7.52 -8.508 -10.852 1 75.25 109 PRO B CA 1
ATOM 2990 C C . PRO B 1 109 ? 8.477 -9.414 -11.617 1 75.25 109 PRO B C 1
ATOM 2992 O O . PRO B 1 109 ? 9.664 -9.094 -11.75 1 75.25 109 PRO B O 1
ATOM 2995 N N . GLY B 1 110 ? 8.117 -10.539 -12.016 1 65 110 GLY B N 1
ATOM 2996 C CA . GLY B 1 110 ? 8.922 -11.594 -12.609 1 65 110 GLY B CA 1
ATOM 2997 C C . GLY B 1 110 ? 9.562 -11.188 -13.922 1 65 110 GLY B C 1
ATOM 2998 O O . GLY B 1 110 ? 10.633 -11.688 -14.273 1 65 110 GLY B O 1
ATOM 2999 N N . ARG B 1 111 ? 8.922 -10.227 -14.508 1 61.59 111 ARG B N 1
ATOM 3000 C CA . ARG B 1 111 ? 9.516 -9.789 -15.773 1 61.59 111 ARG B CA 1
ATOM 3001 C C . ARG B 1 111 ? 10.891 -9.172 -15.539 1 61.59 111 ARG B C 1
ATOM 3003 O O . ARG B 1 111 ? 11.719 -9.125 -16.453 1 61.59 111 ARG B O 1
ATOM 3010 N N . ASP B 1 112 ? 11.133 -9.031 -14.227 1 62 112 ASP B N 1
ATOM 3011 C CA . ASP B 1 112 ? 12.391 -8.375 -13.891 1 62 112 ASP B CA 1
ATOM 3012 C C . ASP B 1 112 ? 13.43 -9.383 -13.398 1 62 112 ASP B C 1
ATOM 3014 O O . ASP B 1 112 ? 14.523 -9 -12.977 1 62 112 ASP B O 1
ATOM 3018 N N . GLY B 1 113 ? 13.016 -10.672 -13.508 1 74.25 113 GLY B N 1
ATOM 3019 C CA . GLY B 1 113 ? 14 -11.68 -13.148 1 74.25 113 GLY B CA 1
ATOM 3020 C C . GLY B 1 113 ? 13.945 -12.07 -11.68 1 74.25 113 GLY B C 1
ATOM 3021 O O . GLY B 1 113 ? 14.969 -12.398 -11.078 1 74.25 113 GLY B O 1
ATOM 3022 N N . MET B 1 114 ? 12.867 -11.992 -11.031 1 80.88 114 MET B N 1
ATOM 3023 C CA . MET B 1 114 ? 12.742 -12.398 -9.633 1 80.88 114 MET B CA 1
ATOM 3024 C C . MET B 1 114 ? 12.906 -13.906 -9.492 1 80.88 114 MET B C 1
ATOM 3026 O O . MET B 1 114 ? 12.234 -14.68 -10.172 1 80.88 114 MET B O 1
ATOM 3030 N N . PRO B 1 115 ? 13.797 -14.328 -8.68 1 86.88 115 PRO B N 1
ATOM 3031 C CA . PRO B 1 115 ? 13.945 -15.773 -8.469 1 86.88 115 PRO B CA 1
ATOM 3032 C C . PRO B 1 115 ? 12.789 -16.375 -7.68 1 86.88 115 PRO B C 1
ATOM 3034 O O . PRO B 1 115 ? 12.133 -15.68 -6.906 1 86.88 115 PRO B O 1
ATOM 3037 N N . ALA B 1 116 ? 12.594 -17.656 -7.977 1 90.94 116 ALA B N 1
ATOM 3038 C CA . ALA B 1 116 ? 11.625 -18.375 -7.152 1 90.94 116 ALA B CA 1
ATOM 3039 C C . ALA B 1 116 ? 12.125 -18.516 -5.715 1 90.94 116 ALA B C 1
ATOM 3041 O O . ALA B 1 116 ? 13.305 -18.781 -5.484 1 90.94 116 ALA B O 1
ATOM 3042 N N . ARG B 1 117 ? 11.289 -18.297 -4.766 1 92.69 117 ARG B N 1
ATOM 3043 C CA . ARG B 1 117 ? 11.602 -18.453 -3.348 1 92.69 117 ARG B CA 1
ATOM 3044 C C . ARG B 1 117 ? 10.477 -19.156 -2.609 1 92.69 117 ARG B C 1
ATOM 3046 O O . ARG B 1 117 ? 9.297 -18.906 -2.869 1 92.69 117 ARG B O 1
ATOM 3053 N N . THR B 1 118 ? 10.852 -20.141 -1.809 1 93.81 118 THR B N 1
ATOM 3054 C CA . THR B 1 118 ? 9.875 -20.859 -0.994 1 93.81 118 THR B CA 1
ATOM 3055 C C . THR B 1 118 ? 10.141 -20.641 0.492 1 93.81 118 THR B C 1
ATOM 3057 O O . THR B 1 118 ? 11.297 -20.469 0.901 1 93.81 118 THR B O 1
ATOM 3060 N N . GLY B 1 119 ? 9.062 -20.609 1.258 1 94.62 119 GLY B N 1
ATOM 3061 C CA . GLY B 1 119 ? 9.203 -20.516 2.703 1 94.62 119 GLY B CA 1
ATOM 3062 C C . GLY B 1 119 ? 9.688 -19.172 3.182 1 94.62 119 GLY B C 1
ATOM 3063 O O . GLY B 1 119 ? 10.406 -19.078 4.176 1 94.62 119 GLY B O 1
ATOM 3064 N N . VAL B 1 120 ? 9.422 -18.172 2.453 1 95.44 120 VAL B N 1
ATOM 3065 C CA . VAL B 1 120 ? 9.82 -16.812 2.814 1 95.44 120 VAL B CA 1
ATOM 3066 C C . VAL B 1 120 ? 8.969 -16.312 3.979 1 95.44 120 VAL B C 1
ATOM 3068 O O . VAL B 1 120 ? 7.754 -16.5 3.994 1 95.44 120 VAL B O 1
ATOM 3071 N N . GLN B 1 121 ? 9.633 -15.781 4.965 1 96.62 121 GLN B N 1
ATOM 3072 C CA . GLN B 1 121 ? 8.945 -15.078 6.043 1 96.62 121 GLN B CA 1
ATOM 3073 C C . GLN B 1 121 ? 9.109 -13.57 5.914 1 96.62 121 GLN B C 1
ATOM 3075 O O . GLN B 1 121 ? 10.195 -13.039 6.156 1 96.62 121 GLN B O 1
ATOM 3080 N N . ASP B 1 122 ? 8.102 -12.953 5.559 1 97.25 122 ASP B N 1
ATOM 3081 C CA . ASP B 1 122 ? 8.078 -11.508 5.359 1 97.25 122 ASP B CA 1
ATOM 3082 C C . ASP B 1 122 ? 6.746 -10.914 5.82 1 97.25 122 ASP B C 1
ATOM 3084 O O . ASP B 1 122 ? 5.746 -10.984 5.102 1 97.25 122 ASP B O 1
ATOM 3088 N N . PRO B 1 123 ? 6.746 -10.297 6.984 1 96.62 123 PRO B N 1
ATOM 3089 C CA . PRO B 1 123 ? 5.492 -9.82 7.574 1 96.62 123 PRO B CA 1
ATOM 3090 C C . PRO B 1 123 ? 4.781 -8.797 6.695 1 96.62 123 PRO B C 1
ATOM 3092 O O . PRO B 1 123 ? 3.553 -8.688 6.742 1 96.62 123 PRO B O 1
ATOM 3095 N N . HIS B 1 124 ? 5.547 -8.008 5.922 1 97.94 124 HIS B N 1
ATOM 3096 C CA . HIS B 1 124 ? 4.93 -7.016 5.051 1 97.94 124 HIS B CA 1
ATOM 3097 C C . HIS B 1 124 ? 4.125 -7.676 3.938 1 97.94 124 HIS B C 1
ATOM 3099 O O . HIS B 1 124 ? 3 -7.262 3.65 1 97.94 124 HIS B O 1
ATOM 3105 N N . ILE B 1 125 ? 4.668 -8.719 3.307 1 98.06 125 ILE B N 1
ATOM 3106 C CA . ILE B 1 125 ? 3.951 -9.453 2.275 1 98.06 125 ILE B CA 1
ATOM 3107 C C . ILE B 1 125 ? 2.709 -10.109 2.879 1 98.06 125 ILE B C 1
ATOM 3109 O O . ILE B 1 125 ? 1.618 -10.023 2.311 1 98.06 125 ILE B O 1
ATOM 3113 N N . THR B 1 126 ? 2.918 -10.719 4.027 1 97.81 126 THR B N 1
ATOM 3114 C CA . THR B 1 126 ? 1.813 -11.375 4.715 1 97.81 126 THR B CA 1
ATOM 3115 C C . THR B 1 126 ? 0.68 -10.391 4.984 1 97.81 126 THR B C 1
ATOM 3117 O O . THR B 1 126 ? -0.484 -10.688 4.711 1 97.81 126 THR B O 1
ATOM 3120 N N . ASP B 1 127 ? 1.031 -9.273 5.453 1 97.81 127 ASP B N 1
ATOM 3121 C CA . ASP B 1 127 ? 0.036 -8.258 5.785 1 97.81 127 ASP B CA 1
ATOM 3122 C C . ASP B 1 127 ? -0.713 -7.801 4.535 1 97.81 127 ASP B C 1
ATOM 3124 O O . ASP B 1 127 ? -1.94 -7.688 4.547 1 97.81 127 ASP B O 1
ATOM 3128 N N . LEU B 1 128 ? -0.008 -7.504 3.486 1 98.31 128 LEU B N 1
ATOM 3129 C CA . LEU B 1 128 ? -0.623 -7.051 2.242 1 98.31 128 LEU B CA 1
ATOM 3130 C C . LEU B 1 128 ? -1.578 -8.109 1.693 1 98.31 128 LEU B C 1
ATOM 3132 O O . LEU B 1 128 ? -2.693 -7.781 1.276 1 98.31 128 LEU B O 1
ATOM 3136 N N . LEU B 1 129 ? -1.163 -9.336 1.733 1 97.88 129 LEU B N 1
ATOM 3137 C CA . LEU B 1 129 ? -2.002 -10.422 1.234 1 97.88 129 LEU B CA 1
ATOM 3138 C C . LEU B 1 129 ? -3.26 -10.57 2.084 1 97.88 129 LEU B C 1
ATOM 3140 O O . LEU B 1 129 ? -4.352 -10.773 1.55 1 97.88 129 LEU B O 1
ATOM 3144 N N . GLN B 1 130 ? -3.104 -10.516 3.332 1 97.25 130 GLN B N 1
ATOM 3145 C CA . GLN B 1 130 ? -4.242 -10.664 4.23 1 97.25 130 GLN B CA 1
ATOM 3146 C C . GLN B 1 130 ? -5.242 -9.523 4.043 1 97.25 130 GLN B C 1
ATOM 3148 O O . GLN B 1 130 ? -6.453 -9.734 4.105 1 97.25 130 GLN B O 1
ATOM 3153 N N . ARG B 1 131 ? -4.746 -8.344 3.855 1 98.06 131 ARG B N 1
ATOM 3154 C CA . ARG B 1 131 ? -5.633 -7.207 3.629 1 98.06 131 ARG B CA 1
ATOM 3155 C C . ARG B 1 131 ? -6.355 -7.336 2.293 1 98.06 131 ARG B C 1
ATOM 3157 O O . ARG B 1 131 ? -7.551 -7.039 2.199 1 98.06 131 ARG B O 1
ATOM 3164 N N . LEU B 1 132 ? -5.664 -7.746 1.246 1 97.94 132 LEU B N 1
ATOM 3165 C CA . LEU B 1 132 ? -6.301 -7.992 -0.043 1 97.94 132 LEU B CA 1
ATOM 3166 C C . LEU B 1 132 ? -7.391 -9.055 0.083 1 97.94 132 LEU B C 1
ATOM 3168 O O . LEU B 1 132 ? -8.492 -8.883 -0.448 1 97.94 132 LEU B O 1
ATOM 3172 N N . GLN B 1 133 ? -7.066 -10.086 0.789 1 96.25 133 GLN B N 1
ATOM 3173 C CA . GLN B 1 133 ? -8.047 -11.148 0.998 1 96.25 133 GLN B CA 1
ATOM 3174 C C . GLN B 1 133 ? -9.273 -10.625 1.733 1 96.25 133 GLN B C 1
ATOM 3176 O O . GLN B 1 133 ? -10.406 -10.961 1.373 1 96.25 133 GLN B O 1
ATOM 3181 N N . ALA B 1 134 ? -9.047 -9.883 2.738 1 96.38 134 ALA B N 1
ATOM 3182 C CA . ALA B 1 134 ? -10.156 -9.328 3.514 1 96.38 134 ALA B CA 1
ATOM 3183 C C . ALA B 1 134 ? -11.07 -8.477 2.633 1 96.38 134 ALA B C 1
ATOM 3185 O O . ALA B 1 134 ? -12.297 -8.562 2.734 1 96.38 134 ALA B O 1
ATOM 3186 N N . GLU B 1 135 ? -10.477 -7.617 1.8 1 96.75 135 GLU B N 1
ATOM 3187 C CA . GLU B 1 135 ? -11.258 -6.801 0.873 1 96.75 135 GLU B CA 1
ATOM 3188 C C . GLU B 1 135 ? -12.047 -7.676 -0.096 1 96.75 135 GLU B C 1
ATOM 3190 O O . GLU B 1 135 ? -13.219 -7.398 -0.376 1 96.75 135 GLU B O 1
ATOM 3195 N N . ALA B 1 136 ? -11.422 -8.695 -0.588 1 94.69 136 ALA B N 1
ATOM 3196 C CA . ALA B 1 136 ? -12.078 -9.594 -1.536 1 94.69 136 ALA B CA 1
ATOM 3197 C C . ALA B 1 136 ? -13.273 -10.281 -0.894 1 94.69 136 ALA B C 1
ATOM 3199 O O . ALA B 1 136 ? -14.344 -10.383 -1.501 1 94.69 136 ALA B O 1
ATOM 3200 N N . LEU B 1 137 ? -13.109 -10.734 0.268 1 92.5 137 LEU B N 1
ATOM 3201 C CA . LEU B 1 137 ? -14.141 -11.5 0.957 1 92.5 137 LEU B CA 1
ATOM 3202 C C . LEU B 1 137 ? -15.289 -10.602 1.39 1 92.5 137 LEU B C 1
ATOM 3204 O O . LEU B 1 137 ? -16.453 -11.031 1.388 1 92.5 137 LEU B O 1
ATOM 3208 N N . ALA B 1 138 ? -14.977 -9.344 1.707 1 93.5 138 ALA B N 1
ATOM 3209 C CA . ALA B 1 138 ? -15.984 -8.453 2.279 1 93.5 138 ALA B CA 1
ATOM 3210 C C . ALA B 1 138 ? -16.609 -7.566 1.204 1 93.5 138 ALA B C 1
ATOM 3212 O O . ALA B 1 138 ? -17.453 -6.723 1.502 1 93.5 138 ALA B O 1
ATOM 3213 N N . GLY B 1 139 ? -16.188 -7.691 -0.021 1 92.75 139 GLY B N 1
ATOM 3214 C CA . GLY B 1 139 ? -16.766 -6.91 -1.099 1 92.75 139 GLY B CA 1
ATOM 3215 C C . GLY B 1 139 ? -16.188 -5.516 -1.215 1 92.75 139 GLY B C 1
ATOM 3216 O O . GLY B 1 139 ? -16.891 -4.551 -1.485 1 92.75 139 GLY B O 1
ATOM 3217 N N . MET B 1 140 ? -14.945 -5.328 -0.81 1 94.38 140 MET B N 1
ATOM 3218 C CA . MET B 1 140 ? -14.156 -4.109 -0.957 1 94.38 140 MET B CA 1
ATOM 3219 C C . MET B 1 140 ? -14.758 -2.967 -0.146 1 94.38 140 MET B C 1
ATOM 3221 O O . MET B 1 140 ? -15 -1.882 -0.678 1 94.38 140 MET B O 1
ATOM 3225 N N . PRO B 1 141 ? -14.969 -3.125 1.091 1 93.81 141 PRO B N 1
ATOM 3226 C CA . PRO B 1 141 ? -15.594 -2.094 1.924 1 93.81 141 PRO B CA 1
ATOM 3227 C C . PRO B 1 141 ? -14.812 -0.78 1.915 1 93.81 141 PRO B C 1
ATOM 3229 O O . PRO B 1 141 ? -15.391 0.285 2.145 1 93.81 141 PRO B O 1
ATOM 3232 N N . LEU B 1 142 ? -13.484 -0.853 1.601 1 94.88 142 LEU B N 1
ATOM 3233 C CA . LEU B 1 142 ? -12.68 0.363 1.62 1 94.88 142 LEU B CA 1
ATOM 3234 C C . LEU B 1 142 ? -12.484 0.908 0.21 1 94.88 142 LEU B C 1
ATOM 3236 O O . LEU B 1 142 ? -11.758 1.885 0.013 1 94.88 142 LEU B O 1
ATOM 3240 N N . GLY B 1 143 ? -13.039 0.204 -0.792 1 93.62 143 GLY B N 1
ATOM 3241 C CA . GLY B 1 143 ? -13.141 0.751 -2.137 1 93.62 143 GLY B CA 1
ATOM 3242 C C . GLY B 1 143 ? -12.117 0.165 -3.096 1 93.62 143 GLY B C 1
ATOM 3243 O O . GLY B 1 143 ? -11.086 -0.354 -2.668 1 93.62 143 GLY B O 1
ATOM 3244 N N . ALA B 1 144 ? -12.344 0.367 -4.375 1 95.62 144 ALA B N 1
ATOM 3245 C CA . ALA B 1 144 ? -11.523 -0.174 -5.453 1 95.62 144 ALA B CA 1
ATOM 3246 C C . ALA B 1 144 ? -10.125 0.432 -5.438 1 95.62 144 ALA B C 1
ATOM 3248 O O . ALA B 1 144 ? -9.141 -0.256 -5.715 1 95.62 144 ALA B O 1
ATOM 3249 N N . ALA B 1 145 ? -10.07 1.681 -5.121 1 94.75 145 ALA B N 1
ATOM 3250 C CA . ALA B 1 145 ? -8.789 2.377 -5.125 1 94.75 145 ALA B CA 1
ATOM 3251 C C . ALA B 1 145 ? -7.84 1.787 -4.086 1 94.75 145 ALA B C 1
ATOM 3253 O O . ALA B 1 145 ? -6.641 1.659 -4.336 1 94.75 145 ALA B O 1
ATOM 3254 N N . TYR B 1 146 ? -8.375 1.432 -2.922 1 97 146 TYR B N 1
ATOM 3255 C CA . TYR B 1 146 ? -7.555 0.832 -1.878 1 97 146 TYR B CA 1
ATOM 3256 C C . TYR B 1 146 ? -7.035 -0.535 -2.309 1 97 146 TYR B C 1
ATOM 3258 O O . TYR B 1 146 ? -5.863 -0.852 -2.105 1 97 146 TYR B O 1
ATOM 3266 N N . VAL B 1 147 ? -7.879 -1.311 -2.938 1 97.69 147 VAL B N 1
ATOM 3267 C CA . VAL B 1 147 ? -7.492 -2.629 -3.43 1 97.69 147 VAL B CA 1
ATOM 3268 C C . VAL B 1 147 ? -6.375 -2.488 -4.457 1 97.69 147 VAL B C 1
ATOM 3270 O O . VAL B 1 147 ? -5.367 -3.197 -4.391 1 97.69 147 VAL B O 1
ATOM 3273 N N . GLN B 1 148 ? -6.547 -1.603 -5.352 1 97.12 148 GLN B N 1
ATOM 3274 C CA . GLN B 1 148 ? -5.543 -1.38 -6.391 1 97.12 148 GLN B CA 1
ATOM 3275 C C . GLN B 1 148 ? -4.227 -0.904 -5.789 1 97.12 148 GLN B C 1
ATOM 3277 O O . GLN B 1 148 ? -3.15 -1.327 -6.219 1 97.12 148 GLN B O 1
ATOM 3282 N N . ALA B 1 149 ? -4.336 -0.051 -4.848 1 97.69 149 ALA B N 1
ATOM 3283 C CA . ALA B 1 149 ? -3.137 0.459 -4.188 1 97.69 149 ALA B CA 1
ATOM 3284 C C . ALA B 1 149 ? -2.398 -0.656 -3.451 1 97.69 149 ALA B C 1
ATOM 3286 O O . ALA B 1 149 ? -1.169 -0.734 -3.504 1 97.69 149 ALA B O 1
ATOM 3287 N N . LEU B 1 150 ? -3.135 -1.492 -2.742 1 98.44 150 LEU B N 1
ATOM 3288 C CA . LEU B 1 150 ? -2.533 -2.641 -2.072 1 98.44 150 LEU B CA 1
ATOM 3289 C C . LEU B 1 150 ? -1.798 -3.529 -3.07 1 98.44 150 LEU B C 1
ATOM 3291 O O . LEU B 1 150 ? -0.672 -3.959 -2.814 1 98.44 150 LEU B O 1
ATOM 3295 N N . ALA B 1 151 ? -2.438 -3.768 -4.207 1 97.88 151 ALA B N 1
ATOM 3296 C CA . ALA B 1 151 ? -1.853 -4.613 -5.246 1 97.88 151 ALA B CA 1
ATOM 3297 C C . ALA B 1 151 ? -0.562 -4.008 -5.785 1 97.88 151 ALA B C 1
ATOM 3299 O O . ALA B 1 151 ? 0.44 -4.707 -5.949 1 97.88 151 ALA B O 1
ATOM 3300 N N . LEU B 1 152 ? -0.61 -2.789 -6.02 1 97.31 152 LEU B N 1
ATOM 3301 C CA . LEU B 1 152 ? 0.566 -2.092 -6.527 1 97.31 152 LEU B CA 1
ATOM 3302 C C . LEU B 1 152 ? 1.687 -2.09 -5.492 1 97.31 152 LEU B C 1
ATOM 3304 O O . LEU B 1 152 ? 2.861 -2.225 -5.844 1 97.31 152 LEU B O 1
ATOM 3308 N N . THR B 1 153 ? 1.298 -1.869 -4.258 1 98.38 153 THR B N 1
ATOM 3309 C CA . THR B 1 153 ? 2.283 -1.907 -3.182 1 98.38 153 THR B CA 1
ATOM 3310 C C . THR B 1 153 ? 2.965 -3.271 -3.121 1 98.38 153 THR B C 1
ATOM 3312 O O . THR B 1 153 ? 4.195 -3.354 -3.055 1 98.38 153 THR B O 1
ATOM 3315 N N . LEU B 1 154 ? 2.184 -4.305 -3.199 1 98.12 154 LEU B N 1
ATOM 3316 C CA . LEU B 1 154 ? 2.732 -5.656 -3.184 1 98.12 154 LEU B CA 1
ATOM 3317 C C . LEU B 1 154 ? 3.678 -5.875 -4.359 1 98.12 154 LEU B C 1
ATOM 3319 O O . LEU B 1 154 ? 4.812 -6.316 -4.176 1 98.12 154 LEU B O 1
ATOM 3323 N N . ALA B 1 155 ? 3.225 -5.559 -5.574 1 96.19 155 ALA B N 1
ATOM 3324 C CA . ALA B 1 155 ? 4.004 -5.773 -6.789 1 96.19 155 ALA B CA 1
ATOM 3325 C C . ALA B 1 155 ? 5.324 -5.012 -6.738 1 96.19 155 ALA B C 1
ATOM 3327 O O . ALA B 1 155 ? 6.383 -5.57 -7.043 1 96.19 155 ALA B O 1
ATOM 3328 N N . SER B 1 156 ? 5.289 -3.768 -6.348 1 95.44 156 SER B N 1
ATOM 3329 C CA . SER B 1 156 ? 6.488 -2.941 -6.332 1 95.44 156 SER B CA 1
ATOM 3330 C C . SER B 1 156 ? 7.438 -3.365 -5.215 1 95.44 156 SER B C 1
ATOM 3332 O O . SER B 1 156 ? 8.656 -3.312 -5.375 1 95.44 156 SER B O 1
ATOM 3334 N N . TYR B 1 157 ? 6.879 -3.762 -4.066 1 96.75 157 TYR B N 1
ATOM 3335 C CA . TYR B 1 157 ? 7.699 -4.262 -2.971 1 96.75 157 TYR B CA 1
ATOM 3336 C C . TYR B 1 157 ? 8.461 -5.516 -3.389 1 96.75 157 TYR B C 1
ATOM 3338 O O . TYR B 1 157 ? 9.664 -5.637 -3.131 1 96.75 157 TYR B O 1
ATOM 3346 N N . LEU B 1 158 ? 7.738 -6.445 -4.031 1 95.5 158 LEU B N 1
ATOM 3347 C CA . LEU B 1 158 ? 8.367 -7.676 -4.496 1 95.5 158 LEU B CA 1
ATOM 3348 C C . LEU B 1 158 ? 9.492 -7.375 -5.48 1 95.5 158 LEU B C 1
ATOM 3350 O O . LEU B 1 158 ? 10.562 -7.984 -5.414 1 95.5 158 LEU B O 1
ATOM 3354 N N . ARG B 1 159 ? 9.281 -6.457 -6.355 1 92.12 159 ARG B N 1
ATOM 3355 C CA . ARG B 1 159 ? 10.297 -6.07 -7.328 1 92.12 159 ARG B CA 1
ATOM 3356 C C . ARG B 1 159 ? 11.531 -5.504 -6.637 1 92.12 159 ARG B C 1
ATOM 3358 O O . ARG B 1 159 ? 12.656 -5.852 -6.988 1 92.12 159 ARG B O 1
ATOM 3365 N N . GLY B 1 160 ? 11.258 -4.625 -5.73 1 91.88 160 GLY B N 1
ATOM 3366 C CA . GLY B 1 160 ? 12.359 -3.959 -5.059 1 91.88 160 GLY B CA 1
ATOM 3367 C C . GLY B 1 160 ? 13.117 -4.871 -4.109 1 91.88 160 GLY B C 1
ATOM 3368 O O . GLY B 1 160 ? 14.352 -4.855 -4.082 1 91.88 160 GLY B O 1
ATOM 3369 N N . ARG B 1 161 ? 12.43 -5.645 -3.326 1 93.06 161 ARG B N 1
ATOM 3370 C CA . ARG B 1 161 ? 13.031 -6.414 -2.242 1 93.06 161 ARG B CA 1
ATOM 3371 C C . ARG B 1 161 ? 13.555 -7.754 -2.75 1 93.06 161 ARG B C 1
ATOM 3373 O O . ARG B 1 161 ? 14.562 -8.258 -2.252 1 93.06 161 ARG B O 1
ATOM 3380 N N . TYR B 1 162 ? 12.875 -8.375 -3.783 1 91.12 162 TYR B N 1
ATOM 3381 C CA . TYR B 1 162 ? 13.195 -9.75 -4.145 1 91.12 162 TYR B CA 1
ATOM 3382 C C . TYR B 1 162 ? 13.609 -9.844 -5.609 1 91.12 162 TYR B C 1
ATOM 3384 O O . TYR B 1 162 ? 13.93 -10.93 -6.098 1 91.12 162 TYR B O 1
ATOM 3392 N N . GLY B 1 163 ? 13.57 -8.695 -6.258 1 85.5 163 GLY B N 1
ATOM 3393 C CA . GLY B 1 163 ? 13.992 -8.703 -7.648 1 85.5 163 GLY B CA 1
ATOM 3394 C C . GLY B 1 163 ? 15.484 -8.883 -7.82 1 85.5 163 GLY B C 1
ATOM 3395 O O . GLY B 1 163 ? 16.234 -8.93 -6.836 1 85.5 163 GLY B O 1
ATOM 3396 N N . ASN B 1 164 ? 16.094 -9.258 -9.016 1 71.88 164 ASN B N 1
ATOM 3397 C CA . ASN B 1 164 ? 17.484 -9.602 -9.328 1 71.88 164 ASN B CA 1
ATOM 3398 C C . ASN B 1 164 ? 18.453 -8.562 -8.781 1 71.88 164 ASN B C 1
ATOM 3400 O O . ASN B 1 164 ? 19.562 -8.906 -8.359 1 71.88 164 ASN B O 1
ATOM 3404 N N . GLY B 1 165 ? 18.141 -7.309 -8.781 1 62.44 165 GLY B N 1
ATOM 3405 C CA . GLY B 1 165 ? 19.094 -6.305 -8.336 1 62.44 165 GLY B CA 1
ATOM 3406 C C . GLY B 1 165 ? 19.078 -6.094 -6.832 1 62.44 165 GLY B C 1
ATOM 3407 O O . GLY B 1 165 ? 19.875 -5.324 -6.301 1 62.44 165 GLY B O 1
ATOM 3408 N N . SER B 1 166 ? 18.25 -6.781 -6.16 1 61.75 166 SER B N 1
ATOM 3409 C CA . SER B 1 166 ? 18.172 -6.527 -4.723 1 61.75 166 SER B CA 1
ATOM 3410 C C . SER B 1 166 ? 19.219 -7.324 -3.961 1 61.75 166 SER B C 1
ATOM 3412 O O . SER B 1 166 ? 19.562 -8.445 -4.344 1 61.75 166 SER B O 1
ATOM 3414 N N . GLY B 1 167 ? 20.5 -6.863 -3.885 1 52.22 167 GLY B N 1
ATOM 3415 C CA . GLY B 1 167 ? 21.703 -7.367 -3.238 1 52.22 167 GLY B CA 1
ATOM 3416 C C . GLY B 1 167 ? 21.422 -8.422 -2.188 1 52.22 167 GLY B C 1
ATOM 3417 O O . GLY B 1 167 ? 22.344 -8.992 -1.604 1 52.22 167 GLY B O 1
ATOM 3418 N N . GLN B 1 168 ? 20.375 -8.398 -1.634 1 48.16 168 GLN B N 1
ATOM 3419 C CA . GLN B 1 168 ? 20.359 -9.195 -0.408 1 48.16 168 GLN B CA 1
ATOM 3420 C C . GLN B 1 168 ? 20.438 -10.688 -0.718 1 48.16 168 GLN B C 1
ATOM 3422 O O . GLN B 1 168 ? 20.953 -11.469 0.084 1 48.16 168 GLN B O 1
ATOM 3427 N N . GLY B 1 169 ? 19.594 -11.219 -1.466 1 44.66 169 GLY B N 1
ATOM 3428 C CA . GLY B 1 169 ? 19.672 -12.664 -1.565 1 44.66 169 GLY B CA 1
ATOM 3429 C C . GLY B 1 169 ? 20.578 -13.141 -2.674 1 44.66 169 GLY B C 1
ATOM 3430 O O . GLY B 1 169 ? 20.734 -12.469 -3.697 1 44.66 169 GLY B O 1
ATOM 3431 N N . ARG B 1 170 ? 21.688 -13.773 -2.258 1 42.06 170 ARG B N 1
ATOM 3432 C CA . ARG B 1 170 ? 22.594 -14.445 -3.174 1 42.06 170 ARG B CA 1
ATOM 3433 C C . ARG B 1 170 ? 21.828 -15.094 -4.328 1 42.06 170 ARG B C 1
ATOM 3435 O O . ARG B 1 170 ? 20.875 -15.828 -4.113 1 42.06 170 ARG B O 1
ATOM 3442 N N . PRO B 1 171 ? 21.953 -14.461 -5.445 1 43.38 171 PRO B N 1
ATOM 3443 C CA . PRO B 1 171 ? 21.422 -15.258 -6.555 1 43.38 171 PRO B CA 1
ATOM 3444 C C . PRO B 1 171 ? 21.719 -16.75 -6.391 1 43.38 171 PRO B C 1
ATOM 3446 O O . PRO B 1 171 ? 22.875 -17.172 -6.406 1 43.38 171 PRO B O 1
ATOM 3449 N N . ALA B 1 172 ? 21.25 -17.203 -5.453 1 40.34 172 ALA B N 1
ATOM 3450 C CA . ALA B 1 172 ? 21.594 -18.609 -5.551 1 40.34 172 ALA B CA 1
ATOM 3451 C C . ALA B 1 172 ? 21.469 -19.109 -6.988 1 40.34 172 ALA B C 1
ATOM 3453 O O . ALA B 1 172 ? 21.953 -20.188 -7.324 1 40.34 172 ALA B O 1
ATOM 3454 N N . ALA B 1 173 ? 20.219 -18.797 -7.539 1 46.34 173 ALA B N 1
ATOM 3455 C CA . ALA B 1 173 ? 20.031 -19.641 -8.719 1 46.34 173 ALA B CA 1
ATOM 3456 C C . ALA B 1 173 ? 20.984 -19.25 -9.844 1 46.34 173 ALA B C 1
ATOM 3458 O O . ALA B 1 173 ? 21.312 -18.062 -10 1 46.34 173 ALA B O 1
ATOM 3459 N N . SER B 1 174 ? 21.641 -20.172 -10.43 1 47.28 174 SER B N 1
ATOM 3460 C CA . SER B 1 174 ? 22.484 -20.203 -11.617 1 47.28 174 SER B CA 1
ATOM 3461 C C . SER B 1 174 ? 21.969 -19.25 -12.688 1 47.28 174 SER B C 1
ATOM 3463 O O . SER B 1 174 ? 20.75 -19.109 -12.875 1 47.28 174 SER B O 1
ATOM 3465 N N . ALA B 1 175 ? 22.688 -18.156 -13.016 1 49.69 175 ALA B N 1
ATOM 3466 C CA . ALA B 1 175 ? 22.5 -17.25 -14.148 1 49.69 175 ALA B CA 1
ATOM 3467 C C . ALA B 1 175 ? 21.547 -17.844 -15.188 1 49.69 175 ALA B C 1
ATOM 3469 O O . ALA B 1 175 ? 20.859 -17.109 -15.891 1 49.69 175 ALA B O 1
ATOM 3470 N N . GLY B 1 176 ? 21.281 -19.188 -15.117 1 60.03 176 GLY B N 1
ATOM 3471 C CA . GLY B 1 176 ? 20.594 -19.875 -16.188 1 60.03 176 GLY B CA 1
ATOM 3472 C C . GLY B 1 176 ? 19.109 -20.047 -15.914 1 60.03 176 GLY B C 1
ATOM 3473 O O . GLY B 1 176 ? 18.328 -20.281 -16.844 1 60.03 176 GLY B O 1
ATOM 3474 N N . VAL B 1 177 ? 18.625 -19.734 -14.672 1 65.75 177 VAL B N 1
ATOM 3475 C CA . VAL B 1 177 ? 17.266 -20.125 -14.312 1 65.75 177 VAL B CA 1
ATOM 3476 C C . VAL B 1 177 ? 16.266 -19.125 -14.867 1 65.75 177 VAL B C 1
ATOM 3478 O O . VAL B 1 177 ? 15.266 -19.5 -15.469 1 65.75 177 VAL B O 1
ATOM 3481 N N . PRO B 1 178 ? 16.531 -17.797 -14.828 1 65.31 178 PRO B N 1
ATOM 3482 C CA . PRO B 1 178 ? 15.578 -16.859 -15.406 1 65.31 178 PRO B CA 1
ATOM 3483 C C . PRO B 1 178 ? 15.43 -17.016 -16.922 1 65.31 178 PRO B C 1
ATOM 3485 O O . PRO B 1 178 ? 14.328 -16.891 -17.453 1 65.31 178 PRO B O 1
ATOM 3488 N N . GLN B 1 179 ? 16.5 -17.297 -17.5 1 74.38 179 GLN B N 1
ATOM 3489 C CA . GLN B 1 179 ? 16.438 -17.5 -18.938 1 74.38 179 GLN B CA 1
ATOM 3490 C C . GLN B 1 179 ? 15.602 -18.734 -19.297 1 74.38 179 GLN B C 1
ATOM 3492 O O . GLN B 1 179 ? 14.797 -18.688 -20.219 1 74.38 179 GLN B O 1
ATOM 3497 N N . LEU B 1 180 ? 15.797 -19.719 -18.531 1 82 180 LEU B N 1
ATOM 3498 C CA . LEU B 1 180 ? 15.062 -20.953 -18.75 1 82 180 LEU B CA 1
ATOM 3499 C C . LEU B 1 180 ? 13.562 -20.734 -18.547 1 82 180 LEU B C 1
ATOM 3501 O O . LEU B 1 180 ? 12.75 -21.266 -19.312 1 82 180 LEU B O 1
ATOM 3505 N N . ARG B 1 181 ? 13.188 -19.922 -17.641 1 84.31 181 ARG B N 1
ATOM 3506 C CA . ARG B 1 181 ? 11.773 -19.641 -17.375 1 84.31 181 ARG B CA 1
ATOM 3507 C 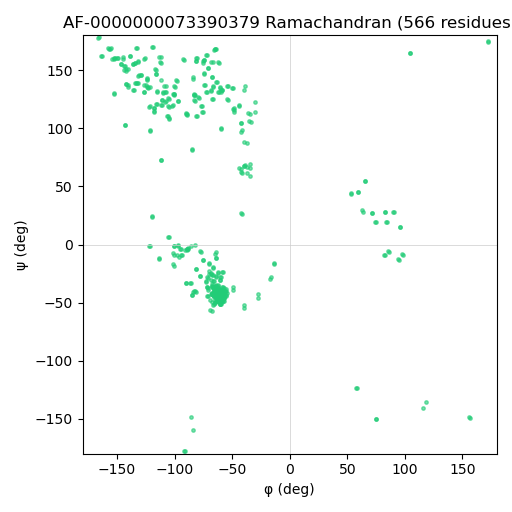C . ARG B 1 181 ? 11.141 -18.906 -18.547 1 84.31 181 ARG B C 1
ATOM 3509 O O . ARG B 1 181 ? 10.008 -19.188 -18.922 1 84.31 181 ARG B O 1
ATOM 3516 N N . GLY B 1 182 ? 11.922 -18 -19 1 84.5 182 GLY B N 1
ATOM 3517 C CA . GLY B 1 182 ? 11.445 -17.297 -20.188 1 84.5 182 GLY B CA 1
ATOM 3518 C C . GLY B 1 182 ? 11.211 -18.219 -21.359 1 84.5 182 GLY B C 1
ATOM 3519 O O . GLY B 1 182 ? 10.25 -18.047 -22.109 1 84.5 182 GLY B O 1
ATOM 3520 N N . GLN B 1 183 ? 12.062 -19.078 -21.484 1 87.38 183 GLN B N 1
ATOM 3521 C CA . GLN B 1 183 ? 11.945 -20.062 -22.562 1 87.38 183 GLN B CA 1
ATOM 3522 C C . GLN B 1 183 ? 10.719 -20.953 -22.375 1 87.38 183 GLN B C 1
ATOM 3524 O O . GLN B 1 183 ? 10 -21.234 -23.328 1 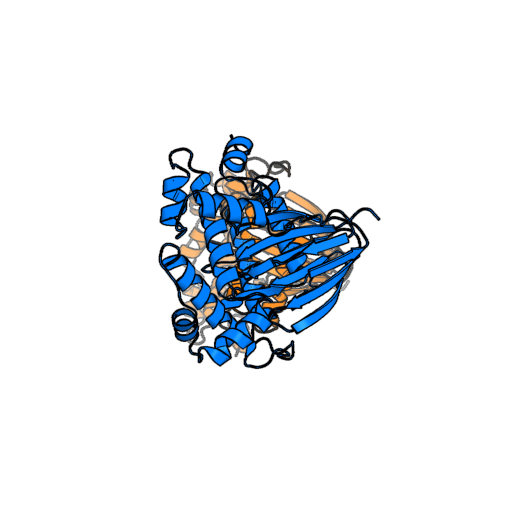87.38 183 GLN B O 1
ATOM 3529 N N . TRP B 1 184 ? 10.469 -21.344 -21.156 1 88.62 184 TRP B N 1
ATOM 3530 C CA . TRP B 1 184 ? 9.297 -22.156 -20.875 1 88.62 184 TRP B CA 1
ATOM 3531 C C . TRP B 1 184 ? 8.008 -21.391 -21.125 1 88.62 184 TRP B C 1
ATOM 3533 O O . TRP B 1 184 ? 7.027 -21.953 -21.625 1 88.62 184 TRP B O 1
ATOM 3543 N N . GLU B 1 185 ? 8.047 -20.125 -20.812 1 87.31 185 GLU B N 1
ATOM 3544 C CA . GLU B 1 185 ? 6.871 -19.297 -21.078 1 87.31 185 GLU B CA 1
ATOM 3545 C C . GLU B 1 185 ? 6.598 -19.188 -22.578 1 87.31 185 GLU B C 1
ATOM 3547 O O . GLU B 1 185 ? 5.449 -19.266 -23.016 1 87.31 185 GLU B O 1
ATOM 3552 N N . ARG B 1 186 ? 7.641 -19.031 -23.281 1 89.25 186 ARG B N 1
ATOM 3553 C CA . ARG B 1 186 ? 7.504 -18.969 -24.734 1 89.25 186 ARG B CA 1
ATOM 3554 C C . ARG B 1 186 ? 6.945 -20.281 -25.281 1 89.25 186 ARG B C 1
ATOM 3556 O O . ARG B 1 186 ? 6.102 -20.266 -26.188 1 89.25 186 ARG B O 1
ATOM 3563 N N . LEU B 1 187 ? 7.473 -21.281 -24.734 1 93.06 187 LEU B N 1
ATOM 3564 C CA . LEU B 1 187 ? 7.008 -22.609 -25.156 1 93.06 187 LEU B CA 1
ATOM 3565 C C . LEU B 1 187 ? 5.52 -22.766 -24.875 1 93.06 187 LEU B C 1
ATOM 3567 O O . LEU B 1 187 ? 4.766 -23.219 -25.734 1 93.06 187 LEU B O 1
ATOM 3571 N N . ARG B 1 188 ? 5.129 -22.406 -23.703 1 90.88 188 ARG B N 1
ATOM 3572 C CA . ARG B 1 188 ? 3.721 -22.516 -23.328 1 90.88 188 ARG B CA 1
ATOM 3573 C C . ARG B 1 188 ? 2.842 -21.703 -24.281 1 90.88 188 ARG B C 1
ATOM 3575 O O . ARG B 1 188 ? 1.805 -22.203 -24.734 1 90.88 188 ARG B O 1
ATOM 3582 N N . LEU B 1 189 ? 3.221 -20.5 -24.547 1 90 189 LEU B N 1
ATOM 3583 C CA . LEU B 1 189 ? 2.459 -19.641 -25.438 1 90 189 LEU B CA 1
ATOM 3584 C C . LEU B 1 189 ? 2.352 -20.25 -26.828 1 90 189 LEU B C 1
ATOM 3586 O O . LEU B 1 189 ? 1.285 -20.219 -27.453 1 90 189 LEU B O 1
ATOM 3590 N N . TYR B 1 190 ? 3.432 -20.812 -27.266 1 94.25 190 TYR B N 1
ATOM 3591 C CA . TYR B 1 190 ? 3.451 -21.469 -28.562 1 94.25 190 TYR B CA 1
ATOM 3592 C C . TYR B 1 190 ? 2.471 -22.641 -28.594 1 94.25 190 TYR B C 1
ATOM 3594 O O . TYR B 1 190 ? 1.684 -22.766 -29.531 1 94.25 190 TYR B O 1
ATOM 3602 N N . ILE B 1 191 ? 2.521 -23.438 -27.578 1 94.5 191 ILE B N 1
ATOM 3603 C CA . ILE B 1 191 ? 1.659 -24.609 -27.5 1 94.5 191 ILE B CA 1
ATOM 3604 C C . ILE B 1 191 ? 0.196 -24.172 -27.469 1 94.5 191 ILE B C 1
ATOM 3606 O O . ILE B 1 191 ? -0.638 -24.719 -28.188 1 94.5 191 ILE B O 1
ATOM 3610 N N . ASP B 1 192 ? -0.071 -23.156 -26.703 1 92.38 192 ASP B N 1
ATOM 3611 C CA . ASP B 1 192 ? -1.445 -22.688 -26.578 1 92.38 192 ASP B CA 1
ATOM 3612 C C . ASP B 1 192 ? -1.955 -22.141 -27.922 1 92.38 192 ASP B C 1
ATOM 3614 O O . ASP B 1 192 ? -3.113 -22.344 -28.281 1 92.38 192 ASP B O 1
ATOM 3618 N N . GLU B 1 193 ? -1.101 -21.438 -28.609 1 93.88 193 GLU B N 1
ATOM 3619 C CA . GLU B 1 193 ? -1.456 -20.859 -29.906 1 93.88 193 GLU B CA 1
ATOM 3620 C C . GLU B 1 193 ? -1.7 -21.938 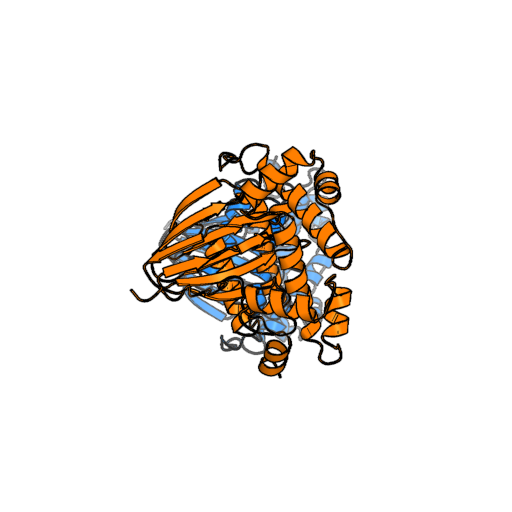-30.938 1 93.88 193 GLU B C 1
ATOM 3622 O O . GLU B 1 193 ? -2.471 -21.75 -31.891 1 93.88 193 GLU B O 1
ATOM 3627 N N . HIS B 1 194 ? -1.115 -23.094 -30.812 1 95.69 194 HIS B N 1
ATOM 3628 C CA . HIS B 1 194 ? -1.184 -24.141 -31.812 1 95.69 194 HIS B CA 1
ATOM 3629 C C . HIS B 1 194 ? -1.827 -25.406 -31.25 1 95.69 194 HIS B C 1
ATOM 3631 O O . HIS B 1 194 ? -1.533 -26.516 -31.688 1 95.69 194 HIS B O 1
ATOM 3637 N N . ILE B 1 195 ? -2.613 -25.234 -30.234 1 94.69 195 ILE B N 1
ATOM 3638 C CA . ILE B 1 195 ? -3.096 -26.328 -29.391 1 94.69 195 ILE B CA 1
ATOM 3639 C C . ILE B 1 195 ? -3.889 -27.312 -30.25 1 94.69 195 ILE B C 1
ATOM 3641 O O . ILE B 1 195 ? -3.906 -28.516 -29.969 1 94.69 195 ILE B O 1
ATOM 3645 N N . GLY B 1 196 ? -4.488 -26.891 -31.312 1 94.62 196 GLY B N 1
ATOM 3646 C CA . GLY B 1 196 ? -5.34 -27.719 -32.156 1 94.62 196 GLY B CA 1
ATOM 3647 C C . GLY B 1 196 ? -4.582 -28.438 -33.25 1 94.62 196 GLY B C 1
ATOM 3648 O O . GLY B 1 196 ? -5.164 -29.219 -34 1 94.62 196 GLY B O 1
ATOM 3649 N N . GLN B 1 197 ? -3.338 -28.203 -33.406 1 94.25 197 GLN B N 1
ATOM 3650 C CA . GLN B 1 197 ? -2.504 -28.75 -34.469 1 94.25 197 GLN B CA 1
ATOM 3651 C C . GLN B 1 197 ? -1.482 -29.734 -33.938 1 94.25 197 GLN B C 1
ATOM 3653 O O . GLN B 1 197 ? -1.229 -29.766 -32.719 1 94.25 197 GLN B O 1
ATOM 3658 N N . PRO B 1 198 ? -1.037 -30.609 -34.812 1 94 198 PRO B N 1
ATOM 3659 C CA . PRO B 1 198 ? 0.095 -31.438 -34.375 1 94 198 PRO B CA 1
ATOM 3660 C C . PRO B 1 198 ? 1.314 -30.594 -34 1 94 198 PRO B C 1
ATOM 3662 O O . PRO B 1 198 ? 1.649 -29.641 -34.719 1 94 198 PRO B O 1
ATOM 3665 N N . ILE B 1 199 ? 1.893 -30.859 -32.844 1 95.56 199 ILE B N 1
ATOM 3666 C CA . ILE B 1 199 ? 3.08 -30.156 -32.375 1 95.56 199 ILE B CA 1
ATOM 3667 C C . ILE B 1 199 ? 4.203 -31.172 -32.125 1 95.56 199 ILE B C 1
ATOM 3669 O O . ILE B 1 199 ? 4.082 -32.062 -31.266 1 95.56 199 ILE B O 1
ATOM 3673 N N . SER B 1 200 ? 5.312 -31.047 -32.812 1 95.44 200 SER B N 1
ATOM 3674 C CA . SER B 1 200 ? 6.426 -31.984 -32.656 1 95.44 200 SER B CA 1
ATOM 3675 C C . SER B 1 200 ? 7.418 -31.484 -31.625 1 95.44 200 SER B C 1
ATOM 3677 O O . SER B 1 200 ? 7.461 -30.297 -31.312 1 95.44 200 SER B O 1
ATOM 3679 N N . VAL B 1 201 ? 8.18 -32.406 -31.125 1 96.06 201 VAL B N 1
ATOM 3680 C CA . VAL B 1 201 ? 9.219 -32.094 -30.156 1 96.06 201 VAL B CA 1
ATOM 3681 C C . VAL B 1 201 ? 10.242 -31.156 -30.797 1 96.06 201 VAL B C 1
ATOM 3683 O O . VAL B 1 201 ? 10.766 -30.25 -30.141 1 96.06 201 VAL B O 1
ATOM 3686 N N . ALA B 1 202 ? 10.445 -31.391 -32.031 1 95.75 202 ALA B N 1
ATOM 3687 C CA . ALA B 1 202 ? 11.398 -30.562 -32.781 1 95.75 202 ALA B CA 1
ATOM 3688 C C . ALA B 1 202 ? 10.93 -29.109 -32.812 1 95.75 202 ALA B C 1
ATOM 3690 O O . ALA B 1 202 ? 11.734 -28.188 -32.656 1 95.75 202 ALA B O 1
ATOM 3691 N N . GLU B 1 203 ? 9.703 -28.938 -33.125 1 95.5 203 GLU B N 1
ATOM 3692 C CA . GLU B 1 203 ? 9.133 -27.594 -33.156 1 95.5 203 GLU B CA 1
ATOM 3693 C C . GLU B 1 203 ? 9.211 -26.953 -31.766 1 95.5 203 GLU B C 1
ATOM 3695 O O . GLU B 1 203 ? 9.547 -25.766 -31.641 1 95.5 203 GLU B O 1
ATOM 3700 N N . MET B 1 204 ? 8.891 -27.688 -30.75 1 96.31 204 MET B N 1
ATOM 3701 C CA . MET B 1 204 ? 8.969 -27.203 -29.375 1 96.31 204 MET B CA 1
ATOM 3702 C C . MET B 1 204 ? 10.398 -26.812 -29.016 1 96.31 204 MET B C 1
ATOM 3704 O O . MET B 1 204 ? 10.625 -25.766 -28.422 1 96.31 204 MET B O 1
ATOM 3708 N N . ALA B 1 205 ? 11.328 -27.609 -29.422 1 95.62 205 ALA B N 1
ATOM 3709 C CA . ALA B 1 205 ? 12.734 -27.328 -29.172 1 95.62 205 ALA B CA 1
ATOM 3710 C C . ALA B 1 205 ? 13.164 -26.016 -29.844 1 95.62 205 ALA B C 1
ATOM 3712 O O . ALA B 1 205 ? 13.844 -25.203 -29.234 1 95.62 205 ALA B O 1
ATOM 3713 N N . ARG B 1 206 ? 12.703 -25.828 -31.031 1 94.62 206 ARG B N 1
ATOM 3714 C CA . ARG B 1 206 ? 13.039 -24.609 -31.781 1 94.62 206 ARG B CA 1
ATOM 3715 C C . ARG B 1 206 ? 12.523 -23.375 -31.062 1 94.62 206 ARG B C 1
ATOM 3717 O O . ARG B 1 206 ? 13.203 -22.344 -31.016 1 94.62 206 ARG B O 1
ATOM 3724 N N . THR B 1 207 ? 11.391 -23.5 -30.484 1 93.12 207 THR B N 1
ATOM 3725 C CA . THR B 1 207 ? 10.766 -22.391 -29.797 1 93.12 207 THR B CA 1
ATOM 3726 C C . THR B 1 207 ? 11.602 -21.953 -28.594 1 93.12 207 THR B C 1
ATOM 3728 O O . THR B 1 207 ? 11.594 -20.781 -28.219 1 93.12 207 THR B O 1
ATOM 3731 N N . THR B 1 208 ? 12.344 -22.859 -28.016 1 92.12 208 THR B N 1
ATOM 3732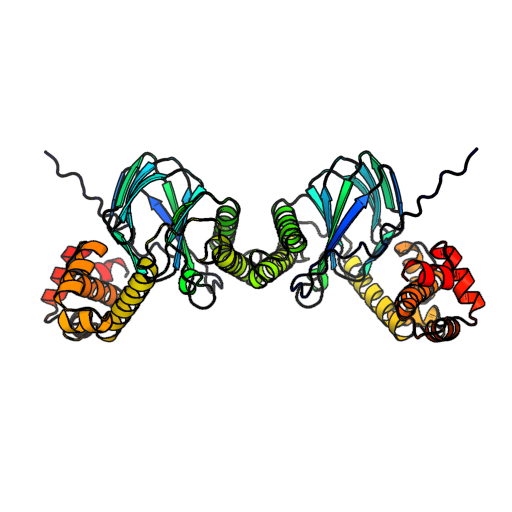 C CA . THR B 1 208 ? 13.117 -22.578 -26.812 1 92.12 208 THR B CA 1
ATOM 3733 C C . THR B 1 208 ? 14.586 -22.328 -27.156 1 92.12 208 THR B C 1
ATOM 3735 O O . THR B 1 208 ? 15.391 -22 -26.281 1 92.12 208 THR B O 1
ATOM 3738 N N . GLY B 1 209 ? 14.984 -22.562 -28.375 1 91.44 209 GLY B N 1
ATOM 3739 C CA . GLY B 1 209 ? 16.344 -22.297 -28.844 1 91.44 209 GLY B CA 1
ATOM 3740 C C . GLY B 1 209 ? 17.297 -23.438 -28.531 1 91.44 209 GLY B C 1
ATOM 3741 O O . GLY B 1 209 ? 18.516 -23.234 -28.5 1 91.44 209 GLY B O 1
ATOM 3742 N N . TYR B 1 210 ? 16.828 -24.578 -28.281 1 91.25 210 TYR B N 1
ATOM 3743 C CA . TYR B 1 210 ? 17.656 -25.719 -27.953 1 91.25 210 TYR B CA 1
ATOM 3744 C C . TYR B 1 210 ? 17.578 -26.781 -29.062 1 91.25 210 TYR B C 1
ATOM 3746 O O . TYR B 1 210 ? 16.672 -26.734 -29.891 1 91.25 210 TYR B O 1
ATOM 3754 N N . SER B 1 211 ? 18.578 -27.672 -29.047 1 94.5 211 SER B N 1
ATOM 3755 C CA . SER B 1 211 ? 18.453 -28.875 -29.859 1 94.5 211 SER B CA 1
ATOM 3756 C C . SER B 1 211 ? 17.359 -29.781 -29.312 1 94.5 211 SER B C 1
ATOM 3758 O O . SER B 1 211 ? 16.984 -29.703 -28.141 1 94.5 211 SER B O 1
ATOM 3760 N N . THR B 1 212 ? 16.844 -30.641 -30.219 1 94.88 212 THR B N 1
ATOM 3761 C CA . THR B 1 212 ? 15.766 -31.531 -29.844 1 94.88 212 THR B CA 1
ATOM 3762 C C . THR B 1 212 ? 16.188 -32.406 -28.656 1 94.88 212 THR B C 1
ATOM 3764 O O . THR B 1 212 ? 15.406 -32.625 -27.719 1 94.88 212 THR B O 1
ATOM 3767 N N . HIS B 1 213 ? 17.453 -32.875 -28.688 1 93.5 213 HIS B N 1
ATOM 3768 C CA . HIS B 1 213 ? 17.953 -33.719 -27.625 1 93.5 213 HIS B CA 1
ATOM 3769 C C . HIS B 1 213 ? 18.078 -32.969 -26.312 1 93.5 213 HIS B C 1
ATOM 3771 O O . HIS B 1 213 ? 17.625 -33.438 -25.266 1 93.5 213 HIS B O 1
ATOM 3777 N N . HIS B 1 214 ? 18.703 -31.828 -26.406 1 93.25 214 HIS B N 1
ATOM 3778 C CA . HIS B 1 214 ? 18.891 -31 -25.203 1 93.25 214 HIS B CA 1
ATOM 3779 C C . HIS B 1 214 ? 17.547 -30.547 -24.625 1 93.25 214 HIS B C 1
ATOM 3781 O O . HIS B 1 214 ? 17.359 -30.578 -23.406 1 93.25 214 HIS B O 1
ATOM 3787 N N . PHE B 1 215 ? 16.656 -30.203 -25.484 1 94.06 215 PHE B N 1
ATOM 3788 C CA . PHE B 1 215 ? 15.32 -29.797 -25.078 1 94.06 215 PHE B CA 1
ATOM 3789 C C . PHE B 1 215 ? 14.609 -30.906 -24.328 1 94.06 215 PHE B C 1
ATOM 3791 O O . PHE B 1 215 ? 14.094 -30.703 -23.234 1 94.06 215 PHE B O 1
ATOM 3798 N N . ALA B 1 216 ? 14.562 -32.062 -24.859 1 93.06 216 ALA B N 1
ATOM 3799 C CA . ALA B 1 216 ? 13.859 -33.188 -24.266 1 93.06 216 ALA B CA 1
ATOM 3800 C C . ALA B 1 216 ? 14.398 -33.531 -22.875 1 93.06 216 ALA B C 1
ATOM 3802 O O . ALA B 1 216 ? 13.633 -33.781 -21.953 1 93.06 216 ALA B O 1
ATOM 3803 N N . ARG B 1 217 ? 15.711 -33.438 -22.766 1 91.06 217 ARG B N 1
ATOM 3804 C CA . ARG B 1 217 ? 16.344 -33.719 -21.484 1 91.06 217 ARG B CA 1
ATOM 3805 C C . ARG B 1 217 ? 15.977 -32.688 -20.438 1 91.06 217 ARG B C 1
ATOM 3807 O O . ARG B 1 217 ? 15.531 -33.031 -19.344 1 91.06 217 ARG B O 1
ATOM 3814 N N . LEU B 1 218 ? 16.188 -31.453 -20.844 1 88.56 218 LEU B N 1
ATOM 3815 C CA . LEU B 1 218 ? 15.906 -30.359 -19.938 1 88.56 218 LEU B CA 1
ATOM 3816 C C . LEU B 1 218 ? 14.438 -30.328 -19.547 1 88.56 218 LEU B C 1
ATOM 3818 O O . LEU B 1 218 ? 14.102 -30.047 -18.391 1 88.56 218 LEU B O 1
ATOM 3822 N N . PHE B 1 219 ? 13.625 -30.609 -20.531 1 91.56 219 PHE B N 1
ATOM 3823 C CA . PHE B 1 219 ? 12.18 -30.625 -20.297 1 91.56 219 PHE B CA 1
ATOM 3824 C C . PHE B 1 219 ? 11.812 -31.688 -19.266 1 91.56 219 PHE B C 1
ATOM 3826 O O . PHE B 1 219 ? 11.102 -31.406 -18.312 1 91.56 219 PHE B O 1
ATOM 3833 N N . ARG B 1 220 ? 12.289 -32.844 -19.453 1 89.88 220 ARG B N 1
ATOM 3834 C CA . ARG B 1 220 ? 12 -33.906 -18.531 1 89.88 220 ARG B CA 1
ATOM 3835 C C . ARG B 1 220 ? 12.523 -33.594 -17.125 1 89.88 220 ARG B C 1
ATOM 3837 O O . ARG B 1 220 ? 11.867 -33.906 -16.125 1 89.88 220 ARG B O 1
ATOM 3844 N N . GLN B 1 221 ? 13.664 -33.031 -17.109 1 85.31 221 GLN B N 1
ATOM 3845 C CA . GLN B 1 221 ? 14.25 -32.656 -15.828 1 85.31 221 GLN B CA 1
ATOM 3846 C C . GLN B 1 221 ? 13.383 -31.625 -15.117 1 85.31 221 GLN B C 1
ATOM 3848 O O . GLN B 1 221 ? 13.211 -31.688 -13.898 1 85.31 221 GLN B O 1
ATOM 3853 N N . SER B 1 222 ? 12.844 -30.734 -15.867 1 85.12 222 SER B N 1
ATOM 3854 C CA . SER B 1 222 ? 12.109 -29.609 -15.297 1 85.12 222 SER B CA 1
ATOM 3855 C C . SER B 1 222 ? 10.664 -29.984 -15 1 85.12 222 SER B C 1
ATOM 3857 O O . SER B 1 222 ? 10.133 -29.641 -13.945 1 85.12 222 SER B O 1
ATOM 3859 N N . PHE B 1 223 ? 10.039 -30.688 -15.938 1 87.75 223 PHE B N 1
ATOM 3860 C CA . PHE B 1 223 ? 8.602 -30.906 -15.883 1 87.75 223 PHE B CA 1
ATOM 3861 C C . PHE B 1 223 ? 8.281 -32.281 -15.352 1 87.75 223 PHE B C 1
ATOM 3863 O O . PHE B 1 223 ? 7.137 -32.594 -14.984 1 87.75 223 PHE B O 1
ATOM 3870 N N . GLN B 1 224 ? 9.227 -33.188 -15.367 1 85.94 224 GLN B N 1
ATOM 3871 C CA . GLN B 1 224 ? 9.086 -34.562 -14.906 1 85.94 224 GLN B CA 1
ATOM 3872 C C . GLN B 1 224 ? 8.062 -35.344 -15.742 1 85.94 224 GLN B C 1
ATOM 3874 O O . GLN B 1 224 ? 7.316 -36.156 -15.211 1 85.94 224 GLN B O 1
ATOM 3879 N N . LYS B 1 225 ? 7.926 -34.969 -16.922 1 88 225 LYS B N 1
ATOM 3880 C CA . LYS B 1 225 ? 7.098 -35.625 -17.938 1 88 225 LYS B CA 1
ATOM 3881 C C . LYS B 1 225 ? 7.617 -35.312 -19.344 1 88 225 LYS B C 1
ATOM 3883 O O . LYS B 1 225 ? 8.5 -34.469 -19.516 1 88 225 LYS B O 1
ATOM 3888 N N . SER B 1 226 ? 7.07 -36.031 -20.266 1 92.75 226 SER B N 1
ATOM 3889 C CA . SER B 1 226 ? 7.516 -35.812 -21.641 1 92.75 226 SER B CA 1
ATOM 3890 C C . SER B 1 226 ? 6.816 -34.594 -22.25 1 92.75 226 SER B C 1
ATOM 3892 O O . SER B 1 226 ? 5.727 -34.219 -21.828 1 92.75 226 SER B O 1
ATOM 3894 N N . PRO B 1 227 ? 7.43 -34.031 -23.281 1 94.31 227 PRO B N 1
ATOM 3895 C CA . PRO B 1 227 ? 6.777 -32.906 -24 1 94.31 227 PRO B CA 1
ATOM 3896 C C . PRO B 1 227 ? 5.398 -33.281 -24.531 1 94.31 227 PRO B C 1
ATOM 3898 O O . PRO B 1 227 ? 4.461 -32.5 -24.438 1 94.31 227 PRO B O 1
ATOM 3901 N N . HIS B 1 228 ? 5.289 -34.438 -24.969 1 93.06 228 HIS B N 1
ATOM 3902 C CA . HIS B 1 228 ? 4.012 -34.906 -25.516 1 93.06 228 HIS B CA 1
ATOM 3903 C C . HIS B 1 228 ? 2.941 -34.938 -24.422 1 93.06 228 HIS B C 1
ATOM 3905 O O . HIS B 1 228 ? 1.816 -34.5 -24.625 1 93.06 228 HIS B O 1
ATOM 3911 N N . GLN B 1 229 ? 3.316 -35.562 -23.344 1 92.19 229 GLN B N 1
ATOM 3912 C CA . GLN B 1 229 ? 2.385 -35.594 -22.234 1 92.19 229 GLN B CA 1
ATOM 3913 C C . GLN B 1 229 ? 1.956 -34.219 -21.797 1 92.19 229 GLN B C 1
ATOM 3915 O O . GLN B 1 229 ? 0.792 -34 -21.453 1 92.19 229 GLN B O 1
ATOM 3920 N N . TYR B 1 230 ? 2.904 -33.312 -21.797 1 92.81 230 TYR B N 1
ATOM 3921 C CA . TYR B 1 230 ? 2.605 -31.938 -21.438 1 92.81 230 TYR B CA 1
ATOM 3922 C C . TYR B 1 230 ? 1.587 -31.328 -22.406 1 92.81 230 TYR B C 1
ATOM 3924 O O . TYR B 1 230 ? 0.639 -30.672 -21.969 1 92.81 230 TYR B O 1
ATOM 3932 N N . VAL B 1 231 ? 1.698 -31.484 -23.656 1 95 231 VAL B N 1
ATOM 3933 C CA . VAL B 1 231 ? 0.787 -30.969 -24.672 1 95 231 VAL B CA 1
ATOM 3934 C C . VAL B 1 231 ? -0.611 -31.547 -24.438 1 95 231 VAL B C 1
ATOM 3936 O O . VAL B 1 231 ? -1.604 -30.812 -24.516 1 95 231 VAL B O 1
ATOM 3939 N N . ILE B 1 232 ? -0.677 -32.812 -24.172 1 93.44 232 ILE B N 1
ATOM 3940 C CA . ILE B 1 232 ? -1.963 -33.438 -23.938 1 93.44 232 ILE B CA 1
ATOM 3941 C C . ILE B 1 232 ? -2.656 -32.812 -22.734 1 93.44 232 ILE B C 1
ATOM 3943 O O . ILE B 1 232 ? -3.855 -32.531 -22.781 1 93.44 232 ILE B O 1
ATOM 3947 N N . GLU B 1 233 ? -1.893 -32.594 -21.734 1 90.69 233 GLU B N 1
ATOM 3948 C CA . GLU B 1 233 ? -2.449 -31.969 -20.547 1 90.69 233 GLU B CA 1
ATOM 3949 C C . GLU B 1 233 ? -2.967 -30.562 -20.844 1 90.69 233 GLU B C 1
ATOM 3951 O O . GLU B 1 233 ? -4.02 -30.156 -20.344 1 90.69 233 GLU B O 1
ATOM 3956 N N . ARG B 1 234 ? -2.209 -29.828 -21.625 1 91.88 234 ARG B N 1
ATOM 3957 C CA . ARG B 1 234 ? -2.65 -28.5 -22.047 1 91.88 234 ARG B CA 1
ATOM 3958 C C . ARG B 1 234 ? -3.936 -28.578 -22.859 1 91.88 234 ARG B C 1
ATOM 3960 O O . ARG B 1 234 ? -4.828 -27.734 -22.719 1 91.88 234 ARG B O 1
ATOM 3967 N N . ARG B 1 235 ? -4.059 -29.547 -23.672 1 94.62 235 ARG B N 1
ATOM 3968 C CA . ARG B 1 235 ? -5.254 -29.766 -24.484 1 94.62 235 ARG B CA 1
ATOM 3969 C C . ARG B 1 235 ? -6.465 -30.062 -23.609 1 94.62 235 ARG B C 1
ATOM 3971 O O . ARG B 1 235 ? -7.559 -29.562 -23.859 1 94.62 235 ARG B O 1
ATOM 3978 N N . ILE B 1 236 ? -6.219 -30.844 -22.625 1 91.19 236 ILE B N 1
ATOM 3979 C CA . ILE B 1 236 ? -7.293 -31.188 -21.703 1 91.19 236 ILE B CA 1
ATOM 3980 C C . ILE B 1 236 ? -7.77 -29.938 -20.953 1 91.19 236 ILE B C 1
ATOM 3982 O O . ILE B 1 236 ? -8.969 -29.734 -20.797 1 91.19 236 ILE B O 1
ATOM 3986 N N . GLU B 1 237 ? -6.812 -29.156 -20.547 1 87.75 237 GLU B N 1
ATOM 3987 C CA . GLU B 1 237 ? -7.172 -27.922 -19.859 1 87.75 237 GLU B CA 1
ATOM 3988 C C . GLU B 1 237 ? -7.984 -27 -20.766 1 87.75 237 GLU B C 1
ATOM 3990 O O . GLU B 1 237 ? -8.961 -26.391 -20.328 1 87.75 237 GLU B O 1
ATOM 3995 N N . ARG B 1 238 ? -7.629 -26.891 -21.922 1 91.31 238 ARG B N 1
ATOM 3996 C CA . ARG B 1 238 ? -8.375 -26.094 -22.906 1 91.31 238 ARG B CA 1
ATOM 3997 C C . ARG B 1 238 ? -9.766 -26.672 -23.125 1 91.31 238 ARG B C 1
ATOM 3999 O O . ARG B 1 238 ? -10.75 -25.938 -23.219 1 91.31 238 ARG B O 1
ATOM 4006 N N . ALA B 1 239 ? -9.805 -27.906 -23.172 1 92.5 239 ALA B N 1
ATOM 4007 C CA . ALA B 1 239 ? -11.094 -28.578 -23.344 1 92.5 239 ALA B CA 1
ATOM 4008 C C . ALA B 1 239 ? -12.031 -28.281 -22.188 1 92.5 239 ALA B C 1
ATOM 4010 O O . ALA B 1 239 ? -13.219 -28.016 -22.391 1 92.5 239 ALA B O 1
ATOM 4011 N N . ARG B 1 240 ? -11.477 -28.344 -21.094 1 87.56 240 ARG B N 1
ATOM 4012 C CA . ARG B 1 240 ? -12.258 -28.031 -19.891 1 87.56 240 ARG B CA 1
ATOM 4013 C C . ARG B 1 240 ? -12.891 -26.656 -20 1 87.5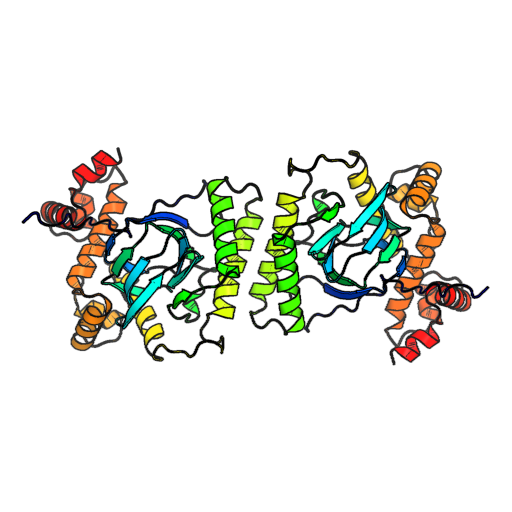6 240 ARG B C 1
ATOM 4015 O O . ARG B 1 240 ? -14.062 -26.469 -19.656 1 87.56 240 ARG B O 1
ATOM 4022 N N . GLN B 1 241 ? -12.156 -25.734 -20.453 1 86 241 GLN B N 1
ATOM 4023 C CA . GLN B 1 241 ? -12.625 -24.359 -20.594 1 86 241 GLN B CA 1
ATOM 4024 C C . GLN B 1 241 ? -13.742 -24.266 -21.625 1 86 241 GLN B C 1
ATOM 4026 O O . GLN B 1 241 ? -14.75 -23.594 -21.406 1 86 241 GLN B O 1
ATOM 4031 N N . LEU B 1 242 ? -13.531 -24.922 -22.625 1 90.25 242 LEU B N 1
ATOM 4032 C CA . LEU B 1 242 ? -14.477 -24.859 -23.734 1 90.25 242 LEU B CA 1
ATOM 4033 C C . LEU B 1 242 ? -15.773 -25.578 -23.391 1 90.25 242 LEU B C 1
ATOM 4035 O O . LEU B 1 242 ? -16.844 -25.188 -23.859 1 90.25 242 LEU B O 1
ATOM 4039 N N . LEU B 1 243 ? -15.664 -26.516 -22.562 1 89.69 243 LEU B N 1
ATOM 4040 C CA . LEU B 1 243 ? -16.812 -27.344 -22.203 1 89.69 243 LEU B CA 1
ATOM 4041 C C . LEU B 1 243 ? -17.766 -26.578 -21.266 1 89.69 243 LEU B C 1
ATOM 4043 O O . LEU B 1 243 ? -18.906 -26.984 -21.078 1 89.69 243 LEU B O 1
ATOM 4047 N N . LEU B 1 244 ? -17.25 -25.531 -20.797 1 83.81 244 LEU B N 1
ATOM 4048 C CA . LEU B 1 244 ? -18.094 -24.688 -19.953 1 83.81 244 LEU B CA 1
ATOM 4049 C C . LEU B 1 244 ? -19.172 -24 -20.797 1 83.81 244 LEU B C 1
ATOM 4051 O O . LEU B 1 244 ? -20.188 -23.562 -20.266 1 83.81 244 LEU B O 1
ATOM 4055 N N . ASP B 1 245 ? -18.906 -23.828 -22.016 1 85.56 245 ASP B N 1
ATOM 4056 C CA . ASP B 1 245 ? -19.906 -23.344 -22.953 1 85.56 245 ASP B CA 1
ATOM 4057 C C . ASP B 1 245 ? -20.828 -24.469 -23.406 1 85.56 245 ASP B C 1
ATOM 4059 O O . ASP B 1 245 ? -20.422 -25.359 -24.172 1 85.56 245 ASP B O 1
ATOM 4063 N N . PRO B 1 246 ? -22.047 -24.422 -23 1 83.38 246 PRO B N 1
ATOM 4064 C CA . PRO B 1 246 ? -22.969 -25.516 -23.297 1 83.38 246 PRO B CA 1
ATOM 4065 C C . PRO B 1 246 ? -23.266 -25.625 -24.797 1 83.38 246 PRO B C 1
ATOM 4067 O O . PRO B 1 246 ? -23.734 -26.672 -25.266 1 83.38 246 PRO B O 1
ATOM 4070 N N . GLY B 1 247 ? -23.047 -24.688 -25.484 1 88.06 247 GLY B N 1
ATOM 4071 C CA . GLY B 1 247 ? -23.375 -24.688 -26.906 1 88.06 247 GLY B CA 1
ATOM 4072 C C . GLY B 1 247 ? -22.359 -25.453 -27.734 1 88.06 247 GLY B C 1
ATOM 4073 O O . GLY B 1 247 ? -22.594 -25.703 -28.922 1 88.06 247 GLY B O 1
ATOM 4074 N N . ARG B 1 248 ? -21.312 -25.906 -27.172 1 91.62 248 ARG B N 1
ATOM 4075 C CA . ARG B 1 248 ? -20.281 -26.594 -27.922 1 91.62 248 ARG B CA 1
ATOM 4076 C C . ARG B 1 248 ? -20.391 -28.109 -27.734 1 91.62 248 ARG B C 1
ATOM 4078 O O . ARG B 1 248 ? -20.531 -28.594 -26.609 1 91.62 248 ARG B O 1
ATOM 4085 N N . SER B 1 249 ? -20.391 -28.844 -28.844 1 92.56 249 SER B N 1
ATOM 4086 C CA . SER B 1 249 ? -20.422 -30.297 -28.734 1 92.56 249 SER B CA 1
ATOM 4087 C C . SER B 1 249 ? -19.062 -30.828 -28.297 1 92.56 249 SER B C 1
ATOM 4089 O O . SER B 1 249 ? -18.031 -30.188 -28.516 1 92.56 249 SER B O 1
ATOM 4091 N N . VAL B 1 250 ? -19.047 -31.984 -27.766 1 92.94 250 VAL B N 1
ATOM 4092 C CA . VAL B 1 250 ? -17.812 -32.625 -27.328 1 92.94 250 VAL B CA 1
ATOM 4093 C C . VAL B 1 250 ? -16.922 -32.906 -28.531 1 92.94 250 VAL B C 1
ATOM 4095 O O . VAL B 1 250 ? -15.695 -32.781 -28.438 1 92.94 250 VAL B O 1
ATOM 4098 N N . ALA B 1 251 ? -17.5 -33.25 -29.594 1 93.69 251 ALA B N 1
ATOM 4099 C CA . ALA B 1 251 ? -16.766 -33.5 -30.828 1 93.69 251 ALA B CA 1
ATOM 4100 C C . ALA B 1 251 ? -16.047 -32.25 -31.328 1 93.69 251 ALA B C 1
ATOM 4102 O O . ALA B 1 251 ? -14.891 -32.312 -31.75 1 93.69 251 ALA B O 1
ATOM 4103 N N . ASP B 1 252 ? -16.734 -31.188 -31.297 1 94.62 252 ASP B N 1
ATOM 4104 C CA . ASP B 1 252 ? -16.141 -29.922 -31.719 1 94.62 252 ASP B CA 1
ATOM 4105 C C . ASP B 1 252 ? -14.977 -29.531 -30.812 1 94.62 252 ASP B C 1
ATOM 4107 O O . ASP B 1 252 ? -13.945 -29.062 -31.281 1 94.62 252 ASP B O 1
ATOM 4111 N N . VAL B 1 253 ? -15.188 -29.719 -29.531 1 95.75 253 VAL B N 1
ATOM 4112 C CA . VAL B 1 253 ? -14.148 -29.406 -28.547 1 95.75 253 VAL B CA 1
ATOM 4113 C C . VAL B 1 253 ? -12.93 -30.281 -28.781 1 95.75 253 VAL B C 1
ATOM 4115 O O . VAL B 1 253 ? -11.789 -29.797 -28.734 1 95.75 253 VAL B O 1
ATOM 4118 N N . ALA B 1 254 ? -13.164 -31.531 -29.078 1 95.62 254 ALA B N 1
ATOM 4119 C CA . ALA B 1 254 ? -12.07 -32.469 -29.359 1 95.62 254 ALA B CA 1
ATOM 4120 C C . ALA B 1 254 ? -11.242 -31.984 -30.547 1 95.62 254 ALA B C 1
ATOM 4122 O O . ALA B 1 254 ? -10.008 -31.906 -30.469 1 95.62 254 ALA B O 1
ATOM 4123 N N . ALA B 1 255 ? -11.93 -31.641 -31.594 1 94.5 255 ALA B N 1
ATOM 4124 C CA . ALA B 1 255 ? -11.266 -31.188 -32.812 1 94.5 255 ALA B CA 1
ATOM 4125 C C . ALA B 1 255 ? -10.484 -29.891 -32.562 1 94.5 255 ALA B C 1
ATOM 4127 O O . ALA B 1 255 ? -9.344 -29.766 -33 1 94.5 255 ALA B O 1
ATOM 4128 N N . GLU B 1 256 ? -11.047 -29.047 -31.875 1 95.12 256 GLU B N 1
ATOM 4129 C CA . GLU B 1 256 ? -10.422 -27.75 -31.609 1 95.12 256 GLU B CA 1
ATOM 4130 C C . GLU B 1 256 ? -9.195 -27.891 -30.719 1 95.12 256 GLU B C 1
ATOM 4132 O O . GLU B 1 256 ? -8.242 -27.109 -30.844 1 95.12 256 GLU B O 1
ATOM 4137 N N . CYS B 1 257 ? -9.25 -28.859 -29.891 1 96.12 257 CYS B N 1
ATOM 4138 C CA . CYS B 1 257 ? -8.164 -29.031 -28.922 1 96.12 257 CYS B CA 1
ATOM 4139 C C . CYS B 1 257 ? -7.086 -29.953 -29.5 1 96.12 257 CYS B C 1
ATOM 4141 O O . CYS B 1 257 ? -6.062 -30.188 -28.844 1 96.12 257 CYS B O 1
ATOM 4143 N N . GLY B 1 258 ? -7.297 -30.516 -30.672 1 95 258 GLY B N 1
ATOM 4144 C CA . GLY B 1 258 ? -6.254 -31.266 -31.344 1 95 258 GLY B CA 1
ATOM 4145 C C . GLY B 1 258 ? -6.332 -32.75 -31.094 1 95 258 GLY B C 1
ATOM 4146 O O . GLY B 1 258 ? -5.352 -33.469 -31.312 1 95 258 GLY B O 1
ATOM 4147 N N . PHE B 1 259 ? -7.418 -33.219 -30.609 1 95.56 259 PHE B N 1
ATOM 4148 C CA . PHE B 1 259 ? -7.609 -34.688 -30.5 1 95.56 259 PHE B CA 1
ATOM 4149 C C . PHE B 1 259 ? -8.117 -35.25 -31.797 1 95.56 259 PHE B C 1
ATOM 4151 O O . PHE B 1 259 ? -8.938 -34.656 -32.5 1 95.56 259 PHE B O 1
ATOM 4158 N N . ALA B 1 260 ? -7.625 -36.438 -32.062 1 92.38 260 ALA B N 1
ATOM 4159 C CA . ALA B 1 260 ? -8 -37.094 -33.312 1 92.38 260 ALA B CA 1
ATOM 4160 C C . ALA B 1 260 ? -9.477 -37.469 -33.312 1 92.38 260 ALA B C 1
ATOM 4162 O O . ALA B 1 260 ? -10.133 -37.469 -34.375 1 92.38 260 ALA B O 1
ATOM 4163 N N . THR B 1 261 ? -10.008 -37.875 -32.125 1 93.38 261 THR B N 1
ATOM 4164 C CA . THR B 1 261 ? -11.406 -38.281 -32.031 1 93.38 261 THR B CA 1
ATOM 4165 C C . THR B 1 261 ? -11.977 -37.844 -30.672 1 93.38 261 THR B C 1
ATOM 4167 O O . THR B 1 261 ? -11.227 -37.531 -29.75 1 93.38 261 THR B O 1
ATOM 4170 N N . GLN B 1 262 ? -13.297 -37.812 -30.641 1 93.94 262 GLN B N 1
ATOM 4171 C CA . GLN B 1 262 ? -13.984 -37.562 -29.375 1 93.94 262 GLN B CA 1
ATOM 4172 C C . GLN B 1 262 ? -13.617 -38.594 -28.344 1 93.94 262 GLN B C 1
ATOM 4174 O O . GLN B 1 262 ? -13.484 -38.281 -27.156 1 93.94 262 GLN B O 1
ATOM 4179 N N . ALA B 1 263 ? -13.461 -39.781 -28.797 1 94.19 263 ALA B N 1
ATOM 4180 C CA . ALA B 1 263 ? -13.102 -40.875 -27.906 1 94.19 263 ALA B CA 1
ATOM 4181 C C . ALA B 1 263 ? -11.742 -40.656 -27.266 1 94.19 263 ALA B C 1
ATOM 4183 O O . ALA B 1 263 ? -11.555 -40.938 -26.078 1 94.19 263 ALA B O 1
ATOM 4184 N N . HIS B 1 264 ? -10.875 -40.156 -28.031 1 94.81 264 HIS B N 1
ATOM 4185 C CA . HIS B 1 264 ? -9.539 -39.844 -27.516 1 94.81 264 HIS B CA 1
ATOM 4186 C C . HIS B 1 264 ? -9.594 -38.781 -26.438 1 94.81 264 HIS B C 1
ATOM 4188 O O . HIS B 1 264 ? -8.938 -38.906 -25.406 1 94.81 264 HIS B O 1
ATOM 4194 N N . LEU B 1 265 ? -10.328 -37.75 -26.703 1 95.31 265 LEU B N 1
ATOM 4195 C CA . LEU B 1 265 ? -10.516 -36.719 -25.688 1 95.31 265 LEU B CA 1
ATOM 4196 C C . LEU B 1 265 ? -11.141 -37.281 -24.422 1 95.31 265 LEU B C 1
ATOM 4198 O O . LEU B 1 265 ? -10.656 -37.031 -23.312 1 95.31 265 LEU B O 1
ATOM 4202 N N . SER B 1 266 ? -12.117 -38 -24.562 1 93.94 266 SER B N 1
ATOM 4203 C CA . SER B 1 266 ? -12.852 -38.562 -23.438 1 93.94 266 SER B CA 1
ATOM 4204 C C . SER B 1 266 ? -11.945 -39.438 -22.562 1 93.94 266 SER B C 1
ATOM 4206 O O . SER B 1 266 ? -11.977 -39.344 -21.344 1 93.94 266 SER B O 1
ATOM 4208 N N . SER B 1 267 ? -11.172 -40.25 -23.219 1 94.69 267 SER B N 1
ATOM 4209 C CA . SER B 1 267 ? -10.25 -41.094 -22.5 1 94.69 267 SER B CA 1
ATOM 4210 C C . SER B 1 267 ? -9.195 -40.312 -21.734 1 94.69 267 SER B C 1
ATOM 4212 O O . SER B 1 267 ? -8.93 -40.562 -20.562 1 94.69 267 SER B O 1
ATOM 4214 N N . ALA B 1 268 ? -8.617 -39.406 -22.438 1 92.94 268 ALA B N 1
ATOM 4215 C CA . ALA B 1 268 ? -7.586 -38.562 -21.828 1 92.94 268 ALA B CA 1
ATOM 4216 C C . ALA B 1 268 ? -8.156 -37.75 -20.688 1 92.94 268 ALA B C 1
ATOM 4218 O O . ALA B 1 268 ? -7.516 -37.594 -19.641 1 92.94 268 ALA B O 1
ATOM 4219 N N . PHE B 1 269 ? -9.32 -37.219 -20.875 1 92.19 269 PHE B N 1
ATOM 4220 C CA . PHE B 1 269 ? -10.031 -36.406 -19.891 1 92.19 269 PHE B CA 1
ATOM 4221 C C . PHE B 1 269 ? -10.32 -37.219 -18.641 1 92.19 269 PHE B C 1
ATOM 4223 O O . PHE B 1 269 ? -10.055 -36.75 -17.531 1 92.19 269 PHE B O 1
ATOM 4230 N N . ARG B 1 270 ? -10.742 -38.344 -18.812 1 90.38 270 ARG B N 1
ATOM 4231 C CA . ARG B 1 270 ? -11.047 -39.25 -17.688 1 90.38 270 ARG B CA 1
ATOM 4232 C C . ARG B 1 270 ? -9.781 -39.625 -16.938 1 90.38 270 ARG B C 1
ATOM 4234 O O . ARG B 1 270 ? -9.773 -39.656 -15.703 1 90.38 270 ARG B O 1
ATOM 4241 N N . ARG B 1 271 ? -8.836 -39.938 -17.672 1 88.5 271 ARG B N 1
ATOM 4242 C CA . ARG B 1 271 ? -7.566 -40.312 -17.062 1 88.5 271 ARG B CA 1
ATOM 4243 C C . ARG B 1 271 ? -7.004 -39.188 -16.219 1 88.5 271 ARG B C 1
ATOM 4245 O O . ARG B 1 271 ? -6.484 -39.438 -15.125 1 88.5 271 ARG B O 1
ATOM 4252 N N . ARG B 1 272 ? -7.105 -37.969 -16.719 1 83.38 272 ARG B N 1
ATOM 4253 C CA . ARG B 1 272 ? -6.5 -36.812 -16.047 1 83.38 272 ARG B CA 1
ATOM 4254 C C . ARG B 1 272 ? -7.402 -36.281 -14.945 1 83.38 272 ARG B C 1
ATOM 4256 O O . ARG B 1 272 ? -6.922 -35.875 -13.883 1 83.38 272 ARG B O 1
ATOM 4263 N N . LEU B 1 273 ? -8.75 -36.219 -15.133 1 82 273 LEU B N 1
ATOM 4264 C CA . LEU B 1 273 ? -9.648 -35.5 -14.242 1 82 273 LEU B CA 1
ATOM 4265 C C . LEU B 1 273 ? -10.578 -36.469 -13.508 1 82 273 LEU B C 1
ATOM 4267 O O . LEU B 1 273 ? -11.297 -36.062 -12.586 1 82 273 LEU B O 1
ATOM 4271 N N . GLY B 1 274 ? -10.625 -37.688 -13.906 1 82.38 274 GLY B N 1
ATOM 4272 C CA . GLY B 1 274 ? -11.438 -38.688 -13.242 1 82.38 274 GLY B CA 1
ATOM 4273 C C . GLY B 1 274 ? -12.875 -38.719 -13.719 1 82.38 274 GLY B C 1
ATOM 4274 O O . GLY B 1 274 ? -13.664 -39.531 -13.281 1 82.38 274 GLY B O 1
ATOM 4275 N N . LEU B 1 275 ? -13.211 -37.781 -14.555 1 84.94 275 LEU B N 1
ATOM 4276 C CA . LEU B 1 275 ? -14.562 -37.719 -15.109 1 84.94 275 LEU B CA 1
ATOM 4277 C C . LEU B 1 275 ? -14.516 -37.531 -16.625 1 84.94 275 LEU B C 1
ATOM 4279 O O . LEU B 1 275 ? -13.531 -37.031 -17.172 1 84.94 275 LEU B O 1
ATOM 4283 N N . THR B 1 276 ? -15.602 -37.938 -17.203 1 87.94 276 THR B N 1
ATOM 4284 C CA . THR B 1 276 ? -15.711 -37.719 -18.641 1 87.94 276 THR B CA 1
ATOM 4285 C C . THR B 1 276 ? -16.141 -36.281 -18.922 1 87.94 276 THR B C 1
ATOM 4287 O O . THR B 1 276 ? -16.672 -35.594 -18.047 1 87.94 276 THR B O 1
ATOM 4290 N N . PRO B 1 277 ? -15.875 -35.844 -20.188 1 89 277 PRO B N 1
ATOM 4291 C CA . PRO B 1 277 ? -16.359 -34.5 -20.547 1 89 277 PRO B CA 1
ATOM 4292 C C . PRO B 1 277 ? -17.859 -34.344 -20.312 1 89 277 PRO B C 1
ATOM 4294 O O . PRO B 1 277 ? -18.297 -33.281 -19.844 1 89 277 PRO B O 1
ATOM 4297 N N . GLY B 1 278 ? -18.562 -35.312 -20.609 1 84.25 278 GLY B N 1
ATOM 4298 C CA . GLY B 1 278 ? -20 -35.25 -20.375 1 84.25 278 GLY B CA 1
ATOM 4299 C C . GLY B 1 278 ? -20.359 -35.094 -18.922 1 84.25 278 GLY B C 1
ATOM 4300 O O . GLY B 1 278 ? -21.219 -34.281 -18.562 1 84.25 278 GLY B O 1
ATOM 4301 N N . GLU B 1 279 ? -19.766 -35.906 -18.078 1 83.44 279 GLU B N 1
ATOM 4302 C CA . GLU B 1 279 ? -19.984 -35.812 -16.641 1 83.44 279 GLU B CA 1
ATOM 4303 C C . GLU B 1 279 ? -19.594 -34.438 -16.094 1 83.44 279 GLU B C 1
ATOM 4305 O O . GLU B 1 279 ? -20.281 -33.906 -15.227 1 83.44 279 GLU B O 1
ATOM 4310 N N . PHE B 1 280 ? -18.484 -33.969 -16.656 1 84.62 280 PHE B N 1
ATOM 4311 C CA . PHE B 1 280 ? -18.016 -32.656 -16.266 1 84.62 280 PHE B CA 1
ATOM 4312 C C . PHE B 1 280 ? -19.062 -31.578 -16.578 1 84.62 280 PHE B C 1
ATOM 4314 O O . PHE B 1 280 ? -19.344 -30.719 -15.75 1 84.62 280 PHE B O 1
ATOM 4321 N N . ARG B 1 281 ? -19.609 -31.594 -17.672 1 81.31 281 ARG B N 1
ATOM 4322 C CA . ARG B 1 281 ? -20.625 -30.641 -18.094 1 81.31 281 ARG B CA 1
ATOM 4323 C C . ARG B 1 281 ? -21.891 -30.781 -17.266 1 81.31 281 ARG B C 1
ATOM 4325 O O . ARG B 1 281 ? -22.516 -29.781 -16.906 1 81.31 281 ARG B O 1
ATOM 4332 N N . ALA B 1 282 ? -22.188 -32.031 -16.969 1 75.56 282 ALA B N 1
ATOM 4333 C CA . ALA B 1 282 ? -23.406 -32.281 -16.219 1 75.56 282 ALA B CA 1
ATOM 4334 C C . ALA B 1 282 ? -23.281 -31.812 -14.781 1 75.56 282 ALA B C 1
ATOM 4336 O O . ALA B 1 282 ? -24.281 -31.422 -14.164 1 75.56 282 ALA B O 1
ATOM 4337 N N . GLY B 1 283 ? -22.141 -31.969 -14.18 1 65 283 GLY B N 1
ATOM 4338 C CA . GLY B 1 283 ? -21.938 -31.5 -12.812 1 65 283 GLY B CA 1
ATOM 4339 C C . GLY B 1 283 ? -21.938 -30 -12.688 1 65 283 GLY B C 1
ATOM 4340 O O . GLY B 1 283 ? -22.172 -29.453 -11.602 1 65 283 GLY B O 1
ATOM 4341 N N . ARG B 1 284 ? -21.656 -29.25 -13.633 1 57.75 284 ARG B N 1
ATOM 4342 C CA . ARG B 1 284 ? -21.656 -27.797 -13.625 1 57.75 284 ARG B CA 1
ATOM 4343 C C . ARG B 1 284 ? -22.984 -27.25 -14.141 1 57.75 284 ARG B C 1
ATOM 4345 O O . ARG B 1 284 ? -23.188 -26.031 -14.164 1 57.75 284 ARG B O 1
ATOM 4352 N N . ALA B 1 285 ? -23.828 -28.172 -14.688 1 44.09 285 ALA B N 1
ATOM 4353 C CA . ALA B 1 285 ? -25.203 -27.734 -14.953 1 44.09 285 ALA B CA 1
ATOM 4354 C C . ALA B 1 285 ? -26.016 -27.625 -13.664 1 44.09 285 ALA B C 1
ATOM 4356 O O . ALA B 1 285 ? -25.797 -28.406 -12.727 1 44.09 285 ALA B O 1
#